Protein AF-0000000085128115 (afdb_homodimer)

Secondary structure (DSSP, 8-state):
-------------------SSPEEEEE---HHHHHHHHHHHHHTT-EEEEE-SHHHHHHHHHHS--SEEEE-SEETTEETHHHHHHHHSPPPTT--TTPSS-TT--EEEEES---HHHHHHHHHHT-SEEEESS--HHHHHHHHHHHHHHHTT---SSEEETTEEEETTTTEEEETTEE----HHHHHHHHHHHHTTTSPBPHHHHHHHHGGGSS---TTHHHHHHHHHHHHH-GGGSEEETTTEEEPPP---/-------------------SSPEEEEE---HHHHHHHHHHHHHTT-EEEEE-SHHHHHHHHHHS--SEEEE-SEETTEETHHHHHHHHSPPPTT--TTPSS-TT--EEEEES---HHHHHHHHHHT-SEEEESS--HHHHHHHHHHHHHHHTT---SSEEETTEEEETTTTEEEETTEE----HHHHHHHHHHHHTTTSPBPHHHHHHHHGGGSS---TTHHHHHHHHHHHHH-TTSSEEETTTEEE------

Solvent-accessible surface area (backbone atoms only — not comparable to full-atom values): 28026 Å² total; per-residue (Å²): 131,84,81,76,78,73,74,77,75,71,80,68,78,66,64,72,68,66,55,46,20,56,27,35,38,37,35,42,56,53,63,69,60,40,50,51,51,45,54,56,43,40,72,72,56,32,37,70,48,80,26,46,34,55,67,55,40,50,52,48,34,52,74,44,88,52,56,29,35,44,34,26,40,80,30,88,80,44,58,31,60,55,57,49,46,60,43,38,40,89,68,71,87,84,61,54,98,69,45,64,50,58,43,62,48,44,30,34,38,43,28,68,71,70,51,64,71,54,50,31,50,44,29,61,52,34,27,67,43,78,46,43,52,85,71,56,68,67,46,53,50,32,51,49,51,32,49,48,37,33,75,72,72,39,41,38,52,54,46,71,57,83,58,33,39,34,28,68,88,77,67,44,40,24,47,78,84,36,79,50,91,67,52,72,63,44,48,49,55,51,48,42,36,57,76,36,51,66,40,76,39,32,64,64,33,50,42,49,18,51,49,77,63,74,53,85,67,57,96,55,48,65,59,52,40,50,51,52,46,24,71,74,70,34,67,80,51,53,41,76,41,86,96,53,28,37,25,23,73,61,70,80,121,132,83,82,75,78,75,75,79,77,72,82,67,82,68,58,78,67,39,63,46,22,57,28,33,38,35,35,41,56,52,64,69,60,39,50,51,51,45,54,54,44,40,72,72,55,32,35,71,48,80,24,47,35,57,67,54,42,50,52,48,34,50,74,43,87,52,56,29,33,42,35,27,40,79,33,87,80,46,56,31,60,56,58,47,48,59,42,39,39,89,70,71,84,84,61,56,98,66,44,64,51,57,45,62,49,46,30,33,40,42,28,69,71,69,51,65,70,54,49,31,49,45,28,62,52,33,25,67,44,76,46,46,53,85,71,56,69,67,44,52,49,32,52,49,52,32,50,49,37,32,74,71,72,38,43,38,51,55,45,73,56,84,57,32,40,34,29,68,87,77,69,44,40,24,47,78,86,35,80,51,92,67,52,73,64,45,46,49,55,51,50,44,35,57,75,36,51,65,42,77,38,30,64,63,24,50,42,42,14,54,48,75,63,73,52,84,70,58,97,55,48,66,59,53,39,49,51,52,47,23,72,74,69,34,68,80,52,53,42,76,40,87,97,53,27,37,26,23,74,62,70,80,122

Organism: Delftia acidovorans (strain DSM 14801 / SPH-1) (NCBI:txid398578)

Sequence (506 aa):
MPRRAAIVWRRSRQRSLHNARMRILVVEDNAGIAAGLQANLEQRRYAVDVCTTVAEAWHALEMERFDAVLLDLGLPDGDGSEILRRLRGPRRPGGDSQALPDPNTPVLILTARDQVRERIAGLDLGADDYLVKPFDIDELEARLRAMLRRAGGQAAPVIRHGELEVDPAARTVRRDGKLVEMSPREFSVLWVLLQARGRVLSRQQIEEHLYSWGTAVESNAVEVHIHHLRKKLGNASIVTMRGVGYFLPVENTMPRRAAIVWRRSRQRSLHNARMRILVVEDNAGIAAGLQANLEQRRYAVDVCTTVAEAWHALEMERFDAVLLDLGLPDGDGSEILRRLRGPRRPGGDSQALPDPNTPVLILTARDQVRERIAGLDLGADDYLVKPFDIDELEARLRAMLRRAGGQAAPVIRHGELEVDPAARTVRRDGKLVEMSPREFSVLWVLLQARGRVLSRQQIEEHLYSWGTAVESNAVEVHIHHLRKKLGNASIVTMRGVGYFLPVENT

Radius of gyration: 24.36 Å; Cα contacts (8 Å, |Δi|>4): 879; chains: 2; bounding box: 76×65×57 Å

Structure (mmCIF, N/CA/C/O backbone):
data_AF-0000000085128115-model_v1
#
loop_
_entity.id
_entity.type
_entity.pdbx_description
1 polymer 'Two component transcriptional regulator, winged helix family'
#
loop_
_atom_site.group_PDB
_atom_site.id
_atom_site.type_symbol
_atom_site.label_atom_id
_atom_site.label_alt_id
_atom_site.label_comp_id
_atom_site.label_asym_id
_atom_site.label_entity_id
_atom_site.label_seq_id
_atom_site.pdbx_PDB_ins_code
_atom_site.Cartn_x
_atom_site.Cartn_y
_atom_site.Cartn_z
_atom_site.occupancy
_atom_site.B_iso_or_equiv
_atom_site.auth_seq_id
_atom_site.auth_comp_id
_atom_site.auth_asym_id
_atom_site.auth_atom_id
_atom_site.pdbx_PDB_model_num
ATOM 1 N N . MET A 1 1 ? 51.719 10.906 31.172 1 25.89 1 MET A N 1
ATOM 2 C CA . MET A 1 1 ? 50.75 11.852 30.625 1 25.89 1 MET A CA 1
ATOM 3 C C . MET A 1 1 ? 49.531 11.125 30.078 1 25.89 1 MET A C 1
ATOM 5 O O . MET A 1 1 ? 49.656 10.18 29.297 1 25.89 1 MET A O 1
ATOM 9 N N . PRO A 1 2 ? 48.344 11.156 30.719 1 26.3 2 PRO A N 1
ATOM 10 C CA . PRO A 1 2 ? 47.281 10.164 30.609 1 26.3 2 PRO A CA 1
ATOM 11 C C . PRO A 1 2 ? 46.562 10.242 29.281 1 26.3 2 PRO A C 1
ATOM 13 O O . PRO A 1 2 ? 46.438 11.32 28.688 1 26.3 2 PRO A O 1
ATOM 16 N N . ARG A 1 3 ? 46.781 9.273 28.422 1 28.34 3 ARG A N 1
ATOM 17 C CA . ARG A 1 3 ? 46.312 9.164 27.047 1 28.34 3 ARG A CA 1
ATOM 18 C C . ARG A 1 3 ? 44.812 9.367 26.969 1 28.34 3 ARG A C 1
ATOM 20 O O . ARG A 1 3 ? 44.031 8.617 27.594 1 28.34 3 ARG A O 1
ATOM 27 N N . ARG A 1 4 ? 44.375 10.633 26.781 1 26.25 4 ARG A N 1
ATOM 28 C CA . ARG A 1 4 ? 43 11.141 26.719 1 26.25 4 ARG A CA 1
ATOM 29 C C . ARG A 1 4 ? 42.188 10.406 25.656 1 26.25 4 ARG A C 1
ATOM 31 O O . ARG A 1 4 ? 42.562 10.367 24.484 1 26.25 4 ARG A O 1
ATOM 38 N N . ALA A 1 5 ? 41.531 9.344 26.062 1 25.78 5 ALA A N 1
ATOM 39 C CA . ALA A 1 5 ? 40.688 8.492 25.219 1 25.78 5 ALA A CA 1
ATOM 40 C C . ALA A 1 5 ? 39.688 9.336 24.406 1 25.78 5 ALA A C 1
ATOM 42 O O . ALA A 1 5 ? 38.844 10.031 24.984 1 25.78 5 ALA A O 1
ATOM 43 N N . ALA A 1 6 ? 40.156 9.883 23.297 1 26.3 6 ALA A N 1
ATOM 44 C CA . ALA A 1 6 ? 39.312 10.711 22.422 1 26.3 6 ALA A CA 1
ATOM 45 C C . ALA A 1 6 ? 38.031 9.992 22.016 1 26.3 6 ALA A C 1
ATOM 47 O O . ALA A 1 6 ? 38.094 8.898 21.453 1 26.3 6 ALA A O 1
ATOM 48 N N . ILE A 1 7 ? 37.062 10.109 22.828 1 22.31 7 ILE A N 1
ATOM 49 C CA . ILE A 1 7 ? 35.75 9.516 22.562 1 22.31 7 ILE A CA 1
ATOM 50 C C . ILE A 1 7 ? 35.25 9.984 21.203 1 22.31 7 ILE A C 1
ATOM 52 O O . ILE A 1 7 ? 35.062 11.188 20.984 1 22.31 7 ILE A O 1
ATOM 56 N N . VAL A 1 8 ? 35.719 9.43 20.156 1 23.75 8 VAL A N 1
ATOM 57 C CA . VAL A 1 8 ? 35.312 9.781 18.797 1 23.75 8 VAL A CA 1
ATOM 58 C C . VAL A 1 8 ? 33.812 9.789 18.672 1 23.75 8 VAL A C 1
ATOM 60 O O . VAL A 1 8 ? 33.156 8.781 18.922 1 23.75 8 VAL A O 1
ATOM 63 N N . TRP A 1 9 ? 33.125 10.906 19 1 20.16 9 TRP A N 1
ATOM 64 C CA . TRP A 1 9 ? 31.703 11.227 18.875 1 20.16 9 TRP A CA 1
ATOM 65 C C . TRP A 1 9 ? 31.219 11 17.453 1 20.16 9 TRP A C 1
ATOM 67 O O . TRP A 1 9 ? 31.703 11.633 16.516 1 20.16 9 TRP A O 1
ATOM 77 N N . ARG A 1 10 ? 31.312 9.859 16.922 1 24.39 10 ARG A N 1
ATOM 78 C CA . ARG A 1 10 ? 30.859 9.672 15.547 1 24.39 10 ARG A CA 1
ATOM 79 C C . ARG A 1 10 ? 29.453 10.258 15.359 1 24.39 10 ARG A C 1
ATOM 81 O O . ARG A 1 10 ? 28.547 9.984 16.156 1 24.39 10 ARG A O 1
ATOM 88 N N . ARG A 1 11 ? 29.344 11.461 14.812 1 25.97 11 ARG A N 1
ATOM 89 C CA . ARG A 1 11 ? 28.203 12.258 14.367 1 25.97 11 ARG A CA 1
ATOM 90 C C . ARG A 1 11 ? 27.156 11.375 13.703 1 25.97 11 ARG A C 1
ATOM 92 O O . ARG A 1 11 ? 27.359 10.867 12.602 1 25.97 11 ARG A O 1
ATOM 99 N N . SER A 1 12 ? 26.656 10.375 14.312 1 27.11 12 SER A N 1
ATOM 100 C CA . SER A 1 12 ? 25.562 9.516 13.883 1 27.11 12 SER A CA 1
ATOM 101 C C . SER A 1 12 ? 24.438 10.328 13.227 1 27.11 12 SER A C 1
ATOM 103 O O . SER A 1 12 ? 23.969 11.312 13.797 1 27.11 12 SER A O 1
ATOM 105 N N . ARG A 1 13 ? 24.531 10.703 11.984 1 30.33 13 ARG A N 1
ATOM 106 C CA . ARG A 1 13 ? 23.594 11.445 11.141 1 30.33 13 ARG A CA 1
ATOM 107 C C . ARG A 1 13 ? 22.156 11.203 11.578 1 30.33 13 ARG A C 1
ATOM 109 O O . ARG A 1 13 ? 21.672 10.07 11.547 1 30.33 13 ARG A O 1
ATOM 116 N N . GLN A 1 14 ? 21.812 11.906 12.648 1 26.52 14 GLN A N 1
ATOM 117 C CA . GLN A 1 14 ? 20.484 12.164 13.195 1 26.52 14 GLN A CA 1
ATOM 118 C C . GLN A 1 14 ? 19.438 12.258 12.086 1 26.52 14 GLN A C 1
ATOM 120 O O . GLN A 1 14 ? 19.484 13.172 11.266 1 26.52 14 GLN A O 1
ATOM 125 N N . ARG A 1 15 ? 19.234 11.266 11.25 1 32.38 15 ARG A N 1
ATOM 126 C CA . ARG A 1 15 ? 18.016 11.289 10.445 1 32.38 15 ARG A CA 1
ATOM 127 C C . ARG A 1 15 ? 17 12.273 11.016 1 32.38 15 ARG A C 1
ATOM 129 O O . ARG A 1 15 ? 16.547 12.109 12.156 1 32.38 15 ARG A O 1
ATOM 136 N N . SER A 1 16 ? 17.281 13.594 10.836 1 29.09 16 SER A N 1
ATOM 137 C CA . SER A 1 16 ? 16.344 14.641 11.234 1 29.09 16 SER A CA 1
ATOM 138 C C . SER A 1 16 ? 14.922 14.094 11.359 1 29.09 16 SER A C 1
ATOM 140 O O . SER A 1 16 ? 14.406 13.477 10.422 1 29.09 16 SER A O 1
ATOM 142 N N . LEU A 1 17 ? 14.633 13.531 12.383 1 32.84 17 LEU A N 1
ATOM 143 C CA . LEU A 1 17 ? 13.312 13.18 12.898 1 32.84 17 LEU A CA 1
ATOM 144 C C . LEU A 1 17 ? 12.242 14.102 12.32 1 32.84 17 LEU A C 1
ATOM 146 O O . LEU A 1 17 ? 12.023 15.203 12.836 1 32.84 17 LEU A O 1
ATOM 150 N N . HIS A 1 18 ? 12.227 14.656 11.102 1 32.84 18 HIS A N 1
ATOM 151 C CA . HIS A 1 18 ? 11.367 15.5 10.273 1 32.84 18 HIS A CA 1
ATOM 152 C C . HIS A 1 18 ? 9.938 15.523 10.805 1 32.84 18 HIS A C 1
ATOM 154 O O . HIS A 1 18 ? 9.555 14.656 11.594 1 32.84 18 HIS A O 1
ATOM 160 N N . ASN A 1 19 ? 8.82 16.547 10.328 1 35.62 19 ASN A N 1
ATOM 161 C CA . ASN A 1 19 ? 7.555 17.219 10.586 1 35.62 19 ASN A CA 1
ATOM 162 C C . ASN A 1 19 ? 6.43 16.219 10.859 1 35.62 19 ASN A C 1
ATOM 164 O O . ASN A 1 19 ? 6.289 15.234 10.141 1 35.62 19 ASN A O 1
ATOM 168 N N . ALA A 1 20 ? 5.855 16.062 12.281 1 47 20 ALA A N 1
ATOM 169 C CA . ALA A 1 20 ? 4.742 15.375 12.93 1 47 20 ALA A CA 1
ATOM 170 C C . ALA A 1 20 ? 3.553 15.25 11.984 1 47 20 ALA A C 1
ATOM 172 O O . ALA A 1 20 ? 2.732 14.336 12.125 1 47 20 ALA A O 1
ATOM 173 N N . ARG A 1 21 ? 3.213 16.266 11.312 1 60.03 21 ARG A N 1
ATOM 174 C CA . ARG A 1 21 ? 2.229 16.172 10.242 1 60.03 21 ARG A CA 1
ATOM 175 C C . ARG A 1 21 ? 2.809 15.438 9.039 1 60.03 21 ARG A C 1
ATOM 177 O O . ARG A 1 21 ? 3.938 15.711 8.625 1 60.03 21 ARG A O 1
ATOM 184 N N . MET A 1 22 ? 1.97 14.508 8.875 1 78.19 22 MET A N 1
ATOM 185 C CA . MET A 1 22 ? 2.359 13.922 7.59 1 78.19 22 MET A CA 1
ATOM 186 C C . MET A 1 22 ? 2.482 15 6.52 1 78.19 22 MET A C 1
ATOM 188 O O . MET A 1 22 ? 1.675 15.93 6.473 1 78.19 22 MET A O 1
ATOM 192 N N . ARG A 1 23 ? 3.521 15.133 5.934 1 88.75 23 ARG A N 1
ATOM 193 C CA . ARG A 1 23 ? 3.803 16.109 4.887 1 88.75 23 ARG A CA 1
ATOM 194 C C . ARG A 1 23 ? 3.49 15.539 3.508 1 88.75 23 ARG A C 1
ATOM 196 O O . ARG A 1 23 ? 4.004 14.484 3.137 1 88.75 23 ARG A O 1
ATOM 203 N N . ILE A 1 24 ? 2.586 16.281 2.848 1 96.19 24 ILE A N 1
ATOM 204 C CA . ILE A 1 24 ? 2.164 15.852 1.521 1 96.19 24 ILE A CA 1
ATOM 205 C C . ILE A 1 24 ? 2.691 16.828 0.466 1 96.19 24 ILE A C 1
ATOM 207 O O . ILE A 1 24 ? 2.547 18.047 0.608 1 96.19 24 ILE A O 1
ATOM 211 N N . LEU A 1 25 ? 3.43 16.359 -0.49 1 98.06 25 LEU A N 1
ATOM 212 C CA . LEU A 1 25 ? 3.803 17.172 -1.646 1 98.06 25 LEU A CA 1
ATOM 213 C C . LEU A 1 25 ? 2.748 17.062 -2.744 1 98.06 25 LEU A C 1
ATOM 215 O O . LEU A 1 25 ? 2.459 15.977 -3.232 1 98.06 25 LEU A O 1
ATOM 219 N N . VAL A 1 26 ? 2.162 18.156 -3.078 1 98.62 26 VAL A N 1
ATOM 220 C CA . VAL A 1 26 ? 1.208 18.234 -4.18 1 98.62 26 VAL A CA 1
ATOM 221 C C . VAL A 1 26 ? 1.896 18.812 -5.418 1 98.62 26 VAL A C 1
ATOM 223 O O . VAL A 1 26 ? 2.395 19.938 -5.398 1 98.62 26 VAL A O 1
ATOM 226 N N . VAL A 1 27 ? 1.963 18.047 -6.484 1 98.81 27 VAL A N 1
ATOM 227 C CA . VAL A 1 27 ? 2.521 18.484 -7.762 1 98.81 27 VAL A CA 1
ATOM 228 C C . VAL A 1 27 ? 1.398 18.688 -8.773 1 98.81 27 VAL A C 1
ATOM 230 O O . VAL A 1 27 ? 0.875 17.734 -9.344 1 98.81 27 VAL A O 1
ATOM 233 N N . GLU A 1 28 ? 1.031 19.875 -8.953 1 98.38 28 GLU A N 1
ATOM 234 C CA . GLU A 1 28 ? -0.158 20.281 -9.695 1 98.38 28 GLU A CA 1
ATOM 235 C C . GLU A 1 28 ? -0.014 21.703 -10.25 1 98.38 28 GLU A C 1
ATOM 237 O O . GLU A 1 28 ? 0.26 22.641 -9.5 1 98.38 28 GLU A O 1
ATOM 242 N N . ASP A 1 29 ? -0.206 21.828 -11.562 1 97.44 29 ASP A N 1
ATOM 243 C CA . ASP A 1 29 ? 0.018 23.156 -12.141 1 97.44 29 ASP A CA 1
ATOM 244 C C . ASP A 1 29 ? -1.283 23.953 -12.219 1 97.44 29 ASP A C 1
ATOM 246 O O . ASP A 1 29 ? -1.261 25.172 -12.367 1 97.44 29 ASP A O 1
ATOM 250 N N . ASN A 1 30 ? -2.438 23.234 -12.242 1 95.81 30 ASN A N 1
ATOM 251 C CA . ASN A 1 30 ? -3.705 23.953 -12.195 1 95.81 30 ASN A CA 1
ATOM 252 C C . ASN A 1 30 ? -3.938 24.594 -10.828 1 95.81 30 ASN A C 1
ATOM 254 O O . ASN A 1 30 ? -4.121 23.891 -9.828 1 95.81 30 ASN A O 1
ATOM 258 N N . ALA A 1 31 ? -3.977 25.875 -10.781 1 95.94 31 ALA A N 1
ATOM 259 C CA . ALA A 1 31 ? -4.023 26.625 -9.531 1 95.94 31 ALA A CA 1
ATOM 260 C C . ALA A 1 31 ? -5.277 26.281 -8.727 1 95.94 31 ALA A C 1
ATOM 262 O O . ALA A 1 31 ? -5.23 26.172 -7.5 1 95.94 31 ALA A O 1
ATOM 263 N N . GLY A 1 32 ? -6.414 26.172 -9.406 1 94.81 32 GLY A N 1
ATOM 264 C CA . GLY A 1 32 ? -7.66 25.828 -8.734 1 94.81 32 GLY A CA 1
ATOM 265 C C . GLY A 1 32 ? -7.637 24.469 -8.07 1 94.81 32 GLY A C 1
ATOM 266 O O . GLY A 1 32 ? -8.023 24.328 -6.91 1 94.81 32 GLY A O 1
ATOM 267 N N . ILE A 1 33 ? -7.133 23.484 -8.797 1 95.62 33 ILE A N 1
ATOM 268 C CA . ILE A 1 33 ? -7.051 22.125 -8.258 1 95.62 33 ILE A CA 1
ATOM 269 C C . ILE A 1 33 ? -6.055 22.094 -7.105 1 95.62 33 ILE A C 1
ATOM 271 O O . ILE A 1 33 ? -6.344 21.516 -6.047 1 95.62 33 ILE A O 1
ATOM 275 N N . ALA A 1 34 ? -4.898 22.734 -7.285 1 97.56 34 ALA A N 1
ATOM 276 C CA . ALA A 1 34 ? -3.865 22.766 -6.254 1 97.56 34 ALA A CA 1
ATOM 277 C C . ALA A 1 34 ? -4.395 23.406 -4.973 1 97.56 34 ALA A C 1
ATOM 279 O O . ALA A 1 34 ? -4.18 22.891 -3.879 1 97.56 34 ALA A O 1
ATOM 280 N N . ALA A 1 35 ? -5.078 24.5 -5.117 1 95.94 35 ALA A N 1
ATOM 281 C CA . ALA A 1 35 ? -5.625 25.203 -3.965 1 95.94 35 ALA A CA 1
ATOM 282 C C . ALA A 1 35 ? -6.66 24.359 -3.238 1 95.94 35 ALA A C 1
ATOM 284 O O . ALA A 1 35 ? -6.699 24.328 -2.006 1 95.94 35 ALA A O 1
ATOM 285 N N . GLY A 1 36 ? -7.535 23.719 -4.047 1 94.88 36 GLY A N 1
ATOM 286 C CA . GLY A 1 36 ? -8.523 22.812 -3.463 1 94.88 36 GLY A CA 1
ATOM 287 C C . GLY A 1 36 ? -7.898 21.672 -2.686 1 94.88 36 GLY A C 1
ATOM 288 O O . GLY A 1 36 ? -8.32 21.375 -1.567 1 94.88 36 GLY A O 1
ATOM 289 N N . LEU A 1 37 ? -6.883 21.047 -3.268 1 96.81 37 LEU A N 1
ATOM 290 C CA . LEU A 1 37 ? -6.172 19.969 -2.604 1 96.81 37 LEU A CA 1
ATOM 291 C C . LEU A 1 37 ? -5.512 20.453 -1.319 1 96.81 37 LEU A C 1
ATOM 293 O O . LEU A 1 37 ? -5.645 19.828 -0.269 1 96.81 37 LEU A O 1
ATOM 297 N N . GLN A 1 38 ? -4.797 21.562 -1.419 1 96.56 38 GLN A N 1
ATOM 298 C CA . GLN A 1 38 ? -4.098 22.125 -0.268 1 96.56 38 GLN A CA 1
ATOM 299 C C . GLN A 1 38 ? -5.07 22.438 0.868 1 96.56 38 GLN A C 1
ATOM 301 O O . GLN A 1 38 ? -4.848 22.031 2.01 1 96.56 38 GLN A O 1
ATOM 306 N N . ALA A 1 39 ? -6.172 23.125 0.562 1 94.31 39 ALA A N 1
ATOM 307 C CA . ALA A 1 39 ? -7.152 23.516 1.568 1 94.31 39 ALA A CA 1
ATOM 308 C C . ALA A 1 39 ? -7.746 22.297 2.268 1 94.31 39 ALA A C 1
ATOM 310 O O . ALA A 1 39 ? -7.816 22.25 3.498 1 94.31 39 ALA A O 1
ATOM 311 N N . ASN A 1 40 ? -8.148 21.328 1.479 1 92 40 ASN A N 1
ATOM 312 C CA . ASN A 1 40 ? -8.805 20.141 2.029 1 92 40 ASN A CA 1
ATOM 313 C C . ASN A 1 40 ? -7.84 19.312 2.867 1 92 40 ASN A C 1
ATOM 315 O O . ASN A 1 40 ? -8.188 18.875 3.965 1 92 40 ASN A O 1
ATOM 319 N N . LEU A 1 41 ? -6.629 19.078 2.4 1 93.75 41 LEU A N 1
ATOM 320 C CA . LEU A 1 41 ? -5.645 18.266 3.111 1 93.75 41 LEU A CA 1
ATOM 321 C C . LEU A 1 41 ? -5.188 18.953 4.391 1 93.75 41 LEU A C 1
ATOM 323 O O . LEU A 1 41 ? -4.992 18.312 5.418 1 93.75 41 LEU A O 1
ATOM 327 N N . GLU A 1 42 ? -5.008 20.266 4.312 1 89.75 42 GLU A N 1
ATOM 328 C CA . GLU A 1 42 ? -4.621 21 5.504 1 89.75 42 GLU A CA 1
ATOM 329 C C . GLU A 1 42 ? -5.727 20.984 6.555 1 89.75 42 GLU A C 1
ATOM 331 O O . GLU A 1 42 ? -5.449 20.953 7.758 1 89.75 42 GLU A O 1
ATOM 336 N N . GLN A 1 43 ? -6.965 21 6.062 1 83.62 43 GLN A N 1
ATOM 337 C CA . GLN A 1 43 ? -8.094 20.859 6.98 1 83.62 43 GLN A CA 1
ATOM 338 C C . GLN A 1 43 ? -8.031 19.531 7.734 1 83.62 43 GLN A C 1
ATOM 340 O O . GLN A 1 43 ? -8.5 19.438 8.867 1 83.62 43 GLN A O 1
ATOM 345 N N . ARG A 1 44 ? -7.457 18.578 7.047 1 78.88 44 ARG A N 1
ATOM 346 C CA . ARG A 1 44 ? -7.316 17.25 7.66 1 78.88 44 ARG A CA 1
ATOM 347 C C . ARG A 1 44 ? -5.977 17.125 8.375 1 78.88 44 ARG A C 1
ATOM 349 O O . ARG A 1 44 ? -5.531 16.016 8.664 1 78.88 44 ARG A O 1
ATOM 356 N N . ARG A 1 45 ? -5.27 18.25 8.5 1 75.88 45 ARG A N 1
ATOM 357 C CA . ARG A 1 45 ? -4.105 18.438 9.367 1 75.88 45 ARG A CA 1
ATOM 358 C C . ARG A 1 45 ? -2.846 17.875 8.711 1 75.88 45 ARG A C 1
ATOM 360 O O . ARG A 1 45 ? -1.916 17.453 9.398 1 75.88 45 ARG A O 1
ATOM 367 N N . TYR A 1 46 ? -2.834 17.766 7.473 1 85.19 46 TYR A N 1
ATOM 368 C CA . TYR A 1 46 ? -1.596 17.516 6.742 1 85.19 46 TYR A CA 1
ATOM 369 C C . TYR A 1 46 ? -0.849 18.828 6.488 1 85.19 46 TYR A C 1
ATOM 371 O O . TYR A 1 46 ? -1.466 19.875 6.344 1 85.19 46 TYR A O 1
ATOM 379 N N . ALA A 1 47 ? 0.454 18.75 6.598 1 87.19 47 ALA A N 1
ATOM 380 C CA . ALA A 1 47 ? 1.254 19.812 5.98 1 87.19 47 ALA A CA 1
ATOM 381 C C . ALA A 1 47 ? 1.372 19.594 4.473 1 87.19 47 ALA A C 1
ATOM 383 O O . ALA A 1 47 ? 1.563 18.469 4.012 1 87.19 47 ALA A O 1
ATOM 384 N N . VAL A 1 48 ? 1.152 20.719 3.754 1 95.12 48 VAL A N 1
ATOM 385 C CA . VAL A 1 48 ? 1.092 20.547 2.307 1 95.12 48 VAL A CA 1
ATOM 386 C C . VAL A 1 48 ? 2.045 21.516 1.624 1 95.12 48 VAL A C 1
ATOM 388 O O . VAL A 1 48 ? 2.043 22.719 1.93 1 95.12 48 VAL A O 1
ATOM 391 N N . ASP A 1 49 ? 2.922 21.109 0.837 1 96.44 49 ASP A N 1
ATOM 392 C CA . ASP A 1 49 ? 3.689 21.906 -0.109 1 96.44 49 ASP A CA 1
ATOM 393 C C . ASP A 1 49 ? 3.195 21.703 -1.538 1 96.44 49 ASP A C 1
ATOM 395 O O . ASP A 1 49 ? 2.883 20.578 -1.931 1 96.44 49 ASP A O 1
ATOM 399 N N . VAL A 1 50 ? 3.156 22.781 -2.268 1 98 50 VAL A N 1
ATOM 400 C CA . VAL A 1 50 ? 2.656 22.719 -3.637 1 98 50 VAL A CA 1
ATOM 401 C C . VAL A 1 50 ? 3.773 23.078 -4.613 1 98 50 VAL A C 1
ATOM 403 O O . VAL A 1 50 ? 4.496 24.047 -4.406 1 98 50 VAL A O 1
ATOM 406 N N . CYS A 1 51 ? 3.955 22.266 -5.59 1 98.19 51 CYS A N 1
ATOM 407 C CA . CYS A 1 51 ? 4.824 22.516 -6.734 1 98.19 51 CYS A CA 1
ATOM 408 C C . CYS A 1 51 ? 4.031 22.469 -8.039 1 98.19 51 CYS A C 1
ATOM 410 O O . CYS A 1 51 ? 3.023 21.766 -8.133 1 98.19 51 CYS A O 1
ATOM 412 N N . THR A 1 52 ? 4.559 23.172 -9.031 1 98.19 52 THR A N 1
ATOM 413 C CA . THR A 1 52 ? 3.77 23.281 -10.258 1 98.19 52 THR A CA 1
ATOM 414 C C . THR A 1 52 ? 4.527 22.688 -11.445 1 98.19 52 THR A C 1
ATOM 416 O O . THR A 1 52 ? 3.998 22.625 -12.555 1 98.19 52 THR A O 1
ATOM 419 N N . THR A 1 53 ? 5.824 22.297 -11.172 1 98.25 53 THR A N 1
ATOM 420 C CA . THR A 1 53 ? 6.645 21.781 -12.258 1 98.25 53 THR A CA 1
ATOM 421 C C . THR A 1 53 ? 7.402 20.531 -11.805 1 98.25 53 THR A C 1
ATOM 423 O O . THR A 1 53 ? 7.516 20.266 -10.602 1 98.25 53 THR A O 1
ATOM 426 N N . VAL A 1 54 ? 7.875 19.766 -12.805 1 98.44 54 VAL A N 1
ATOM 427 C CA . VAL A 1 54 ? 8.719 18.609 -12.531 1 98.44 54 VAL A CA 1
ATOM 428 C C . VAL A 1 54 ? 9.977 19.047 -11.789 1 98.44 54 VAL A C 1
ATOM 430 O O . VAL A 1 54 ? 10.352 18.438 -10.781 1 98.44 54 VAL A O 1
ATOM 433 N N . ALA A 1 55 ? 10.594 20.094 -12.234 1 98.06 55 ALA A N 1
ATOM 434 C CA . ALA A 1 55 ? 11.844 20.594 -11.664 1 98.06 55 ALA A CA 1
ATOM 435 C C . ALA A 1 55 ? 11.656 21 -10.203 1 98.06 55 ALA A C 1
ATOM 437 O O . ALA A 1 55 ? 12.461 20.625 -9.344 1 98.06 55 ALA A O 1
ATOM 438 N N . GLU A 1 56 ? 10.617 21.766 -9.922 1 97.88 56 GLU A N 1
ATOM 439 C CA . GLU A 1 56 ? 10.328 22.203 -8.562 1 97.88 56 GLU A CA 1
ATOM 440 C C . GLU A 1 56 ? 10.094 21.016 -7.641 1 97.88 56 GLU A C 1
ATOM 442 O O . GLU A 1 56 ? 10.594 20.984 -6.516 1 97.88 56 GLU A O 1
ATOM 447 N N . ALA A 1 57 ? 9.328 20.094 -8.133 1 98.5 57 ALA A N 1
ATOM 448 C CA . ALA A 1 57 ? 8.977 18.922 -7.336 1 98.5 57 ALA A CA 1
ATOM 449 C C . ALA A 1 57 ? 10.219 18.094 -7 1 98.5 57 ALA A C 1
ATOM 451 O O . ALA A 1 57 ? 10.391 17.656 -5.859 1 98.5 57 ALA A O 1
ATOM 452 N N . TRP A 1 58 ? 11.047 17.875 -8.008 1 97.31 58 TRP A N 1
ATOM 453 C CA . TRP A 1 58 ? 12.258 17.094 -7.777 1 97.31 58 TRP A CA 1
ATOM 454 C C . TRP A 1 58 ? 13.172 17.781 -6.77 1 97.31 58 TRP A C 1
ATOM 456 O O . TRP A 1 58 ? 13.719 17.141 -5.875 1 97.31 58 TRP A O 1
ATOM 466 N N . HIS A 1 59 ? 13.312 19.062 -6.953 1 96.94 59 HIS A N 1
ATOM 467 C CA . HIS A 1 59 ? 14.125 19.828 -6.02 1 96.94 59 HIS A CA 1
ATOM 468 C C . HIS A 1 59 ? 13.594 19.703 -4.598 1 96.94 59 HIS A C 1
ATOM 470 O O . HIS A 1 59 ? 14.359 19.5 -3.656 1 96.94 59 HIS A O 1
ATOM 476 N N . ALA A 1 60 ? 12.297 19.797 -4.434 1 96.25 60 ALA A N 1
ATOM 477 C CA . ALA A 1 60 ? 11.688 19.656 -3.117 1 96.25 60 ALA A CA 1
ATOM 478 C C . ALA A 1 60 ? 11.984 18.281 -2.518 1 96.25 60 ALA A C 1
ATOM 480 O O . ALA A 1 60 ? 12.344 18.188 -1.34 1 96.25 60 ALA A O 1
ATOM 481 N N . LEU A 1 61 ? 11.914 17.234 -3.299 1 95.38 61 LEU A N 1
ATOM 482 C CA . LEU A 1 61 ? 12.133 15.859 -2.85 1 95.38 61 LEU A CA 1
ATOM 483 C C . LEU A 1 61 ? 13.594 15.648 -2.447 1 95.38 61 LEU A C 1
ATOM 485 O O . LEU A 1 61 ? 13.883 14.844 -1.562 1 95.38 61 LEU A O 1
ATOM 489 N N . GLU A 1 62 ? 14.445 16.359 -3.102 1 92.25 62 GLU A N 1
ATOM 490 C CA . GLU A 1 62 ? 15.867 16.266 -2.787 1 92.25 62 GLU A CA 1
ATOM 491 C C . GLU A 1 62 ? 16.188 16.969 -1.475 1 92.25 62 GLU A C 1
ATOM 493 O O . GLU A 1 62 ? 17.203 16.688 -0.838 1 92.25 62 GLU A O 1
ATOM 498 N N . MET A 1 63 ? 15.359 17.875 -1.088 1 91.31 63 MET A N 1
ATOM 499 C CA . MET A 1 63 ? 15.695 18.75 0.033 1 91.31 63 MET A CA 1
ATOM 500 C C . MET A 1 63 ? 14.977 18.312 1.302 1 91.31 63 MET A C 1
ATOM 502 O O . MET A 1 63 ? 15.453 18.547 2.41 1 91.31 63 MET A O 1
ATOM 506 N N . GLU A 1 64 ? 13.812 17.75 1.055 1 86.94 64 GLU A N 1
ATOM 507 C CA . GLU A 1 64 ? 12.992 17.422 2.223 1 86.94 64 GLU A CA 1
ATOM 508 C C . GLU A 1 64 ? 12.328 16.062 2.068 1 86.94 64 GLU A C 1
ATOM 510 O O . GLU A 1 64 ? 12.141 15.578 0.949 1 86.94 64 GLU A O 1
ATOM 515 N N . ARG A 1 65 ? 12.008 15.539 3.258 1 85.81 65 ARG A N 1
ATOM 516 C CA . ARG A 1 65 ? 11.258 14.289 3.268 1 85.81 65 ARG A CA 1
ATOM 517 C C . ARG A 1 65 ? 9.758 14.547 3.234 1 85.81 65 ARG A C 1
ATOM 519 O O . ARG A 1 65 ? 9.258 15.43 3.934 1 85.81 65 ARG A O 1
ATOM 526 N N . PHE A 1 66 ? 9.086 13.844 2.432 1 92.38 66 PHE A N 1
ATOM 527 C CA . PHE A 1 66 ? 7.625 13.883 2.377 1 92.38 66 PHE A CA 1
ATOM 528 C C . PHE A 1 66 ? 7.039 12.516 2.719 1 92.38 66 PHE A C 1
ATOM 530 O O . PHE A 1 66 ? 7.672 11.484 2.479 1 92.38 66 PHE A O 1
ATOM 537 N N . ASP A 1 67 ? 5.844 12.516 3.248 1 89.69 67 ASP A N 1
ATOM 538 C CA . ASP A 1 67 ? 5.168 11.266 3.584 1 89.69 67 ASP A CA 1
ATOM 539 C C . ASP A 1 67 ? 4.414 10.711 2.379 1 89.69 67 ASP A C 1
ATOM 541 O O . ASP A 1 67 ? 4.168 9.508 2.297 1 89.69 67 ASP A O 1
ATOM 545 N N . ALA A 1 68 ? 4.012 11.57 1.521 1 96.56 68 ALA A N 1
ATOM 546 C CA . ALA A 1 68 ? 3.357 11.156 0.282 1 96.56 68 ALA A CA 1
ATOM 547 C C . ALA A 1 68 ? 3.441 12.258 -0.775 1 96.56 68 ALA A C 1
ATOM 549 O O . ALA A 1 68 ? 3.658 13.422 -0.45 1 96.56 68 ALA A O 1
ATOM 550 N N . VAL A 1 69 ? 3.268 11.867 -2.01 1 98.31 69 VAL A N 1
ATOM 551 C CA . VAL A 1 69 ? 3.229 12.773 -3.152 1 98.31 69 VAL A CA 1
ATOM 552 C C . VAL A 1 69 ? 1.931 12.578 -3.93 1 98.31 69 VAL A C 1
ATOM 554 O O . VAL A 1 69 ? 1.56 11.445 -4.246 1 98.31 69 VAL A O 1
ATOM 557 N N . LEU A 1 70 ? 1.147 13.578 -4.121 1 98.69 70 LEU A N 1
ATOM 558 C CA . LEU A 1 70 ? 0.087 13.625 -5.121 1 98.69 70 LEU A CA 1
ATOM 559 C C . LEU A 1 70 ? 0.605 14.195 -6.438 1 98.69 70 LEU A C 1
ATOM 561 O O . LEU A 1 70 ? 0.988 15.367 -6.504 1 98.69 70 LEU A O 1
ATOM 565 N N . LEU A 1 71 ? 0.586 13.406 -7.473 1 98.81 71 LEU A N 1
ATOM 566 C CA . LEU A 1 71 ? 1.389 13.703 -8.656 1 98.81 71 LEU A CA 1
ATOM 567 C C . LEU A 1 71 ? 0.51 13.797 -9.898 1 98.81 71 LEU A C 1
ATOM 569 O O . LEU A 1 71 ? -0.056 12.797 -10.344 1 98.81 71 LEU A O 1
ATOM 573 N N . ASP A 1 72 ? 0.368 14.961 -10.461 1 98.25 72 ASP A N 1
ATOM 574 C CA . ASP A 1 72 ? -0.183 15.109 -11.805 1 98.25 72 ASP A CA 1
ATOM 575 C C . ASP A 1 72 ? 0.843 14.719 -12.867 1 98.25 72 ASP A C 1
ATOM 577 O O . ASP A 1 72 ? 2.02 15.07 -12.758 1 98.25 72 ASP A O 1
ATOM 581 N N . LEU A 1 73 ? 0.434 14.047 -13.875 1 98.12 73 LEU A N 1
ATOM 582 C CA . LEU A 1 73 ? 1.322 13.648 -14.961 1 98.12 73 LEU A CA 1
ATOM 583 C C . LEU A 1 73 ? 1.462 14.773 -15.984 1 98.12 73 LEU A C 1
ATOM 585 O O . LEU A 1 73 ? 2.463 14.844 -16.703 1 98.12 73 LEU A O 1
ATOM 589 N N . GLY A 1 74 ? 0.404 15.492 -16.125 1 97.44 74 GLY A N 1
ATOM 590 C CA . GLY A 1 74 ? 0.431 16.609 -17.062 1 97.44 74 GLY A CA 1
ATOM 591 C C . GLY A 1 74 ? 0.991 17.875 -16.453 1 97.44 74 GLY A C 1
ATOM 592 O O . GLY A 1 74 ? 0.27 18.625 -15.781 1 97.44 74 GLY A O 1
ATOM 593 N N . LEU A 1 75 ? 2.252 18.188 -16.641 1 98.25 75 LEU A N 1
ATOM 594 C CA . LEU A 1 75 ? 2.906 19.375 -16.109 1 98.25 75 LEU A CA 1
ATOM 595 C C . LEU A 1 75 ? 3.502 20.219 -17.234 1 98.25 75 LEU A C 1
ATOM 597 O O . LEU A 1 75 ? 3.791 19.703 -18.312 1 98.25 75 LEU A O 1
ATOM 601 N N . PRO A 1 76 ? 3.615 21.484 -16.984 1 97.94 76 PRO A N 1
ATOM 602 C CA . PRO A 1 76 ? 4 22.391 -18.078 1 97.94 76 PRO A CA 1
ATOM 603 C C . PRO A 1 76 ? 5.426 22.141 -18.562 1 97.94 76 PRO A C 1
ATOM 605 O O . PRO A 1 76 ? 5.75 22.469 -19.703 1 97.94 76 PRO A O 1
ATOM 608 N N . ASP A 1 77 ? 6.355 21.641 -17.719 1 98 77 ASP A N 1
ATOM 609 C CA . ASP A 1 77 ? 7.754 21.516 -18.109 1 98 77 ASP A CA 1
ATOM 610 C C . ASP A 1 77 ? 8.102 20.062 -18.438 1 98 77 ASP A C 1
ATOM 612 O O . ASP A 1 77 ? 9.273 19.719 -18.625 1 98 77 ASP A O 1
ATOM 616 N N . GLY A 1 78 ? 7.105 19.125 -18.453 1 97 78 GLY A N 1
ATOM 617 C CA . GLY A 1 78 ? 7.367 17.734 -18.781 1 97 78 GLY A CA 1
ATOM 618 C C . GLY A 1 78 ? 6.316 16.781 -18.25 1 97 78 GLY A C 1
ATOM 619 O O . GLY A 1 78 ? 5.277 17.203 -17.734 1 97 78 GLY A O 1
ATOM 620 N N . ASP A 1 79 ? 6.578 15.508 -18.375 1 97.81 79 ASP A N 1
ATOM 621 C CA . ASP A 1 79 ? 5.691 14.461 -17.891 1 97.81 79 ASP A CA 1
ATOM 622 C C . ASP A 1 79 ? 5.977 14.133 -16.422 1 97.81 79 ASP A C 1
ATOM 624 O O . ASP A 1 79 ? 7.109 13.812 -16.062 1 97.81 79 ASP A O 1
ATOM 628 N N . GLY A 1 80 ? 4.957 14.227 -15.633 1 97.62 80 GLY A N 1
ATOM 629 C CA . GLY A 1 80 ? 5.121 13.961 -14.211 1 97.62 80 GLY A CA 1
ATOM 630 C C . GLY A 1 80 ? 5.688 12.586 -13.922 1 97.62 80 GLY A C 1
ATOM 631 O O . GLY A 1 80 ? 6.27 12.359 -12.859 1 97.62 80 GLY A O 1
ATOM 632 N N . SER A 1 81 ? 5.555 11.625 -14.859 1 97.38 81 SER A N 1
ATOM 633 C CA . SER A 1 81 ? 6.066 10.273 -14.664 1 97.38 81 SER A CA 1
ATOM 634 C C . SER A 1 81 ? 7.582 10.273 -14.508 1 97.38 81 SER A C 1
ATOM 636 O O . SER A 1 81 ? 8.156 9.328 -13.961 1 97.38 81 SER A O 1
ATOM 638 N N . GLU A 1 82 ? 8.273 11.281 -14.938 1 96.81 82 GLU A N 1
ATOM 639 C CA . GLU A 1 82 ? 9.711 11.414 -14.781 1 96.81 82 GLU A CA 1
ATOM 640 C C . GLU A 1 82 ? 10.102 11.461 -13.305 1 96.81 82 GLU A C 1
ATOM 642 O O . GLU A 1 82 ? 11.125 10.883 -12.906 1 96.81 82 GLU A O 1
ATOM 647 N N . ILE A 1 83 ? 9.281 12.133 -12.508 1 97.31 83 ILE A N 1
ATOM 648 C CA . ILE A 1 83 ? 9.531 12.219 -11.078 1 97.31 83 ILE A CA 1
ATOM 649 C C . ILE A 1 83 ? 9.492 10.82 -10.461 1 97.31 83 ILE A C 1
ATOM 651 O O . ILE A 1 83 ? 10.391 10.453 -9.695 1 97.31 83 ILE A O 1
ATOM 655 N N . LEU A 1 84 ? 8.461 10.094 -10.828 1 97.25 84 LEU A N 1
ATOM 656 C CA . LEU A 1 84 ? 8.273 8.742 -10.297 1 97.25 84 LEU A CA 1
ATOM 657 C C . LEU A 1 84 ? 9.406 7.824 -10.742 1 97.25 84 LEU A C 1
ATOM 659 O O . LEU A 1 84 ? 9.93 7.047 -9.945 1 97.25 84 LEU A O 1
ATOM 663 N N . ARG A 1 85 ? 9.781 7.918 -11.977 1 94.69 85 ARG A N 1
ATOM 664 C CA . ARG A 1 85 ? 10.867 7.113 -12.523 1 94.69 85 ARG A CA 1
ATOM 665 C C . ARG A 1 85 ? 12.164 7.363 -11.766 1 94.69 85 ARG A C 1
ATOM 667 O O . ARG A 1 85 ? 12.867 6.422 -11.391 1 94.69 85 ARG A O 1
ATOM 674 N N . ARG A 1 86 ? 12.516 8.57 -11.523 1 94.12 86 ARG A N 1
ATOM 675 C CA . ARG A 1 86 ? 13.727 8.945 -10.805 1 94.12 86 ARG A CA 1
ATOM 676 C C . ARG A 1 86 ? 13.664 8.492 -9.352 1 94.12 86 ARG A C 1
ATOM 678 O O . ARG A 1 86 ? 14.641 7.98 -8.812 1 94.12 86 ARG A O 1
ATOM 685 N N . LEU A 1 87 ? 12.523 8.664 -8.734 1 94.19 87 LEU A N 1
ATOM 686 C CA . LEU A 1 87 ? 12.336 8.32 -7.328 1 94.19 87 LEU A CA 1
ATOM 687 C C . LEU A 1 87 ? 12.539 6.828 -7.098 1 94.19 87 LEU A C 1
ATOM 689 O O . LEU A 1 87 ? 13.094 6.426 -6.07 1 94.19 87 LEU A O 1
ATOM 693 N N . ARG A 1 88 ? 12.047 6.031 -8.102 1 93.12 88 ARG A N 1
ATOM 694 C CA . ARG A 1 88 ? 12.078 4.578 -7.961 1 93.12 88 ARG A CA 1
ATOM 695 C C . ARG A 1 88 ? 13.344 3.994 -8.57 1 93.12 88 ARG A C 1
ATOM 697 O O . ARG A 1 88 ? 13.562 2.781 -8.523 1 93.12 88 ARG A O 1
ATOM 704 N N . GLY A 1 89 ? 14.117 4.805 -9.164 1 84.75 89 GLY A N 1
ATOM 705 C CA . GLY A 1 89 ? 15.32 4.352 -9.852 1 84.75 89 GLY A CA 1
ATOM 706 C C . GLY A 1 89 ? 16.453 3.994 -8.906 1 84.75 89 GLY A C 1
ATOM 707 O O . GLY A 1 89 ? 16.312 4.133 -7.688 1 84.75 89 GLY A O 1
ATOM 708 N N . PRO A 1 90 ? 17.453 3.443 -9.555 1 72.31 90 PRO A N 1
ATOM 709 C CA . PRO A 1 90 ? 18.609 3.008 -8.766 1 72.31 90 PRO A CA 1
ATOM 710 C C . PRO A 1 90 ? 19.297 4.164 -8.039 1 72.31 90 PRO A C 1
ATOM 712 O O . PRO A 1 90 ? 19.344 5.281 -8.555 1 72.31 90 PRO A O 1
ATOM 715 N N . ARG A 1 91 ? 19.516 3.842 -6.781 1 66.62 91 ARG A N 1
ATOM 716 C CA . ARG A 1 91 ? 20.281 4.824 -6.035 1 66.62 91 ARG A CA 1
ATOM 717 C C . ARG A 1 91 ? 21.766 4.438 -5.984 1 66.62 91 ARG A C 1
ATOM 719 O O . ARG A 1 91 ? 22.109 3.271 -6.188 1 66.62 91 ARG A O 1
ATOM 726 N N . ARG A 1 92 ? 22.562 5.5 -5.875 1 55.12 92 ARG A N 1
ATOM 727 C CA . ARG A 1 92 ? 23.984 5.258 -5.695 1 55.12 92 ARG A CA 1
ATOM 728 C C . ARG A 1 92 ? 24.25 4.363 -4.488 1 55.12 92 ARG A C 1
ATOM 730 O O . ARG A 1 92 ? 23.594 4.5 -3.455 1 55.12 92 ARG A O 1
ATOM 737 N N . PRO A 1 93 ? 24.984 3.271 -4.73 1 51.47 93 PRO A N 1
ATOM 738 C CA . PRO A 1 93 ? 25.422 2.424 -3.617 1 51.47 93 PRO A CA 1
ATOM 739 C C . PRO A 1 93 ? 26.016 3.225 -2.461 1 51.47 93 PRO A C 1
ATOM 741 O O . PRO A 1 93 ? 26.688 4.234 -2.686 1 51.47 93 PRO A O 1
ATOM 744 N N . GLY A 1 94 ? 25.609 2.967 -1.235 1 49.41 94 GLY A N 1
ATOM 745 C CA . GLY A 1 94 ? 26.203 3.564 -0.05 1 49.41 94 GLY A CA 1
ATOM 746 C C . GLY A 1 94 ? 25.344 4.652 0.562 1 49.41 94 GLY A C 1
ATOM 747 O O . GLY A 1 94 ? 25.781 5.371 1.463 1 49.41 94 GLY A O 1
ATOM 748 N N . GLY A 1 95 ? 24.312 4.941 -0.141 1 49.91 95 GLY A N 1
ATOM 749 C CA . GLY A 1 95 ? 23.562 6.027 0.478 1 49.91 95 GLY A CA 1
ATOM 750 C C . GLY A 1 95 ? 22.844 5.602 1.742 1 49.91 95 GLY A C 1
ATOM 751 O O . GLY A 1 95 ? 22.594 4.414 1.954 1 49.91 95 GLY A O 1
ATOM 752 N N . ASP A 1 96 ? 22.969 6.316 2.791 1 51.03 96 ASP A N 1
ATOM 753 C CA . ASP A 1 96 ? 22.328 6.141 4.086 1 51.03 96 ASP A CA 1
ATOM 754 C C . ASP A 1 96 ? 20.812 6.035 3.922 1 51.03 96 ASP A C 1
ATOM 756 O O . ASP A 1 96 ? 20.234 6.617 2.998 1 51.03 96 ASP A O 1
ATOM 760 N N . SER A 1 97 ? 20.203 5.008 4.449 1 56.78 97 SER A N 1
ATOM 761 C CA . SER A 1 97 ? 18.75 4.848 4.5 1 56.78 97 SER A CA 1
ATOM 762 C C . SER A 1 97 ? 18.062 6.184 4.727 1 56.78 97 SER A C 1
ATOM 764 O O . SER A 1 97 ? 16.859 6.309 4.496 1 56.78 97 SER A O 1
ATOM 766 N N . GLN A 1 98 ? 18.938 7.199 4.988 1 61.69 98 GLN A N 1
ATOM 767 C CA . GLN A 1 98 ? 18.375 8.516 5.293 1 61.69 98 GLN A CA 1
ATOM 768 C C . GLN A 1 98 ? 18.594 9.484 4.133 1 61.69 98 GLN A C 1
ATOM 770 O O . GLN A 1 98 ? 18.188 10.641 4.203 1 61.69 98 GLN A O 1
ATOM 775 N N . ALA A 1 99 ? 19.094 8.961 3.121 1 75.94 99 ALA A N 1
ATOM 776 C CA . ALA A 1 99 ? 19.406 9.836 1.99 1 75.94 99 ALA A CA 1
ATOM 777 C C . ALA A 1 99 ? 18.125 10.273 1.271 1 75.94 99 ALA A C 1
ATOM 779 O O . ALA A 1 99 ? 17.141 9.547 1.254 1 75.94 99 ALA A O 1
ATOM 780 N N . LEU A 1 100 ? 18.141 11.516 0.852 1 85.19 100 LEU A N 1
ATOM 781 C CA . LEU A 1 100 ? 17.047 12.086 0.069 1 85.19 100 LEU A CA 1
ATOM 782 C C . LEU A 1 100 ? 17.406 12.141 -1.411 1 85.19 100 LEU A C 1
ATOM 784 O O . LEU A 1 100 ? 18.578 12.297 -1.763 1 85.19 100 LEU A O 1
ATOM 788 N N . PRO A 1 101 ? 16.453 12.031 -2.377 1 90.69 101 PRO A N 1
ATOM 789 C CA . PRO A 1 101 ? 15.039 11.773 -2.068 1 90.69 101 PRO A CA 1
ATOM 790 C C . PRO A 1 101 ? 14.797 10.352 -1.559 1 90.69 101 PRO A C 1
ATOM 792 O O . PRO A 1 101 ? 15.508 9.422 -1.955 1 90.69 101 PRO A O 1
ATOM 795 N N . ASP A 1 102 ? 13.797 10.172 -0.693 1 88 102 ASP A N 1
ATOM 796 C CA . ASP A 1 102 ? 13.414 8.852 -0.196 1 88 102 ASP A CA 1
ATOM 797 C C . ASP A 1 102 ? 12.711 8.039 -1.28 1 88 102 ASP A C 1
ATOM 799 O O . ASP A 1 102 ? 11.578 8.352 -1.661 1 88 102 ASP A O 1
ATOM 803 N N . PRO A 1 103 ? 13.297 7.004 -1.677 1 88.12 103 PRO A N 1
ATOM 804 C CA . PRO A 1 103 ? 12.703 6.227 -2.768 1 88.12 103 PRO A CA 1
ATOM 805 C C . PRO A 1 103 ? 11.422 5.512 -2.35 1 88.12 103 PRO A C 1
ATOM 807 O O . PRO A 1 103 ? 10.664 5.039 -3.203 1 88.12 103 PRO A O 1
ATOM 810 N N . ASN A 1 104 ? 11.188 5.438 -1.119 1 88 104 ASN A N 1
ATOM 811 C CA . ASN A 1 104 ? 10.047 4.676 -0.625 1 88 104 ASN A CA 1
ATOM 812 C C . ASN A 1 104 ? 8.82 5.57 -0.423 1 88 104 ASN A C 1
ATOM 814 O O . ASN A 1 104 ? 7.75 5.09 -0.06 1 88 104 ASN A O 1
ATOM 818 N N . THR A 1 105 ? 8.992 6.859 -0.728 1 93.38 105 THR A N 1
ATOM 819 C CA . THR A 1 105 ? 7.879 7.781 -0.531 1 93.38 105 THR A CA 1
ATOM 820 C C . THR A 1 105 ? 6.656 7.336 -1.326 1 93.38 105 THR A C 1
ATOM 822 O O . THR A 1 105 ? 6.742 7.121 -2.537 1 93.38 105 THR A O 1
ATOM 825 N N . PRO A 1 106 ? 5.438 7.152 -0.662 1 96.38 106 PRO A N 1
ATOM 826 C CA . PRO A 1 106 ? 4.215 6.805 -1.385 1 96.38 106 PRO A CA 1
ATOM 827 C C . PRO A 1 106 ? 3.82 7.855 -2.42 1 96.38 106 PRO A C 1
ATOM 829 O O . PRO A 1 106 ? 3.947 9.055 -2.166 1 96.38 106 PRO A O 1
ATOM 832 N N . VAL A 1 107 ? 3.398 7.426 -3.611 1 98.25 107 VAL A N 1
ATOM 833 C CA . VAL A 1 107 ? 3.008 8.336 -4.68 1 98.25 107 VAL A CA 1
ATOM 834 C C . VAL A 1 107 ? 1.629 7.949 -5.211 1 98.25 107 VAL A C 1
ATOM 836 O O . VAL A 1 107 ? 1.4 6.797 -5.578 1 98.25 107 VAL A O 1
ATOM 839 N N . LEU A 1 108 ? 0.72 8.836 -5.16 1 98.5 108 LEU A N 1
ATOM 840 C CA . LEU A 1 108 ? -0.577 8.734 -5.82 1 98.5 108 LEU A CA 1
ATOM 841 C C . LEU A 1 108 ? -0.616 9.586 -7.082 1 98.5 108 LEU A C 1
ATOM 843 O O . LEU A 1 108 ? -0.511 10.812 -7.004 1 98.5 108 LEU A O 1
ATOM 847 N N . ILE A 1 109 ? -0.733 8.961 -8.242 1 98.56 109 ILE A N 1
ATOM 848 C CA . ILE A 1 109 ? -0.897 9.703 -9.484 1 98.56 109 ILE A CA 1
ATOM 849 C C . ILE A 1 109 ? -2.32 10.25 -9.578 1 98.56 109 ILE A C 1
ATOM 851 O O . ILE A 1 109 ? -3.289 9.508 -9.383 1 98.56 109 ILE A O 1
ATOM 855 N N . LEU A 1 110 ? -2.453 11.484 -9.719 1 97.69 110 LEU A N 1
ATOM 856 C CA . LEU A 1 110 ? -3.709 12.203 -9.883 1 97.69 110 LEU A CA 1
ATOM 857 C C . LEU A 1 110 ? -3.727 12.969 -11.203 1 97.69 110 LEU A C 1
ATOM 859 O O . LEU A 1 110 ? -3.082 14.016 -11.328 1 97.69 110 LEU A O 1
ATOM 863 N N . THR A 1 111 ? -4.484 12.5 -12.203 1 96.56 111 THR A N 1
ATOM 864 C CA . THR A 1 111 ? -4.328 13.039 -13.547 1 96.56 111 THR A CA 1
ATOM 865 C C . THR A 1 111 ? -5.613 12.859 -14.352 1 96.56 111 THR A C 1
ATOM 867 O O . THR A 1 111 ? -6.523 12.141 -13.93 1 96.56 111 THR A O 1
ATOM 870 N N . ALA A 1 112 ? -5.691 13.539 -15.484 1 94.69 112 ALA A N 1
ATOM 871 C CA . ALA A 1 112 ? -6.836 13.422 -16.391 1 94.69 112 ALA A CA 1
ATOM 872 C C . ALA A 1 112 ? -6.691 12.211 -17.297 1 94.69 112 ALA A C 1
ATOM 874 O O . ALA A 1 112 ? -7.648 11.812 -17.969 1 94.69 112 ALA A O 1
ATOM 875 N N . ARG A 1 113 ? -5.57 11.664 -17.359 1 96.12 113 ARG A N 1
ATOM 876 C CA . ARG A 1 113 ? -5.352 10.484 -18.188 1 96.12 113 ARG A CA 1
ATOM 877 C C . ARG A 1 113 ? -6.117 9.281 -17.656 1 96.12 113 ARG A C 1
ATOM 879 O O . ARG A 1 113 ? -5.699 8.656 -16.688 1 96.12 113 ARG A O 1
ATOM 886 N N . ASP A 1 114 ? -7.059 8.914 -18.359 1 92.62 114 ASP A N 1
ATOM 887 C CA . ASP A 1 114 ? -8.008 7.973 -17.781 1 92.62 114 ASP A CA 1
ATOM 888 C C . ASP A 1 114 ? -7.977 6.637 -18.516 1 92.62 114 ASP A C 1
ATOM 890 O O . ASP A 1 114 ? -8.758 5.73 -18.203 1 92.62 114 ASP A O 1
ATOM 894 N N . GLN A 1 115 ? -7.102 6.488 -19.469 1 94.75 115 GLN A N 1
ATOM 895 C CA . GLN A 1 115 ? -7.043 5.223 -20.203 1 94.75 115 GLN A CA 1
ATOM 896 C C . GLN A 1 115 ? -6.449 4.117 -19.328 1 94.75 115 GLN A C 1
ATOM 898 O O . GLN A 1 115 ? -5.523 4.363 -18.547 1 94.75 115 GLN A O 1
ATOM 903 N N . VAL A 1 116 ? -6.902 2.92 -19.516 1 93.94 116 VAL A N 1
ATOM 904 C CA . VAL A 1 116 ? -6.473 1.754 -18.75 1 93.94 116 VAL A CA 1
ATOM 905 C C . VAL A 1 116 ? -4.961 1.569 -18.906 1 93.94 116 VAL A C 1
ATOM 907 O O . VAL A 1 116 ? -4.262 1.316 -17.922 1 93.94 116 VAL A O 1
ATOM 910 N N . ARG A 1 117 ? -4.461 1.691 -20.125 1 94.69 117 ARG A N 1
ATOM 911 C CA . ARG A 1 117 ? -3.039 1.501 -20.375 1 94.69 117 ARG A CA 1
ATOM 912 C C . ARG A 1 117 ? -2.197 2.486 -19.578 1 94.69 117 ARG A C 1
ATOM 914 O O . ARG A 1 117 ? -1.088 2.158 -19.156 1 94.69 117 ARG A O 1
ATOM 921 N N . GLU A 1 118 ? -2.691 3.678 -19.375 1 95.25 118 GLU A N 1
ATOM 922 C CA . GLU A 1 118 ? -1.981 4.695 -18.609 1 95.25 118 GLU A CA 1
ATOM 923 C C . GLU A 1 118 ? -1.984 4.359 -17.109 1 95.25 118 GLU A C 1
ATOM 925 O O . GLU A 1 118 ? -0.969 4.527 -16.438 1 95.25 118 GLU A O 1
ATOM 930 N N . ARG A 1 119 ? -3.123 3.898 -16.641 1 96.25 119 ARG A N 1
ATOM 931 C CA . ARG A 1 119 ? -3.211 3.48 -15.242 1 96.25 119 ARG A CA 1
ATOM 932 C C . ARG A 1 119 ? -2.238 2.342 -14.945 1 96.25 119 ARG A C 1
ATOM 934 O O . ARG A 1 119 ? -1.506 2.385 -13.953 1 96.25 119 ARG A O 1
ATOM 941 N N . ILE A 1 120 ? -2.184 1.375 -15.812 1 94.88 120 ILE A N 1
ATOM 942 C CA . ILE A 1 120 ? -1.297 0.224 -15.68 1 94.88 120 ILE A CA 1
ATOM 943 C C . ILE A 1 120 ? 0.158 0.688 -15.688 1 94.88 120 ILE A C 1
ATOM 945 O O . ILE A 1 120 ? 0.949 0.297 -14.828 1 94.88 120 ILE A O 1
ATOM 949 N N . ALA A 1 121 ? 0.493 1.562 -16.641 1 95 121 ALA A N 1
ATOM 950 C CA . ALA A 1 121 ? 1.858 2.064 -16.766 1 95 121 ALA A CA 1
ATOM 951 C C . ALA A 1 121 ? 2.293 2.812 -15.508 1 95 121 ALA A C 1
ATOM 953 O O . ALA A 1 121 ? 3.424 2.654 -15.047 1 95 121 ALA A O 1
ATOM 954 N N . GLY A 1 122 ? 1.417 3.631 -14.961 1 96.44 122 GLY A N 1
ATOM 955 C CA . GLY A 1 122 ? 1.718 4.371 -13.742 1 96.44 122 GLY A CA 1
ATOM 956 C C . GLY A 1 122 ? 1.989 3.475 -12.555 1 96.44 122 GLY A C 1
ATOM 957 O O . GLY A 1 122 ? 2.955 3.688 -11.812 1 96.44 122 GLY A O 1
ATOM 958 N N . LEU A 1 123 ? 1.165 2.48 -12.367 1 95.94 123 LEU A N 1
ATOM 959 C CA . LEU A 1 123 ? 1.313 1.544 -11.266 1 95.94 123 LEU A CA 1
ATOM 960 C C . LEU A 1 123 ? 2.576 0.704 -11.422 1 95.94 123 LEU A C 1
ATOM 962 O O . LEU A 1 123 ? 3.324 0.507 -10.461 1 95.94 123 LEU A O 1
ATOM 966 N N . ASP A 1 124 ? 2.867 0.275 -12.625 1 91.88 124 ASP A N 1
ATOM 967 C CA . ASP A 1 124 ? 4.039 -0.548 -12.906 1 91.88 124 ASP A CA 1
ATOM 968 C C . ASP A 1 124 ? 5.324 0.263 -12.766 1 91.88 124 ASP A C 1
ATOM 970 O O . ASP A 1 124 ? 6.391 -0.294 -12.5 1 91.88 124 ASP A O 1
ATOM 974 N N . LEU A 1 125 ? 5.184 1.569 -12.977 1 93.31 125 LEU A N 1
ATOM 975 C CA . LEU A 1 125 ? 6.336 2.451 -12.82 1 93.31 125 LEU A CA 1
ATOM 976 C C . LEU A 1 125 ? 6.691 2.633 -11.352 1 93.31 125 LEU A C 1
ATOM 978 O O . LEU A 1 125 ? 7.805 3.055 -11.023 1 93.31 125 LEU A O 1
ATOM 982 N N . GLY A 1 126 ? 5.723 2.369 -10.531 1 95.19 126 GLY A N 1
ATOM 983 C CA . GLY A 1 126 ? 6.039 2.412 -9.117 1 95.19 126 GLY A CA 1
ATOM 984 C C . GLY A 1 126 ? 5.051 3.229 -8.305 1 95.19 126 GLY A C 1
ATOM 985 O O . GLY A 1 126 ? 5.246 3.445 -7.109 1 95.19 126 GLY A O 1
ATOM 986 N N . ALA A 1 127 ? 3.986 3.754 -8.922 1 97.75 127 ALA A N 1
ATOM 987 C CA . ALA A 1 127 ? 2.957 4.453 -8.156 1 97.75 127 ALA A CA 1
ATOM 988 C C . ALA A 1 127 ? 2.242 3.496 -7.207 1 97.75 127 ALA A C 1
ATOM 990 O O . ALA A 1 127 ? 2.084 2.311 -7.512 1 97.75 127 ALA A O 1
ATOM 991 N N . ASP A 1 128 ? 1.805 4.016 -6.09 1 96.81 128 ASP A N 1
ATOM 992 C CA . ASP A 1 128 ? 1.074 3.223 -5.105 1 96.81 128 ASP A CA 1
ATOM 993 C C . ASP A 1 128 ? -0.417 3.178 -5.434 1 96.81 128 ASP A C 1
ATOM 995 O O . ASP A 1 128 ? -1.116 2.242 -5.039 1 96.81 128 ASP A O 1
ATOM 999 N N . ASP A 1 129 ? -0.899 4.195 -6.043 1 97.56 129 ASP A N 1
ATOM 1000 C CA . ASP A 1 129 ? -2.295 4.312 -6.457 1 97.56 129 ASP A CA 1
ATOM 1001 C C . ASP A 1 129 ? -2.436 5.258 -7.648 1 97.56 129 ASP A C 1
ATOM 1003 O O . ASP A 1 129 ? -1.477 5.934 -8.031 1 97.56 129 ASP A O 1
ATOM 1007 N N . TYR A 1 130 ? -3.564 5.211 -8.289 1 98.19 130 TYR A N 1
ATOM 1008 C CA . TYR A 1 130 ? -3.904 5.984 -9.477 1 98.19 130 TYR A CA 1
ATOM 1009 C C . TYR A 1 130 ? -5.352 6.461 -9.43 1 98.19 130 TYR A C 1
ATOM 1011 O O . TYR A 1 130 ? -6.27 5.652 -9.273 1 98.19 130 TYR A O 1
ATOM 1019 N N . LEU A 1 131 ? -5.578 7.75 -9.5 1 97.5 131 LEU A N 1
ATOM 1020 C CA . LEU A 1 131 ? -6.91 8.344 -9.445 1 97.5 131 LEU A CA 1
ATOM 1021 C C . LEU A 1 131 ? -7.113 9.32 -10.602 1 97.5 131 LEU A C 1
ATOM 1023 O O . LEU A 1 131 ? -6.277 10.195 -10.828 1 97.5 131 LEU A O 1
ATOM 1027 N N . VAL A 1 132 ? -8.203 9.203 -11.281 1 95.06 132 VAL A N 1
ATOM 1028 C CA . VAL A 1 132 ? -8.469 9.977 -12.484 1 95.06 132 VAL A CA 1
ATOM 1029 C C . VAL A 1 132 ? -9.242 11.25 -12.117 1 95.06 132 VAL A C 1
ATOM 1031 O O . VAL A 1 132 ? -10.141 11.211 -11.273 1 95.06 132 VAL A O 1
ATOM 1034 N N . LYS A 1 133 ? -8.828 12.336 -12.711 1 94.19 133 LYS A N 1
ATOM 1035 C CA . LYS A 1 133 ? -9.609 13.57 -12.648 1 94.19 133 LYS A CA 1
ATOM 1036 C C . LYS A 1 133 ? -10.797 13.516 -13.602 1 94.19 133 LYS A C 1
ATOM 1038 O O . LYS A 1 133 ? -10.68 13.016 -14.727 1 94.19 133 LYS A O 1
ATOM 1043 N N . PRO A 1 134 ? -11.992 14.078 -13.234 1 95 134 PRO A N 1
ATOM 1044 C CA . PRO A 1 134 ? -12.297 14.641 -11.914 1 95 134 PRO A CA 1
ATOM 1045 C C . PRO A 1 134 ? -12.422 13.57 -10.836 1 95 134 PRO A C 1
ATOM 1047 O O . PRO A 1 134 ? -12.617 12.391 -11.148 1 95 134 PRO A O 1
ATOM 1050 N N . PHE A 1 135 ? -12.156 14.016 -9.672 1 92.88 135 PHE A N 1
ATOM 1051 C CA . PHE A 1 135 ? -12.164 13.055 -8.57 1 92.88 135 PHE A CA 1
ATOM 1052 C C . PHE A 1 135 ? -12.953 13.594 -7.387 1 92.88 135 PHE A C 1
ATOM 1054 O O . PHE A 1 135 ? -13.25 14.789 -7.324 1 92.88 135 PHE A O 1
ATOM 1061 N N . ASP A 1 136 ? -13.383 12.648 -6.543 1 93.62 136 ASP A N 1
ATOM 1062 C CA . ASP A 1 136 ? -13.992 12.992 -5.266 1 93.62 136 ASP A CA 1
ATOM 1063 C C . ASP A 1 136 ? -12.938 13.195 -4.184 1 93.62 136 ASP A C 1
ATOM 1065 O O . ASP A 1 136 ? -12.117 12.305 -3.934 1 93.62 136 ASP A O 1
ATOM 1069 N N . ILE A 1 137 ? -12.93 14.289 -3.541 1 93.94 137 ILE A N 1
ATOM 1070 C CA . ILE A 1 137 ? -11.891 14.672 -2.592 1 93.94 137 ILE A CA 1
ATOM 1071 C C . ILE A 1 137 ? -11.898 13.711 -1.402 1 93.94 137 ILE A C 1
ATOM 1073 O O . ILE A 1 137 ? -10.852 13.391 -0.842 1 93.94 137 ILE A O 1
ATOM 1077 N N . ASP A 1 138 ? -13.062 13.297 -1.013 1 92.31 138 ASP A N 1
ATOM 1078 C CA . ASP A 1 138 ? -13.156 12.352 0.098 1 92.31 138 ASP A CA 1
ATOM 1079 C C . ASP A 1 138 ? -12.562 11 -0.281 1 92.31 138 ASP A C 1
ATOM 1081 O O . ASP A 1 138 ? -11.945 10.328 0.551 1 92.31 138 ASP A O 1
ATOM 1085 N N . GLU A 1 139 ? -12.773 10.57 -1.491 1 94.38 139 GLU A N 1
ATOM 1086 C CA . GLU A 1 139 ? -12.148 9.336 -1.958 1 94.38 139 GLU A CA 1
ATOM 1087 C C . GLU A 1 139 ? -10.633 9.469 -2.018 1 94.38 139 GLU A C 1
ATOM 1089 O O . GLU A 1 139 ? -9.906 8.562 -1.62 1 94.38 139 GLU A O 1
ATOM 1094 N N . LEU A 1 140 ? -10.18 10.586 -2.576 1 96.62 140 LEU A N 1
ATOM 1095 C CA . LEU A 1 140 ? -8.742 10.836 -2.602 1 96.62 140 LEU A CA 1
ATOM 1096 C C . LEU A 1 140 ? -8.141 10.695 -1.208 1 96.62 140 LEU A C 1
ATOM 1098 O O . LEU A 1 140 ? -7.098 10.055 -1.038 1 96.62 140 LEU A O 1
ATOM 1102 N N . GLU A 1 141 ? -8.766 11.242 -0.244 1 94.06 141 GLU A N 1
ATOM 1103 C CA . GLU A 1 141 ? -8.266 11.195 1.128 1 94.06 141 GLU A CA 1
ATOM 1104 C C . GLU A 1 141 ? -8.25 9.766 1.664 1 94.06 141 GLU A C 1
ATOM 1106 O O . GLU A 1 141 ? -7.324 9.375 2.375 1 94.06 141 GLU A O 1
ATOM 1111 N N . ALA A 1 142 ? -9.32 9.062 1.394 1 94 142 ALA A N 1
ATOM 1112 C CA . ALA A 1 142 ? -9.375 7.668 1.818 1 94 142 ALA A CA 1
ATOM 1113 C C . ALA A 1 142 ? -8.227 6.859 1.217 1 94 142 ALA A C 1
ATOM 1115 O O . ALA A 1 142 ? -7.613 6.039 1.9 1 94 142 ALA A O 1
ATOM 1116 N N . ARG A 1 143 ? -7.957 7.078 -0.049 1 97.06 143 ARG A N 1
ATOM 1117 C CA . ARG A 1 143 ? -6.852 6.402 -0.722 1 97.06 143 ARG A CA 1
ATOM 1118 C C . ARG A 1 143 ? -5.512 6.82 -0.125 1 97.06 143 ARG A C 1
ATOM 1120 O O . ARG A 1 143 ? -4.617 5.988 0.045 1 97.06 143 ARG A O 1
ATOM 1127 N N . LEU A 1 144 ? -5.387 8.078 0.171 1 95.31 144 LEU A N 1
ATOM 1128 C CA . LEU A 1 144 ? -4.18 8.586 0.814 1 95.31 144 LEU A CA 1
ATOM 1129 C C . LEU A 1 144 ? -3.953 7.91 2.162 1 95.31 144 LEU A C 1
ATOM 1131 O O . LEU A 1 144 ? -2.842 7.473 2.465 1 95.31 144 LEU A O 1
ATOM 1135 N N . ARG A 1 145 ? -5.008 7.77 2.961 1 91.88 145 ARG A N 1
ATOM 1136 C CA . ARG A 1 145 ? -4.902 7.109 4.258 1 91.88 145 ARG A CA 1
ATOM 1137 C C . ARG A 1 145 ? -4.477 5.652 4.098 1 91.88 145 ARG A C 1
ATOM 1139 O O . ARG A 1 145 ? -3.621 5.168 4.84 1 91.88 145 ARG A O 1
ATOM 1146 N N . ALA A 1 146 ? -5.078 4.965 3.135 1 93.69 146 ALA A N 1
ATOM 1147 C CA . ALA A 1 146 ? -4.73 3.566 2.887 1 93.69 146 ALA A CA 1
ATOM 1148 C C . ALA A 1 146 ? -3.264 3.43 2.488 1 93.69 146 ALA A C 1
ATOM 1150 O O . ALA A 1 146 ? -2.555 2.555 2.992 1 93.69 146 ALA A O 1
ATOM 1151 N N . MET A 1 147 ? -2.85 4.312 1.61 1 93.75 147 MET A N 1
ATOM 1152 C CA . MET A 1 147 ? -1.476 4.312 1.116 1 93.75 147 MET A CA 1
ATOM 1153 C C . MET A 1 147 ? -0.489 4.559 2.254 1 93.75 147 MET A C 1
ATOM 1155 O O . MET A 1 147 ? 0.512 3.85 2.375 1 93.75 147 MET A O 1
ATOM 1159 N N . LEU A 1 148 ? -0.75 5.504 3.078 1 89.62 148 LEU A N 1
ATOM 1160 C CA . LEU A 1 148 ? 0.126 5.875 4.184 1 89.62 148 LEU A CA 1
ATOM 1161 C C . LEU A 1 148 ? 0.17 4.77 5.234 1 89.62 148 LEU A C 1
ATOM 1163 O O . LEU A 1 148 ? 1.226 4.496 5.812 1 89.62 148 LEU A O 1
ATOM 1167 N N . ARG A 1 149 ? -0.986 4.191 5.457 1 85.88 149 ARG A N 1
ATOM 1168 C CA . ARG A 1 149 ? -1.064 3.068 6.383 1 85.88 149 ARG A CA 1
ATOM 1169 C C . ARG A 1 149 ? -0.124 1.944 5.965 1 85.88 149 ARG A C 1
ATOM 1171 O O . ARG A 1 149 ? 0.672 1.46 6.77 1 85.88 149 ARG A O 1
ATOM 1178 N N . ARG A 1 150 ? -0.116 1.571 4.746 1 88.75 150 ARG A N 1
ATOM 1179 C CA . ARG A 1 150 ? 0.701 0.469 4.25 1 88.75 150 ARG A CA 1
ATOM 1180 C C . ARG A 1 150 ? 2.172 0.866 4.18 1 88.75 150 ARG A C 1
ATOM 1182 O O . ARG A 1 150 ? 3.055 0.051 4.457 1 88.75 150 ARG A O 1
ATOM 1189 N N . ALA A 1 151 ? 2.391 2.086 3.758 1 84.25 151 ALA A N 1
ATOM 1190 C CA . ALA A 1 151 ? 3.77 2.566 3.738 1 84.25 151 ALA A CA 1
ATOM 1191 C C . ALA A 1 151 ? 4.395 2.502 5.129 1 84.25 151 ALA A C 1
ATOM 1193 O O . ALA A 1 151 ? 5.605 2.307 5.266 1 84.25 151 ALA A O 1
ATOM 1194 N N . GLY A 1 152 ? 3.582 2.625 6.152 1 77.81 152 GLY A N 1
ATOM 1195 C CA . GLY A 1 152 ? 4.039 2.533 7.531 1 77.81 152 GLY A CA 1
ATOM 1196 C C . GLY A 1 152 ? 4.121 1.107 8.039 1 77.81 152 GLY A C 1
ATOM 1197 O O . GLY A 1 152 ? 4.41 0.878 9.219 1 77.81 152 GLY A O 1
ATOM 1198 N N . GLY A 1 153 ? 3.744 0.206 7.141 1 79.88 153 GLY A N 1
ATOM 1199 C CA . GLY A 1 153 ? 3.846 -1.2 7.5 1 79.88 153 GLY A CA 1
ATOM 1200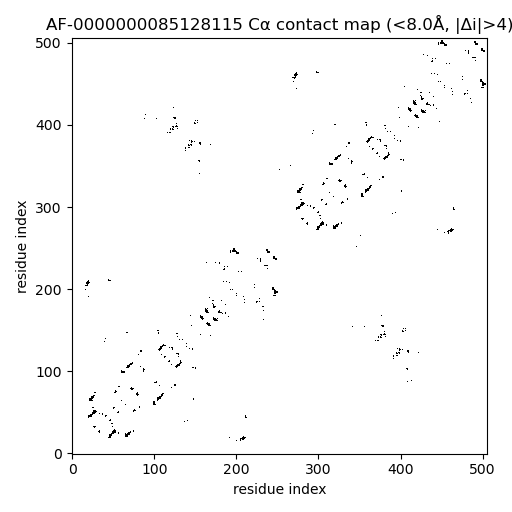 C C . GLY A 1 153 ? 2.607 -1.727 8.203 1 79.88 153 GLY A C 1
ATOM 1201 O O . GLY A 1 153 ? 2.641 -2.797 8.812 1 79.88 153 GLY A O 1
ATOM 1202 N N . GLN A 1 154 ? 1.564 -1.003 8.125 1 78.75 154 GLN A N 1
ATOM 1203 C CA . GLN A 1 154 ? 0.345 -1.384 8.828 1 78.75 154 GLN A CA 1
ATOM 1204 C C . GLN A 1 154 ? -0.759 -1.771 7.852 1 78.75 154 GLN A C 1
ATOM 1206 O O . GLN A 1 154 ? -0.861 -1.199 6.766 1 78.75 154 GLN A O 1
ATOM 1211 N N . ALA A 1 155 ? -1.585 -2.762 8.258 1 83.81 155 ALA A N 1
ATOM 1212 C CA . ALA A 1 155 ? -2.758 -3.146 7.48 1 83.81 155 ALA A CA 1
ATOM 1213 C C . ALA A 1 155 ? -4.043 -2.639 8.133 1 83.81 155 ALA A C 1
ATOM 1215 O O . ALA A 1 155 ? -4.949 -2.164 7.445 1 83.81 155 ALA A O 1
ATOM 1216 N N . ALA A 1 156 ? -4.078 -2.768 9.422 1 85.31 156 ALA A N 1
ATOM 1217 C CA . ALA A 1 156 ? -5.273 -2.379 10.164 1 85.31 156 ALA A CA 1
ATOM 1218 C C . ALA A 1 156 ? -5.375 -0.861 10.289 1 85.31 156 ALA A C 1
ATOM 1220 O O . ALA A 1 156 ? -4.375 -0.188 10.555 1 85.31 156 ALA A O 1
ATOM 1221 N N . PRO A 1 157 ? -6.574 -0.407 10.078 1 84.19 157 PRO A N 1
ATOM 1222 C CA . PRO A 1 157 ? -6.75 1.043 10.195 1 84.19 157 PRO A CA 1
ATOM 1223 C C . PRO A 1 157 ? -6.633 1.536 11.641 1 84.19 157 PRO A C 1
ATOM 1225 O O . PRO A 1 157 ? -6.246 2.684 11.875 1 84.19 157 PRO A O 1
ATOM 1228 N N . VAL A 1 158 ? -6.965 0.629 12.555 1 82.31 158 VAL A N 1
ATOM 1229 C CA . VAL A 1 158 ? -6.895 0.979 13.969 1 82.31 158 VAL A CA 1
ATOM 1230 C C . VAL A 1 158 ? -5.555 0.529 14.547 1 82.31 158 VAL A C 1
ATOM 1232 O O . VAL A 1 158 ? -5.137 -0.614 14.344 1 82.31 158 VAL A O 1
ATOM 1235 N N . ILE A 1 159 ? -4.895 1.424 15.133 1 77.25 159 ILE A N 1
ATOM 1236 C CA . ILE A 1 159 ? -3.619 1.119 15.766 1 77.25 159 ILE A CA 1
ATOM 1237 C C . ILE A 1 159 ? -3.842 0.776 17.234 1 77.25 159 ILE A C 1
ATOM 1239 O O . ILE A 1 159 ? -4.535 1.503 17.953 1 77.25 159 ILE A O 1
ATOM 1243 N N . ARG A 1 160 ? -3.293 -0.36 17.578 1 79.19 160 ARG A N 1
ATOM 1244 C CA . ARG A 1 160 ? -3.424 -0.785 18.969 1 79.19 160 ARG A CA 1
ATOM 1245 C C . ARG A 1 160 ? -2.08 -0.724 19.688 1 79.19 160 ARG A C 1
ATOM 1247 O O . ARG A 1 160 ? -1.045 -1.064 19.109 1 79.19 160 ARG A O 1
ATOM 1254 N N . HIS A 1 161 ? -2.039 -0.204 20.812 1 78.06 161 HIS A N 1
ATOM 1255 C CA . HIS A 1 161 ? -0.886 -0.109 21.703 1 78.06 161 HIS A CA 1
ATOM 1256 C C . HIS A 1 161 ? -1.3 -0.264 23.172 1 78.06 161 HIS A C 1
ATOM 1258 O O . HIS A 1 161 ? -1.836 0.67 23.766 1 78.06 161 HIS A O 1
ATOM 1264 N N . GLY A 1 162 ? -0.968 -1.477 23.625 1 77.56 162 GLY A N 1
ATOM 1265 C CA . GLY A 1 162 ? -1.489 -1.745 24.953 1 77.56 162 GLY A CA 1
ATOM 1266 C C . GLY A 1 162 ? -3.004 -1.738 25.016 1 77.56 162 GLY A C 1
ATOM 1267 O O . GLY A 1 162 ? -3.664 -2.459 24.266 1 77.56 162 GLY A O 1
ATOM 1268 N N . GLU A 1 163 ? -3.459 -0.87 25.906 1 81.94 163 GLU A N 1
ATOM 1269 C CA . GLU A 1 163 ? -4.902 -0.778 26.109 1 81.94 163 GLU A CA 1
ATOM 1270 C C . GLU A 1 163 ? -5.52 0.253 25.156 1 81.94 163 GLU A C 1
ATOM 1272 O O . GLU A 1 163 ? -6.73 0.473 25.188 1 81.94 163 GLU A O 1
ATOM 1277 N N . LEU A 1 164 ? -4.664 0.773 24.328 1 85.38 164 LEU A N 1
ATOM 1278 C CA . LEU A 1 164 ? -5.141 1.864 23.484 1 85.38 164 LEU A CA 1
ATOM 1279 C C . LEU A 1 164 ? -5.527 1.353 22.094 1 85.38 164 LEU A C 1
ATOM 1281 O O . LEU A 1 164 ? -4.852 0.484 21.547 1 85.38 164 LEU A O 1
ATOM 1285 N N . GLU A 1 165 ? -6.605 1.781 21.625 1 86.88 165 GLU A N 1
ATOM 1286 C CA . GLU A 1 165 ? -7.023 1.64 20.234 1 86.88 165 GLU A CA 1
ATOM 1287 C C . GLU A 1 165 ? -7.211 3.002 19.578 1 86.88 165 GLU A C 1
ATOM 1289 O O . GLU A 1 165 ? -8.047 3.797 20 1 86.88 165 GLU A O 1
ATOM 1294 N N . VAL A 1 166 ? -6.449 3.281 18.562 1 85.31 166 VAL A N 1
ATOM 1295 C CA . VAL A 1 166 ? -6.484 4.59 17.906 1 85.31 166 VAL A CA 1
ATOM 1296 C C . VAL A 1 166 ? -6.945 4.445 16.469 1 85.31 166 VAL A C 1
ATOM 1298 O O . VAL A 1 166 ? -6.363 3.68 15.695 1 85.31 166 VAL A O 1
ATOM 1301 N N . ASP A 1 167 ? -7.98 5.117 16.141 1 82.31 167 ASP A N 1
ATOM 1302 C CA . ASP A 1 167 ? -8.508 5.164 14.781 1 82.31 167 ASP A CA 1
ATOM 1303 C C . ASP A 1 167 ? -8.164 6.488 14.102 1 82.31 167 ASP A C 1
ATOM 1305 O O . ASP A 1 167 ? -8.812 7.504 14.352 1 82.31 167 ASP A O 1
ATOM 1309 N N . PRO A 1 168 ? -7.266 6.457 13.273 1 77 168 PRO A N 1
ATOM 1310 C CA . PRO A 1 168 ? -6.84 7.723 12.672 1 77 168 PRO A CA 1
ATOM 1311 C C . PRO A 1 168 ? -7.898 8.32 11.75 1 77 168 PRO A C 1
ATOM 1313 O O . PRO A 1 168 ? -7.992 9.547 11.617 1 77 168 PRO A O 1
ATOM 1316 N N . ALA A 1 169 ? -8.664 7.48 11.164 1 74.12 169 ALA A N 1
ATOM 1317 C CA . ALA A 1 169 ? -9.703 7.992 10.266 1 74.12 169 ALA A CA 1
ATOM 1318 C C . ALA A 1 169 ? -10.789 8.727 11.047 1 74.12 169 ALA A C 1
ATOM 1320 O O . ALA A 1 169 ? -11.203 9.82 10.664 1 74.12 169 ALA A O 1
ATOM 1321 N N . ALA A 1 170 ? -11.172 8.117 12.055 1 76.94 170 ALA A N 1
ATOM 1322 C CA . ALA A 1 170 ? -12.211 8.719 12.891 1 76.94 170 ALA A CA 1
ATOM 1323 C C . ALA A 1 170 ? -11.609 9.695 13.898 1 76.94 170 ALA A C 1
ATOM 1325 O O . ALA A 1 170 ? -12.328 10.461 14.539 1 76.94 170 ALA A O 1
ATOM 1326 N N . ARG A 1 171 ? -10.289 9.703 13.977 1 78.75 171 ARG A N 1
ATOM 1327 C CA . ARG A 1 171 ? -9.578 10.484 14.984 1 78.75 171 ARG A CA 1
ATOM 1328 C C . ARG A 1 171 ? -10.148 10.227 16.375 1 78.75 171 ARG A C 1
ATOM 1330 O O . ARG A 1 171 ? -10.453 11.164 17.109 1 78.75 171 ARG A O 1
ATOM 1337 N N . THR A 1 172 ? -10.297 8.938 16.688 1 85.62 172 THR A N 1
ATOM 1338 C CA . THR A 1 172 ? -10.812 8.531 17.984 1 85.62 172 THR A CA 1
ATOM 1339 C C . THR A 1 172 ? -9.812 7.621 18.703 1 85.62 172 THR A C 1
ATOM 1341 O O . THR A 1 172 ? -8.977 6.98 18.062 1 85.62 172 THR A O 1
ATOM 1344 N N . VAL A 1 173 ? -9.867 7.684 20.031 1 89.44 173 VAL A N 1
ATOM 1345 C CA . VAL A 1 173 ? -9.023 6.848 20.875 1 89.44 173 VAL A CA 1
ATOM 1346 C C . VAL A 1 173 ? -9.891 6.129 21.906 1 89.44 173 VAL A C 1
ATOM 1348 O O . VAL A 1 173 ? -10.789 6.73 22.5 1 89.44 173 VAL A O 1
ATOM 1351 N N . ARG A 1 174 ? -9.672 4.844 21.969 1 90.19 174 ARG A N 1
ATOM 1352 C CA . ARG A 1 174 ? -10.289 4.062 23.031 1 90.19 174 ARG A CA 1
ATOM 1353 C C . ARG A 1 174 ? -9.234 3.453 23.953 1 90.19 174 ARG A C 1
ATOM 1355 O O . ARG A 1 174 ? -8.148 3.082 23.5 1 90.19 174 ARG A O 1
ATOM 1362 N N . ARG A 1 175 ? -9.523 3.484 25.188 1 88.25 175 ARG A N 1
ATOM 1363 C CA . ARG A 1 175 ? -8.719 2.789 26.188 1 88.25 175 ARG A CA 1
ATOM 1364 C C . ARG A 1 175 ? -9.547 1.747 26.922 1 88.25 175 ARG A C 1
ATOM 1366 O O . ARG A 1 175 ? -10.562 2.078 27.547 1 88.25 175 ARG A O 1
ATOM 1373 N N . ASP A 1 176 ? -9.078 0.557 26.891 1 85 176 ASP A N 1
ATOM 1374 C CA . ASP A 1 176 ? -9.844 -0.535 27.484 1 85 176 ASP A CA 1
ATOM 1375 C C . ASP A 1 176 ? -11.289 -0.527 26.969 1 85 176 ASP A C 1
ATOM 1377 O O . ASP A 1 176 ? -12.227 -0.63 27.766 1 85 176 ASP A O 1
ATOM 1381 N N . GLY A 1 177 ? -11.422 -0.197 25.703 1 84.06 177 GLY A N 1
ATOM 1382 C CA . GLY A 1 177 ? -12.711 -0.257 25.016 1 84.06 177 GLY A CA 1
ATOM 1383 C C . GLY A 1 177 ? -13.555 0.986 25.234 1 84.06 177 GLY A C 1
ATOM 1384 O O . GLY A 1 177 ? -14.609 1.139 24.609 1 84.06 177 GLY A O 1
ATOM 1385 N N . LYS A 1 178 ? -13.039 1.896 26.078 1 90.69 178 LYS A N 1
ATOM 1386 C CA . LYS A 1 178 ? -13.797 3.105 26.391 1 90.69 178 LYS A CA 1
ATOM 1387 C C . LYS A 1 178 ? -13.242 4.309 25.641 1 90.69 178 LYS A C 1
ATOM 1389 O O . LYS A 1 178 ? -12.023 4.488 25.562 1 90.69 178 LYS A O 1
ATOM 1394 N N . LEU A 1 179 ? -14.203 5.051 25.141 1 91.94 179 LEU A N 1
ATOM 1395 C CA . LEU A 1 179 ? -13.812 6.242 24.391 1 91.94 179 LEU A CA 1
ATOM 1396 C C . LEU A 1 179 ? -13.109 7.246 25.297 1 91.94 179 LEU A C 1
ATOM 1398 O O . LEU A 1 179 ? -13.57 7.508 26.422 1 91.94 179 LEU A O 1
ATOM 1402 N N . VAL A 1 180 ? -11.992 7.77 24.844 1 92.38 180 VAL A N 1
ATOM 1403 C CA . VAL A 1 180 ? -11.25 8.805 25.562 1 92.38 180 VAL A CA 1
ATOM 1404 C C . VAL A 1 180 ? -11.445 10.148 24.875 1 92.38 180 VAL A C 1
ATOM 1406 O O . VAL A 1 180 ? -11.148 10.297 23.688 1 92.38 180 VAL A O 1
ATOM 1409 N N . GLU A 1 181 ? -12.023 11.062 25.516 1 90.25 181 GLU A N 1
ATOM 1410 C CA . GLU A 1 181 ? -12.195 12.406 24.953 1 90.25 181 GLU A CA 1
ATOM 1411 C C . GLU A 1 181 ? -10.859 13.109 24.797 1 90.25 181 GLU A C 1
ATOM 1413 O O . GLU A 1 181 ? -10.102 13.25 25.75 1 90.25 181 GLU A O 1
ATOM 1418 N N . MET A 1 182 ? -10.578 13.461 23.516 1 86.88 182 MET A N 1
ATOM 1419 C CA . MET A 1 182 ? -9.312 14.125 23.234 1 86.88 182 MET A CA 1
ATOM 1420 C C . MET A 1 182 ? -9.5 15.266 22.234 1 86.88 182 MET A C 1
ATOM 1422 O O . MET A 1 182 ? -10.344 15.172 21.344 1 86.88 182 MET A O 1
ATOM 1426 N N . SER A 1 183 ? -8.742 16.344 22.578 1 83 183 SER A N 1
ATOM 1427 C CA . SER A 1 183 ? -8.734 17.438 21.609 1 83 183 SER A CA 1
ATOM 1428 C C . SER A 1 183 ? -7.98 17.047 20.344 1 83 183 SER A C 1
ATOM 1430 O O . SER A 1 183 ? -7.188 16.094 20.344 1 83 183 SER A O 1
ATOM 1432 N N . PRO A 1 184 ? -8.25 17.75 19.344 1 78.31 184 PRO A N 1
ATOM 1433 C CA . PRO A 1 184 ? -7.52 17.469 18.109 1 78.31 184 PRO A CA 1
ATOM 1434 C C . PRO A 1 184 ? -6.004 17.531 18.297 1 78.31 184 PRO A C 1
ATOM 1436 O O . PRO A 1 184 ? -5.273 16.734 17.703 1 78.31 184 PRO A O 1
ATOM 1439 N N . ARG A 1 185 ? -5.602 18.391 19.141 1 79.38 185 ARG A N 1
ATOM 1440 C CA . ARG A 1 185 ? -4.168 18.547 19.359 1 79.38 185 ARG A CA 1
ATOM 1441 C C . ARG A 1 185 ? -3.609 17.375 20.156 1 79.38 185 ARG A C 1
ATOM 1443 O O . ARG A 1 185 ? -2.521 16.875 19.875 1 79.38 185 ARG A O 1
ATOM 1450 N N . GLU A 1 186 ? -4.324 17.031 21.141 1 84.5 186 GLU A N 1
ATOM 1451 C CA . GLU A 1 186 ? -3.926 15.867 21.906 1 84.5 186 GLU A CA 1
ATOM 1452 C C . GLU A 1 186 ? -3.824 14.625 21.031 1 84.5 186 GLU A C 1
ATOM 1454 O O . GLU A 1 186 ? -2.861 13.859 21.125 1 84.5 186 GLU A O 1
ATOM 1459 N N . PHE A 1 187 ? -4.801 14.43 20.203 1 86.06 187 PHE A N 1
ATOM 1460 C CA . PHE A 1 187 ? -4.785 13.289 19.281 1 86.06 187 PHE A CA 1
ATOM 1461 C C . PHE A 1 187 ? -3.561 13.336 18.391 1 86.06 187 PHE A C 1
ATOM 1463 O O . PHE A 1 187 ? -2.895 12.32 18.172 1 86.06 187 PHE A O 1
ATOM 1470 N N . SER A 1 188 ? -3.291 14.5 17.938 1 80.12 188 SER A N 1
ATOM 1471 C CA . SER A 1 188 ? -2.158 14.664 17.031 1 80.12 188 SER A CA 1
ATOM 1472 C C . SER A 1 188 ? -0.849 14.273 17.703 1 80.12 188 SER A C 1
ATOM 1474 O O . SER A 1 188 ? -0.009 13.594 17.109 1 80.12 188 SER A O 1
ATOM 1476 N N . VAL A 1 189 ? -0.657 14.734 18.922 1 82.62 189 VAL A N 1
ATOM 1477 C CA . VAL A 1 189 ? 0.551 14.406 19.672 1 82.62 189 VAL A CA 1
ATOM 1478 C C . VAL A 1 189 ? 0.632 12.898 19.891 1 82.62 189 VAL A C 1
ATOM 1480 O O . VAL A 1 189 ? 1.678 12.289 19.672 1 82.62 189 VAL A O 1
ATOM 1483 N N . LEU A 1 190 ? -0.441 12.297 20.281 1 86.31 190 LEU A N 1
ATOM 1484 C CA . LEU A 1 190 ? -0.481 10.859 20.5 1 86.31 190 LEU A CA 1
ATOM 1485 C C . LEU A 1 190 ? -0.158 10.102 19.219 1 86.31 190 LEU A C 1
ATOM 1487 O O . LEU A 1 190 ? 0.616 9.141 19.234 1 86.31 190 LEU A O 1
ATOM 1491 N N . TRP A 1 191 ? -0.771 10.57 18.172 1 79.69 191 TRP A N 1
ATOM 1492 C CA . TRP A 1 191 ? -0.623 9.906 16.891 1 79.69 191 TRP A CA 1
ATOM 1493 C C . TRP A 1 191 ? 0.834 9.906 16.438 1 79.69 191 TRP A C 1
ATOM 1495 O O . TRP A 1 191 ? 1.354 8.883 15.992 1 79.69 191 TRP A O 1
ATOM 1505 N N . VAL A 1 192 ? 1.449 11.031 16.609 1 76.62 192 VAL A N 1
ATOM 1506 C CA . VAL A 1 192 ? 2.846 11.141 16.203 1 76.62 192 VAL A CA 1
ATOM 1507 C C . VAL A 1 192 ? 3.709 10.211 17.047 1 76.62 192 VAL A C 1
ATOM 1509 O O . VAL A 1 192 ? 4.605 9.539 16.531 1 76.62 192 VAL A O 1
ATOM 1512 N N . LEU A 1 193 ? 3.459 10.094 18.281 1 80.69 193 LEU A N 1
ATOM 1513 C CA . LEU A 1 193 ? 4.219 9.227 19.172 1 80.69 193 LEU A CA 1
ATOM 1514 C C . LEU A 1 193 ? 3.977 7.758 18.828 1 80.69 193 LEU A C 1
ATOM 1516 O O . LEU A 1 193 ? 4.902 6.945 18.891 1 80.69 193 LEU A O 1
ATOM 1520 N N . LEU A 1 194 ? 2.76 7.465 18.438 1 77.94 194 LEU A N 1
ATOM 1521 C CA . LEU A 1 194 ? 2.395 6.094 18.109 1 77.94 194 LEU A CA 1
ATOM 1522 C C . LEU A 1 194 ? 3.068 5.648 16.812 1 77.94 194 LEU A C 1
ATOM 1524 O O . LEU A 1 194 ? 3.486 4.492 16.688 1 77.94 194 LEU A O 1
ATOM 1528 N N . GLN A 1 195 ? 3.115 6.531 15.93 1 71.31 195 GLN A N 1
ATOM 1529 C CA . GLN A 1 195 ? 3.756 6.234 14.648 1 71.31 195 GLN A CA 1
ATOM 1530 C C . GLN A 1 195 ? 5.25 5.988 14.828 1 71.31 195 GLN A C 1
ATOM 1532 O O . GLN A 1 195 ? 5.867 5.27 14.031 1 71.31 195 GLN A O 1
ATOM 1537 N N . ALA A 1 196 ? 5.777 6.578 15.844 1 68.44 196 ALA A N 1
ATOM 1538 C CA . ALA A 1 196 ? 7.207 6.457 16.125 1 68.44 196 ALA A CA 1
ATOM 1539 C C . ALA A 1 196 ? 7.457 5.488 17.281 1 68.44 196 ALA A C 1
ATOM 1541 O O . ALA A 1 196 ? 8.43 5.637 18.016 1 68.44 196 ALA A O 1
ATOM 1542 N N . ARG A 1 197 ? 6.52 4.613 17.422 1 66.25 197 ARG A N 1
ATOM 1543 C CA . ARG A 1 197 ? 6.621 3.715 18.578 1 66.25 197 ARG A CA 1
ATOM 1544 C C . ARG A 1 197 ? 8.016 3.098 18.672 1 66.25 197 ARG A C 1
ATOM 1546 O O . ARG A 1 197 ? 8.594 2.705 17.656 1 66.25 197 ARG A O 1
ATOM 1553 N N . GLY A 1 198 ? 8.508 3.08 19.891 1 61.97 198 GLY A N 1
ATOM 1554 C CA . GLY A 1 198 ? 9.82 2.512 20.156 1 61.97 198 GLY A CA 1
ATOM 1555 C C . GLY A 1 198 ? 10.953 3.49 19.906 1 61.97 198 GLY A C 1
ATOM 1556 O O . GLY A 1 198 ? 12.117 3.188 20.188 1 61.97 198 GLY A O 1
ATOM 1557 N N . ARG A 1 199 ? 10.641 4.66 19.422 1 66 199 ARG A N 1
ATOM 1558 C CA . ARG A 1 199 ? 11.648 5.699 19.203 1 66 199 ARG A CA 1
ATOM 1559 C C . ARG A 1 199 ? 11.328 6.953 20 1 66 199 ARG A C 1
ATOM 1561 O O . ARG A 1 199 ? 10.156 7.324 20.141 1 66 199 ARG A O 1
ATOM 1568 N N . VAL A 1 200 ? 12.359 7.586 20.5 1 75.19 200 VAL A N 1
ATOM 1569 C CA . VAL A 1 200 ? 12.195 8.828 21.25 1 75.19 200 VAL A CA 1
ATOM 1570 C C . VAL A 1 200 ? 12.078 10.008 20.281 1 75.19 200 VAL A C 1
ATOM 1572 O O . VAL A 1 200 ? 12.859 10.117 19.328 1 75.19 200 VAL A O 1
ATOM 1575 N N . LEU A 1 201 ? 10.992 10.797 20.484 1 79.88 201 LEU A N 1
ATOM 1576 C CA . LEU A 1 201 ? 10.852 12.047 19.75 1 79.88 201 LEU A CA 1
ATOM 1577 C C . LEU A 1 201 ? 11.18 13.242 20.641 1 79.88 201 LEU A C 1
ATOM 1579 O O . LEU A 1 201 ? 10.703 13.328 21.781 1 79.88 201 LEU A O 1
ATOM 1583 N N . SER A 1 202 ? 12.086 14.117 20.141 1 79.38 202 SER A N 1
ATOM 1584 C CA . SER A 1 202 ? 12.344 15.359 20.875 1 79.38 202 SER A CA 1
ATOM 1585 C C . SER A 1 202 ? 11.133 16.281 20.828 1 79.38 202 SER A C 1
ATOM 1587 O O . SER A 1 202 ? 10.227 16.094 20.016 1 79.38 202 SER A O 1
ATOM 1589 N N . ARG A 1 203 ? 11.203 17.297 21.766 1 80.19 203 ARG A N 1
ATOM 1590 C CA . ARG A 1 203 ? 10.148 18.312 21.781 1 80.19 203 ARG A CA 1
ATOM 1591 C C . ARG A 1 203 ? 10.047 19 20.422 1 80.19 203 ARG A C 1
ATOM 1593 O O . ARG A 1 203 ? 8.945 19.219 19.922 1 80.19 203 ARG A O 1
ATOM 1600 N N . GLN A 1 204 ? 11.148 19.234 19.938 1 74.75 204 GLN A N 1
ATOM 1601 C CA . GLN A 1 204 ? 11.188 19.922 18.656 1 74.75 204 GLN A CA 1
ATOM 1602 C C . GLN A 1 204 ? 10.594 19.078 17.531 1 74.75 204 GLN A C 1
ATOM 1604 O O . GLN A 1 204 ? 9.852 19.578 16.688 1 74.75 204 GLN A O 1
ATOM 1609 N N . GLN A 1 205 ? 10.859 17.828 17.578 1 71.06 205 GLN A N 1
ATOM 1610 C CA . GLN A 1 205 ? 10.328 16.891 16.578 1 71.06 205 GLN A CA 1
ATOM 1611 C C . GLN A 1 205 ? 8.805 16.812 16.672 1 71.06 205 GLN A C 1
ATOM 1613 O O . GLN A 1 205 ? 8.125 16.75 15.648 1 71.06 205 GLN A O 1
ATOM 1618 N N . ILE A 1 206 ? 8.297 16.859 17.859 1 79 206 ILE A N 1
ATOM 1619 C CA . ILE A 1 206 ? 6.855 16.781 18.078 1 79 206 ILE A CA 1
ATOM 1620 C C . ILE A 1 206 ? 6.195 18.094 17.625 1 79 206 ILE A C 1
ATOM 1622 O O . ILE A 1 206 ? 5.172 18.062 16.938 1 79 206 ILE A O 1
ATOM 1626 N N . GLU A 1 207 ? 6.867 19.219 18 1 74.44 207 GLU A N 1
ATOM 1627 C CA . GLU A 1 207 ? 6.34 20.531 17.625 1 74.44 207 GLU A CA 1
ATOM 1628 C C . GLU A 1 207 ? 6.293 20.688 16.109 1 74.44 207 GLU A C 1
ATOM 1630 O O . GLU A 1 207 ? 5.344 21.266 15.57 1 74.44 207 GLU A O 1
ATOM 1635 N N . GLU A 1 208 ? 7.309 20.266 15.562 1 67.69 208 GLU A N 1
ATOM 1636 C CA . GLU A 1 208 ? 7.379 20.375 14.109 1 67.69 208 GLU A CA 1
ATOM 1637 C C . GLU A 1 208 ? 6.219 19.641 13.445 1 67.69 208 GLU A C 1
ATOM 1639 O O . GLU A 1 208 ? 5.723 20.062 12.398 1 67.69 208 GLU A O 1
ATOM 1644 N N . HIS A 1 209 ? 5.863 18.609 14.156 1 63.16 209 HIS A N 1
ATOM 1645 C CA . HIS A 1 209 ? 4.738 17.828 13.641 1 63.16 209 HIS A CA 1
ATOM 1646 C C . HIS A 1 209 ? 3.414 18.547 13.922 1 63.16 209 HIS A C 1
ATOM 1648 O O . HIS A 1 209 ? 2.432 18.328 13.203 1 63.16 209 HIS A O 1
ATOM 1654 N N . LEU A 1 210 ? 3.48 19.375 14.992 1 62.78 210 LEU A N 1
ATOM 1655 C CA . LEU A 1 210 ? 2.266 20.062 15.43 1 62.78 210 LEU A CA 1
ATOM 1656 C C . LEU A 1 210 ? 2.117 21.406 14.727 1 62.78 210 LEU A C 1
ATOM 1658 O O . LEU A 1 210 ? 1.009 21.938 14.625 1 62.78 210 LEU A O 1
ATOM 1662 N N . TYR A 1 211 ? 3.229 22.297 14.516 1 53.97 211 TYR A N 1
ATOM 1663 C CA . TYR A 1 211 ? 3.252 23.656 14.008 1 53.97 211 TYR A CA 1
ATOM 1664 C C . TYR A 1 211 ? 2.312 23.828 12.82 1 53.97 211 TYR A C 1
ATOM 1666 O O . TYR A 1 211 ? 1.94 24.938 12.461 1 53.97 211 TYR A O 1
ATOM 1674 N N . SER A 1 212 ? 2.045 23.031 12.062 1 45.91 212 SER A N 1
ATOM 1675 C CA . SER A 1 212 ? 1.164 23.469 10.984 1 45.91 212 SER A CA 1
ATOM 1676 C C . SER A 1 212 ? -0.119 24.078 11.539 1 45.91 212 SER A C 1
ATOM 1678 O O . SER A 1 212 ? -1.009 24.453 10.773 1 45.91 212 SER A O 1
ATOM 1680 N N . TRP A 1 213 ? -0.316 24.141 12.75 1 43.28 213 TRP A N 1
ATOM 1681 C CA . TRP A 1 213 ? -1.562 24.672 13.281 1 43.28 213 TRP A CA 1
ATOM 1682 C C . TRP A 1 213 ? -1.548 26.203 13.266 1 43.28 213 TRP A C 1
ATOM 1684 O O . TRP A 1 213 ? -2.457 26.844 13.797 1 43.28 213 TRP A O 1
ATOM 1694 N N . GLY A 1 214 ? -0.852 26.625 12.43 1 44.22 214 GLY A N 1
ATOM 1695 C CA . GLY A 1 214 ? -0.84 28.062 12.195 1 44.22 214 GLY A CA 1
ATOM 1696 C C . GLY A 1 214 ? -0.452 28.859 13.43 1 44.22 214 GLY A C 1
ATOM 1697 O O . GLY A 1 214 ? -0.205 30.062 13.336 1 44.22 214 GLY A O 1
ATOM 1698 N N . THR A 1 215 ? -1.045 28.594 14.555 1 46.66 215 THR A N 1
ATOM 1699 C CA . THR A 1 215 ? -0.787 29.5 15.672 1 46.66 215 THR A CA 1
ATOM 1700 C C . THR A 1 215 ? 0.528 29.141 16.359 1 46.66 215 THR A C 1
ATOM 1702 O O . THR A 1 215 ? 0.929 27.984 16.391 1 46.66 215 THR A O 1
ATOM 1705 N N . ALA A 1 216 ? 1.358 30.172 16.578 1 48.75 216 ALA A N 1
ATOM 1706 C CA . ALA A 1 216 ? 2.576 30.141 17.391 1 48.75 216 ALA A CA 1
ATOM 1707 C C . ALA A 1 216 ? 2.424 29.172 18.562 1 48.75 216 ALA A C 1
ATOM 1709 O O . ALA A 1 216 ? 1.527 29.328 19.391 1 48.75 216 ALA A O 1
ATOM 1710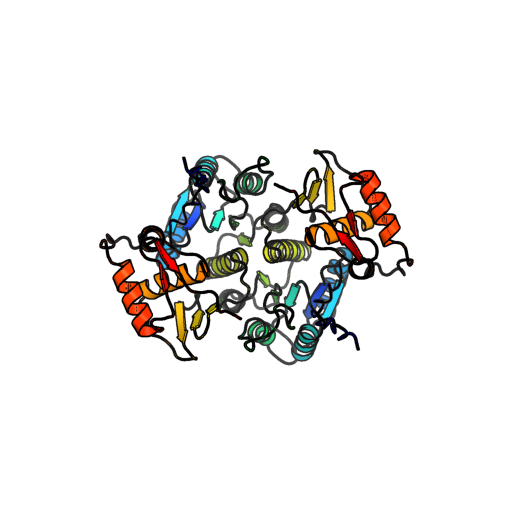 N N . VAL A 1 217 ? 2.703 27.875 18.406 1 52.72 217 VAL A N 1
ATOM 1711 C CA . VAL A 1 217 ? 2.727 27 19.562 1 52.72 217 VAL A CA 1
ATOM 1712 C C . VAL A 1 217 ? 3.611 27.609 20.656 1 52.72 217 VAL A C 1
ATOM 1714 O O . VAL A 1 217 ? 4.762 27.969 20.391 1 52.72 217 VAL A O 1
ATOM 1717 N N . GLU A 1 218 ? 3.014 28 21.641 1 58.47 218 GLU A N 1
ATOM 1718 C CA . GLU A 1 218 ? 3.795 28.438 22.781 1 58.47 218 GLU A CA 1
ATOM 1719 C C . GLU A 1 218 ? 4.84 27.391 23.172 1 58.47 218 GLU A C 1
ATOM 1721 O O . GLU A 1 218 ? 4.672 26.203 22.906 1 58.47 218 GLU A O 1
ATOM 1726 N N . SER A 1 219 ? 5.988 27.766 23.562 1 60.59 219 SER A N 1
ATOM 1727 C CA . SER A 1 219 ? 7.234 27.078 23.859 1 60.59 219 SER A CA 1
ATOM 1728 C C . SER A 1 219 ? 6.977 25.781 24.641 1 60.59 219 SER A C 1
ATOM 1730 O O . SER A 1 219 ? 7.656 24.781 24.422 1 60.59 219 SER A O 1
ATOM 1732 N N . ASN A 1 220 ? 5.777 25.688 25.391 1 73.75 220 ASN A N 1
ATOM 1733 C CA . ASN A 1 220 ? 5.598 24.516 26.234 1 73.75 220 ASN A CA 1
ATOM 1734 C C . ASN A 1 220 ? 4.34 23.734 25.859 1 73.75 220 ASN A C 1
ATOM 1736 O O . ASN A 1 220 ? 3.814 22.969 26.672 1 73.75 220 ASN A O 1
ATOM 1740 N N . ALA A 1 221 ? 3.848 23.984 24.719 1 80.88 221 ALA A N 1
ATOM 1741 C CA . ALA A 1 221 ? 2.574 23.391 24.328 1 80.88 221 ALA A CA 1
ATOM 1742 C C . ALA A 1 221 ? 2.674 21.859 24.297 1 80.88 221 ALA A C 1
ATOM 1744 O O . ALA A 1 221 ? 1.751 21.172 24.734 1 80.88 221 ALA A O 1
ATOM 1745 N N . VAL A 1 222 ? 3.705 21.328 23.875 1 86.31 222 VAL A N 1
ATOM 1746 C CA . VAL A 1 222 ? 3.877 19.875 23.781 1 86.31 222 VAL A CA 1
ATOM 1747 C C . VAL A 1 222 ? 3.812 19.266 25.188 1 86.31 222 VAL A C 1
ATOM 1749 O O . VAL A 1 222 ? 3.148 18.25 25.391 1 86.31 222 VAL A O 1
ATOM 1752 N N . GLU A 1 223 ? 4.477 19.969 26.094 1 87.25 223 GLU A N 1
ATOM 1753 C CA . GLU A 1 223 ? 4.496 19.484 27.469 1 87.25 223 GLU A CA 1
ATOM 1754 C C . GLU A 1 223 ? 3.086 19.438 28.062 1 87.25 223 GLU A C 1
ATOM 1756 O O . GLU A 1 223 ? 2.732 18.484 28.766 1 87.25 223 GLU A O 1
ATOM 1761 N N . VAL A 1 224 ? 2.391 20.438 27.812 1 88.5 224 VAL A N 1
ATOM 1762 C CA . VAL A 1 224 ? 1.025 20.531 28.328 1 88.5 224 VAL A CA 1
ATOM 1763 C C . VAL A 1 224 ? 0.189 19.391 27.75 1 88.5 224 VAL A C 1
ATOM 1765 O O . VAL A 1 224 ? -0.544 18.719 28.5 1 88.5 224 VAL A O 1
ATOM 1768 N N . HIS A 1 225 ? 0.295 19.141 26.469 1 89.62 225 HIS A N 1
ATOM 1769 C CA . HIS A 1 225 ? -0.485 18.078 25.828 1 89.62 225 HIS A CA 1
ATOM 1770 C C . HIS A 1 225 ? -0.052 16.703 26.328 1 89.62 225 HIS A C 1
ATOM 1772 O O . HIS A 1 225 ? -0.886 15.812 26.516 1 89.62 225 HIS A O 1
ATOM 1778 N N . ILE A 1 226 ? 1.188 16.547 26.5 1 90.5 226 ILE A N 1
ATOM 1779 C CA . ILE A 1 226 ? 1.687 15.289 27.047 1 90.5 226 ILE A CA 1
ATOM 1780 C C . ILE A 1 226 ? 1.1 15.055 28.438 1 90.5 226 ILE A C 1
ATOM 1782 O O . ILE A 1 226 ? 0.697 13.938 28.766 1 90.5 226 ILE A O 1
ATOM 1786 N N . HIS A 1 227 ? 1.163 16.109 29.188 1 91 227 HIS A N 1
ATOM 1787 C CA . HIS A 1 227 ? 0.585 16.031 30.531 1 91 227 HIS A CA 1
ATOM 1788 C C . HIS A 1 227 ? -0.881 15.617 30.469 1 91 227 HIS A C 1
ATOM 1790 O O . HIS A 1 227 ? -1.304 14.719 31.203 1 91 227 HIS A O 1
ATOM 1796 N N . HIS A 1 228 ? -1.599 16.219 29.609 1 91.81 228 HIS A N 1
ATOM 1797 C CA . HIS A 1 228 ? -3.012 15.891 29.453 1 91.81 228 HIS A CA 1
ATOM 1798 C C . HIS A 1 228 ? -3.197 14.453 28.984 1 91.81 228 HIS A C 1
ATOM 1800 O O . HIS A 1 228 ? -4.086 13.75 29.469 1 91.81 228 HIS A O 1
ATOM 1806 N N . LEU A 1 229 ? -2.414 14.062 28.047 1 92.25 229 LEU A N 1
ATOM 1807 C CA . LEU A 1 229 ? -2.486 12.703 27.516 1 92.25 229 LEU A CA 1
ATOM 1808 C C . LEU A 1 229 ? -2.232 11.688 28.625 1 92.25 229 LEU A C 1
ATOM 1810 O O . LEU A 1 229 ? -2.941 10.68 28.734 1 92.25 229 LEU A O 1
ATOM 1814 N N . ARG A 1 230 ? -1.236 11.961 29.469 1 90.12 230 ARG A N 1
ATOM 1815 C CA . ARG A 1 230 ? -0.928 11.055 30.562 1 90.12 230 ARG A CA 1
ATOM 1816 C C . ARG A 1 230 ? -2.09 10.977 31.547 1 90.12 230 ARG A C 1
ATOM 1818 O O . ARG A 1 230 ? -2.369 9.906 32.094 1 90.12 230 ARG A O 1
ATOM 1825 N N . LYS A 1 231 ? -2.629 12.062 31.766 1 91.31 231 LYS A N 1
ATOM 1826 C CA . LYS A 1 231 ? -3.787 12.086 32.656 1 91.31 231 LYS A CA 1
ATOM 1827 C C . LYS A 1 231 ? -4.914 11.211 32.125 1 91.31 231 LYS A C 1
ATOM 1829 O O . LYS A 1 231 ? -5.59 10.516 32.875 1 91.31 231 LYS A O 1
ATOM 1834 N N . LYS A 1 232 ? -5.086 11.211 30.859 1 91 232 LYS A N 1
ATOM 1835 C CA . LYS A 1 232 ? -6.199 10.516 30.219 1 91 232 LYS A CA 1
ATOM 1836 C C . LYS A 1 232 ? -5.855 9.055 29.953 1 91 232 LYS A C 1
ATOM 1838 O O . LYS A 1 232 ? -6.727 8.18 30.016 1 91 232 LYS A O 1
ATOM 1843 N N . LEU A 1 233 ? -4.613 8.781 29.609 1 89.19 233 LEU A N 1
ATOM 1844 C CA . LEU A 1 233 ? -4.227 7.457 29.125 1 89.19 233 LEU A CA 1
ATOM 1845 C C . LEU A 1 233 ? -3.422 6.707 30.188 1 89.19 233 LEU A C 1
ATOM 1847 O O . LEU A 1 233 ? -3.244 5.492 30.094 1 89.19 233 LEU A O 1
ATOM 1851 N N . GLY A 1 234 ? -2.953 7.32 31.156 1 83.5 234 GLY A N 1
ATOM 1852 C CA . GLY A 1 234 ? -2.088 6.762 32.188 1 83.5 234 GLY A CA 1
ATOM 1853 C C . GLY A 1 234 ? -0.663 7.277 32.125 1 83.5 234 GLY A C 1
ATOM 1854 O O . GLY A 1 234 ? -0.116 7.457 31.031 1 83.5 234 GLY A O 1
ATOM 1855 N N . ASN A 1 235 ? -0.08 7.445 33.219 1 78.88 235 ASN A N 1
ATOM 1856 C CA . ASN A 1 235 ? 1.229 8.078 33.344 1 78.88 235 ASN A CA 1
ATOM 1857 C C . ASN A 1 235 ? 2.305 7.281 32.625 1 78.88 235 ASN A C 1
ATOM 1859 O O . ASN A 1 235 ? 3.268 7.852 32.094 1 78.88 235 ASN A O 1
ATOM 1863 N N . ALA A 1 236 ? 2.051 6.02 32.562 1 72.75 236 ALA A N 1
ATOM 1864 C CA . ALA A 1 236 ? 3.082 5.164 31.984 1 72.75 236 ALA A CA 1
ATOM 1865 C C . ALA A 1 236 ? 2.918 5.055 30.469 1 72.75 236 ALA A C 1
ATOM 1867 O O . ALA A 1 236 ? 3.752 4.457 29.797 1 72.75 236 ALA A O 1
ATOM 1868 N N . SER A 1 237 ? 1.983 5.719 29.891 1 80.88 237 SER A N 1
ATOM 1869 C CA . SER A 1 237 ? 1.674 5.566 28.469 1 80.88 237 SER A CA 1
ATOM 1870 C C . SER A 1 237 ? 2.717 6.262 27.609 1 80.88 237 SER A C 1
ATOM 1872 O O . SER A 1 237 ? 3.062 5.766 26.531 1 80.88 237 SER A O 1
ATOM 1874 N N . ILE A 1 238 ? 3.156 7.367 28.125 1 85.19 238 ILE A N 1
ATOM 1875 C CA . ILE A 1 238 ? 4.172 8.141 27.422 1 85.19 238 ILE A CA 1
ATOM 1876 C C . ILE A 1 238 ? 5.367 8.383 28.328 1 85.19 238 ILE A C 1
ATOM 1878 O O . ILE A 1 238 ? 5.219 8.938 29.422 1 85.19 238 ILE A O 1
ATOM 1882 N N . VAL A 1 239 ? 6.516 7.965 27.922 1 83.44 239 VAL A N 1
ATOM 1883 C CA . VAL A 1 239 ? 7.707 8.031 28.766 1 83.44 239 VAL A CA 1
ATOM 1884 C C . VAL A 1 239 ? 8.539 9.25 28.391 1 83.44 239 VAL A C 1
ATOM 1886 O O . VAL A 1 239 ? 8.727 9.547 27.203 1 83.44 239 VAL A O 1
ATOM 1889 N N . THR A 1 240 ? 8.977 9.891 29.406 1 85.88 240 THR A N 1
ATOM 1890 C CA . THR A 1 240 ? 9.883 11.016 29.234 1 85.88 240 THR A CA 1
ATOM 1891 C C . THR A 1 240 ? 11.336 10.562 29.312 1 85.88 240 THR A C 1
ATOM 1893 O O . THR A 1 240 ? 11.719 9.859 30.25 1 85.88 240 THR A O 1
ATOM 1896 N N . MET A 1 241 ? 12.023 10.812 28.234 1 78.81 241 MET A N 1
ATOM 1897 C CA . MET A 1 241 ? 13.484 10.719 28.312 1 78.81 241 MET A CA 1
ATOM 1898 C C . MET A 1 241 ? 14.109 12.078 28.578 1 78.81 241 MET A C 1
ATOM 1900 O O . MET A 1 241 ? 14.211 12.906 27.672 1 78.81 241 MET A O 1
ATOM 1904 N N . ARG A 1 242 ? 14.633 12.172 29.75 1 78.88 242 ARG A N 1
ATOM 1905 C CA . ARG A 1 242 ? 15.094 13.477 30.203 1 78.88 242 ARG A CA 1
ATOM 1906 C C . ARG A 1 242 ? 16.141 14.062 29.266 1 78.88 242 ARG A C 1
ATOM 1908 O O . ARG A 1 242 ? 17.109 13.391 28.922 1 78.88 242 ARG A O 1
ATOM 1915 N N . GLY A 1 243 ? 15.82 15.258 28.859 1 77.06 243 GLY A N 1
ATOM 1916 C CA . GLY A 1 243 ? 16.719 16 28 1 77.06 243 GLY A CA 1
ATOM 1917 C C . GLY A 1 243 ? 16.641 15.578 26.547 1 77.06 243 GLY A C 1
ATOM 1918 O O . GLY A 1 243 ? 17.328 16.156 25.688 1 77.06 243 GLY A O 1
ATOM 1919 N N . VAL A 1 244 ? 15.859 14.586 26.375 1 76.94 244 VAL A N 1
ATOM 1920 C CA . VAL A 1 244 ? 15.836 14.078 25.016 1 76.94 244 VAL A CA 1
ATOM 1921 C C . VAL A 1 244 ? 14.438 14.25 24.422 1 76.94 244 VAL A C 1
ATOM 1923 O O . VAL A 1 244 ? 14.266 14.914 23.406 1 76.94 244 VAL A O 1
ATOM 1926 N N . GLY A 1 245 ? 13.414 13.688 25.047 1 88.19 245 GLY A N 1
ATOM 1927 C CA . GLY A 1 245 ? 12.07 13.797 24.5 1 88.19 245 GLY A CA 1
ATOM 1928 C C . GLY A 1 245 ? 11.117 12.758 25.047 1 88.19 245 GLY A C 1
ATOM 1929 O O . GLY A 1 245 ? 11.133 12.461 26.234 1 88.19 245 GLY A O 1
ATOM 1930 N N . TYR A 1 246 ? 10.188 12.383 24.234 1 87.31 246 TYR A N 1
ATOM 1931 C CA . TYR A 1 246 ? 9.102 11.508 24.656 1 87.31 246 TYR A CA 1
ATOM 1932 C C . TYR A 1 246 ? 8.992 10.297 23.75 1 87.31 246 TYR A C 1
ATOM 1934 O O . TYR A 1 246 ? 9.352 10.359 22.578 1 87.31 246 TYR A O 1
ATOM 1942 N N . PHE A 1 247 ? 8.594 9.164 24.219 1 82 247 PHE A N 1
ATOM 1943 C CA . PHE A 1 247 ? 8.312 8.008 23.375 1 82 247 PHE A CA 1
ATOM 1944 C C . PHE A 1 247 ? 7.25 7.121 24 1 82 247 PHE A C 1
ATOM 1946 O O . PHE A 1 247 ? 6.957 7.246 25.188 1 82 247 PHE A O 1
ATOM 1953 N N . LEU A 1 248 ? 6.574 6.32 23.141 1 80 248 LEU A N 1
ATOM 1954 C CA . LEU A 1 248 ? 5.66 5.27 23.594 1 80 248 LEU A CA 1
ATOM 1955 C C . LEU A 1 248 ? 6.367 3.922 23.656 1 80 248 LEU A C 1
ATOM 1957 O O . LEU A 1 248 ? 6.887 3.445 22.641 1 80 248 LEU A O 1
ATOM 1961 N N . PRO A 1 249 ? 6.449 3.432 24.828 1 72.88 249 PRO A N 1
ATOM 1962 C CA . PRO A 1 249 ? 7.145 2.146 24.938 1 72.88 249 PRO A CA 1
ATOM 1963 C C . PRO A 1 249 ? 6.504 1.053 24.078 1 72.88 249 PRO A C 1
ATOM 1965 O O . PRO A 1 249 ? 5.281 1.042 23.906 1 72.88 249 P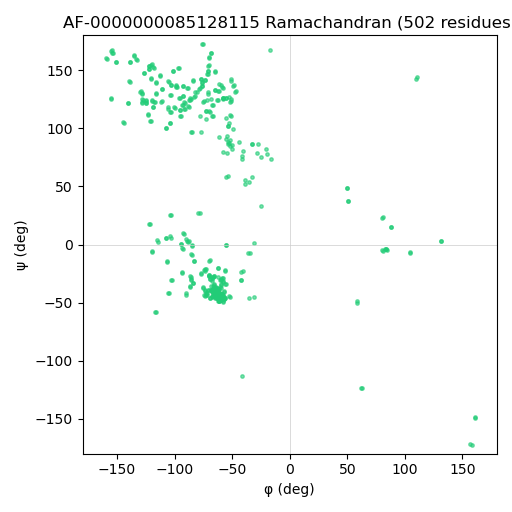RO A O 1
ATOM 1968 N N . VAL A 1 250 ? 7.375 0.247 23.312 1 63.66 250 VAL A N 1
ATOM 1969 C CA . VAL A 1 250 ? 6.875 -0.914 22.594 1 63.66 250 VAL A CA 1
ATOM 1970 C C . VAL A 1 250 ? 6.312 -1.938 23.578 1 63.66 250 VAL A C 1
ATOM 1972 O O . VAL A 1 250 ? 6.816 -2.076 24.688 1 63.66 250 VAL A O 1
ATOM 1975 N N . GLU A 1 251 ? 5.074 -2.322 23.391 1 56.28 251 GLU A N 1
ATOM 1976 C CA . GLU A 1 251 ? 4.516 -3.316 24.297 1 56.28 251 GLU A CA 1
ATOM 1977 C C . GLU A 1 251 ? 5.398 -4.559 24.375 1 56.28 251 GLU A C 1
ATOM 1979 O O . GLU A 1 251 ? 5.934 -5.004 23.344 1 56.28 251 GLU A O 1
ATOM 1984 N N . ASN A 1 252 ? 6.18 -4.707 25.438 1 44.12 252 ASN A N 1
ATOM 1985 C CA . ASN A 1 252 ? 6.812 -5.992 25.719 1 44.12 252 ASN A CA 1
ATOM 1986 C C . ASN A 1 252 ? 5.855 -7.152 25.484 1 44.12 252 ASN A C 1
ATOM 1988 O O . ASN A 1 252 ? 4.762 -7.191 26.047 1 44.12 252 ASN A O 1
ATOM 1992 N N . THR A 1 253 ? 5.578 -7.477 24.109 1 35.66 253 THR A N 1
ATOM 1993 C CA . THR A 1 253 ? 4.977 -8.805 24.188 1 35.66 253 THR A CA 1
ATOM 1994 C C . THR A 1 253 ? 5.812 -9.719 25.078 1 35.66 253 THR A C 1
ATOM 1996 O O . THR A 1 253 ? 7.043 -9.703 25.016 1 35.66 253 THR A O 1
ATOM 1999 N N . MET B 1 1 ? 31.078 -34.312 38 1 26.02 1 MET B N 1
ATOM 2000 C CA . MET B 1 1 ? 30.109 -34.719 37 1 26.02 1 MET B CA 1
ATOM 2001 C C . MET B 1 1 ? 29.578 -33.531 36.219 1 26.02 1 MET B C 1
ATOM 2003 O O . MET B 1 1 ? 29.125 -32.531 36.812 1 26.02 1 MET B O 1
ATOM 2007 N N . PRO B 1 2 ? 29.938 -33.281 34.969 1 26.67 2 PRO B N 1
ATOM 2008 C CA . PRO B 1 2 ? 29.922 -31.984 34.312 1 26.67 2 PRO B CA 1
ATOM 2009 C C . PRO B 1 2 ? 28.531 -31.547 33.875 1 26.67 2 PRO B C 1
ATOM 2011 O O . PRO B 1 2 ? 27.672 -32.375 33.625 1 26.67 2 PRO B O 1
ATOM 2014 N N . ARG B 1 3 ? 27.969 -30.531 34.5 1 29.53 3 ARG B N 1
ATOM 2015 C CA . ARG B 1 3 ? 26.594 -30.031 34.406 1 29.53 3 ARG B CA 1
ATOM 2016 C C . ARG B 1 3 ? 26.219 -29.734 32.969 1 29.53 3 ARG B C 1
ATOM 2018 O O . ARG B 1 3 ? 26.859 -28.891 32.312 1 29.53 3 ARG B O 1
ATOM 2025 N N . ARG B 1 4 ? 25.609 -30.688 32.25 1 26.12 4 ARG B N 1
ATOM 2026 C CA . ARG B 1 4 ? 25.219 -30.734 30.828 1 26.12 4 ARG B CA 1
ATOM 2027 C C . ARG B 1 4 ? 24.219 -29.641 30.5 1 26.12 4 ARG B C 1
ATOM 2029 O O . ARG B 1 4 ? 23.172 -29.516 31.141 1 26.12 4 ARG B O 1
ATOM 2036 N N . ALA B 1 5 ? 24.734 -28.516 30.062 1 26.58 5 ALA B N 1
ATOM 2037 C CA . ALA B 1 5 ? 23.969 -27.312 29.734 1 26.58 5 ALA B CA 1
ATOM 2038 C C . ALA B 1 5 ? 22.844 -27.625 28.766 1 26.58 5 ALA B C 1
ATOM 2040 O O . ALA B 1 5 ? 23.078 -28.156 27.672 1 26.58 5 ALA B O 1
ATOM 2041 N N . ALA B 1 6 ? 21.641 -28.031 29.219 1 26.11 6 ALA B N 1
ATOM 2042 C CA . ALA B 1 6 ? 20.422 -28.375 28.484 1 26.11 6 ALA B CA 1
ATOM 2043 C C . ALA B 1 6 ? 20.031 -27.266 27.516 1 26.11 6 ALA B C 1
ATOM 2045 O O . ALA B 1 6 ? 19.812 -26.125 27.938 1 26.11 6 ALA B O 1
ATOM 2046 N N . ILE B 1 7 ? 20.594 -27.281 26.391 1 22.3 7 ILE B N 1
ATOM 2047 C CA . ILE B 1 7 ? 20.312 -26.297 25.344 1 22.3 7 ILE B CA 1
ATOM 2048 C C . ILE B 1 7 ? 18.828 -26.328 25 1 22.3 7 ILE B C 1
ATOM 2050 O O . ILE B 1 7 ? 18.297 -27.344 24.578 1 22.3 7 ILE B O 1
ATOM 2054 N N . VAL B 1 8 ? 17.938 -25.734 25.75 1 24.91 8 VAL B N 1
ATOM 2055 C CA . VAL B 1 8 ? 16.5 -25.703 25.578 1 24.91 8 VAL B CA 1
ATOM 2056 C C . VAL B 1 8 ? 16.141 -25.203 24.172 1 24.91 8 VAL B C 1
ATOM 2058 O O . VAL B 1 8 ? 16.516 -24.094 23.812 1 24.91 8 VAL B O 1
ATOM 2061 N N . TRP B 1 9 ? 16.047 -26.062 23.156 1 20.92 9 TRP B N 1
ATOM 2062 C CA . TRP B 1 9 ? 15.633 -25.922 21.766 1 20.92 9 TRP B CA 1
ATOM 2063 C C . TRP B 1 9 ? 14.234 -25.312 21.656 1 20.92 9 TRP B C 1
ATOM 2065 O O . TRP B 1 9 ? 13.258 -25.906 22.141 1 20.92 9 TRP B O 1
ATOM 2075 N N . ARG B 1 10 ? 13.945 -24.203 22.125 1 25.48 10 ARG B N 1
ATOM 2076 C CA . ARG B 1 10 ? 12.578 -23.703 22.047 1 25.48 10 ARG B CA 1
ATOM 2077 C C . ARG B 1 10 ? 12.062 -23.75 20.625 1 25.48 10 ARG B C 1
ATOM 2079 O O . ARG B 1 10 ? 12.734 -23.297 19.688 1 25.48 10 ARG B O 1
ATOM 2086 N N . ARG B 1 11 ? 11.195 -24.703 20.266 1 26.59 11 ARG B N 1
ATOM 2087 C CA . ARG B 1 11 ? 10.383 -25 19.094 1 26.59 11 ARG B CA 1
ATOM 2088 C C . ARG B 1 11 ? 9.805 -23.719 18.5 1 26.59 11 ARG B C 1
ATOM 2090 O O . ARG B 1 11 ? 8.852 -23.156 19.031 1 26.59 11 ARG B O 1
ATOM 2097 N N . SER B 1 12 ? 10.531 -22.734 18.219 1 27.64 12 SER B N 1
ATOM 2098 C CA . SER B 1 12 ? 10.109 -21.5 17.578 1 27.64 12 SER B CA 1
ATOM 2099 C C . SER B 1 12 ? 9.188 -21.766 16.391 1 27.64 12 SER B C 1
ATOM 2101 O O . SER B 1 12 ? 9.484 -22.609 15.547 1 27.64 12 SER B O 1
ATOM 2103 N N . ARG B 1 13 ? 7.879 -21.875 16.531 1 31.05 13 ARG B N 1
ATOM 2104 C CA . ARG B 1 13 ? 6.801 -22.078 15.562 1 31.05 13 ARG B CA 1
ATOM 2105 C C . ARG B 1 13 ? 7.18 -21.516 14.195 1 31.05 13 ARG B C 1
ATOM 2107 O O . ARG B 1 13 ? 7.426 -20.312 14.055 1 31.05 13 ARG B O 1
ATOM 2114 N N . GLN B 1 14 ? 7.867 -22.359 13.406 1 27.38 14 GLN B N 1
ATOM 2115 C CA . GLN B 1 14 ? 8.219 -22.391 11.992 1 27.38 14 GLN B CA 1
ATOM 2116 C C . GLN B 1 14 ? 7.098 -21.812 11.133 1 27.38 14 GLN B C 1
ATOM 2118 O O . GLN B 1 14 ? 6.035 -22.438 11 1 27.38 14 GLN B O 1
ATOM 2123 N N . ARG B 1 15 ? 6.609 -20.656 11.344 1 32.56 15 ARG B N 1
ATOM 2124 C CA . ARG B 1 15 ? 5.805 -20.078 10.273 1 32.56 15 ARG B CA 1
ATOM 2125 C C . ARG B 1 15 ? 6.098 -20.75 8.938 1 32.56 15 ARG B C 1
ATOM 2127 O O . ARG B 1 15 ? 7.23 -20.719 8.453 1 32.56 15 ARG B O 1
ATOM 2134 N N . SER B 1 16 ? 5.504 -21.984 8.75 1 29.78 16 SER B N 1
ATOM 2135 C CA . SER B 1 16 ? 5.613 -22.688 7.473 1 29.78 16 SER B CA 1
ATOM 2136 C C . SER B 1 16 ? 5.852 -21.719 6.324 1 29.78 16 SER B C 1
ATOM 2138 O O . SER B 1 16 ? 5.035 -20.828 6.07 1 29.78 16 SER B O 1
ATOM 2140 N N . LEU B 1 17 ? 6.898 -21.25 6.199 1 33.41 17 LEU B N 1
ATOM 2141 C CA . LEU B 1 17 ? 7.562 -20.562 5.102 1 33.41 17 LEU B CA 1
ATOM 2142 C C . LEU B 1 17 ? 7.066 -21.078 3.752 1 33.41 17 LEU B C 1
ATOM 2144 O O . LEU B 1 17 ? 7.859 -21.547 2.934 1 33.41 17 LEU B O 1
ATOM 2148 N N . HIS B 1 18 ? 6.09 -22.062 3.547 1 31.84 18 HIS B N 1
ATOM 2149 C CA . HIS B 1 18 ? 5.637 -22.922 2.461 1 31.84 18 HIS B CA 1
ATOM 2150 C C . HIS B 1 18 ? 5.586 -22.172 1.139 1 31.84 18 HIS B C 1
ATOM 2152 O O . HIS B 1 18 ? 6.258 -22.547 0.176 1 31.84 18 HIS B O 1
ATOM 2158 N N . ASN B 1 19 ? 4.309 -21.828 0.332 1 36.06 19 ASN B N 1
ATOM 2159 C CA . ASN B 1 19 ? 3.951 -21.797 -1.081 1 36.06 19 ASN B CA 1
ATOM 2160 C C . ASN B 1 19 ? 4.516 -20.562 -1.775 1 36.06 19 ASN B C 1
ATOM 2162 O O . ASN B 1 19 ? 4.25 -19.438 -1.356 1 36.06 19 ASN B O 1
ATOM 2166 N N . ALA B 1 20 ? 5.84 -20.656 -2.557 1 46.94 20 ALA B N 1
ATOM 2167 C CA . ALA B 1 20 ? 6.656 -19.797 -3.414 1 46.94 20 ALA B CA 1
ATOM 2168 C C . ALA B 1 20 ? 5.785 -18.891 -4.277 1 46.94 20 ALA B C 1
ATOM 2170 O O . ALA B 1 20 ? 6.223 -17.828 -4.707 1 46.94 20 ALA B O 1
ATOM 2171 N N . ARG B 1 21 ? 4.766 -19.391 -4.898 1 60.47 21 ARG B N 1
ATOM 2172 C CA . ARG B 1 21 ? 3.783 -18.562 -5.586 1 60.47 21 ARG B CA 1
ATOM 2173 C C . ARG B 1 21 ? 2.961 -17.75 -4.586 1 60.47 21 ARG B C 1
ATOM 2175 O O . ARG B 1 21 ? 2.512 -18.281 -3.57 1 60.47 21 ARG B O 1
ATOM 2182 N N . MET B 1 22 ? 3.109 -16.562 -5 1 78.06 22 MET B N 1
ATOM 2183 C CA . MET B 1 22 ? 2.156 -15.781 -4.223 1 78.06 22 MET B CA 1
ATOM 2184 C C . MET B 1 22 ? 0.763 -16.406 -4.281 1 78.06 22 MET B C 1
ATOM 2186 O O . MET B 1 22 ? 0.341 -16.891 -5.332 1 78.06 22 MET B O 1
ATOM 2190 N N . ARG B 1 23 ? 0.205 -16.703 -3.256 1 88.75 23 ARG B N 1
ATOM 2191 C CA . ARG B 1 23 ? -1.119 -17.297 -3.141 1 88.75 23 ARG B CA 1
ATOM 2192 C C . ARG B 1 23 ? -2.197 -16.234 -2.998 1 88.75 23 ARG B C 1
ATOM 2194 O O . ARG B 1 23 ? -2.123 -15.383 -2.105 1 88.75 23 ARG B O 1
ATOM 2201 N N . ILE B 1 24 ? -3.127 -16.328 -3.959 1 96.12 24 ILE B N 1
ATOM 2202 C CA . ILE B 1 24 ? -4.211 -15.352 -3.973 1 96.12 24 ILE B CA 1
ATOM 2203 C C . ILE B 1 24 ? -5.531 -16.031 -3.629 1 96.12 24 ILE B C 1
ATOM 2205 O O . ILE B 1 24 ? -5.859 -17.078 -4.195 1 96.12 24 ILE B O 1
ATOM 2209 N N . LEU B 1 25 ? -6.207 -15.594 -2.621 1 98.06 25 LEU B N 1
ATOM 2210 C CA . LEU B 1 25 ? -7.566 -16.047 -2.344 1 98.06 25 LEU B CA 1
ATOM 2211 C C . LEU B 1 25 ? -8.586 -15.195 -3.096 1 98.06 25 LEU B C 1
ATOM 2213 O O . LEU B 1 25 ? -8.641 -13.977 -2.916 1 98.06 25 LEU B O 1
ATOM 2217 N N . VAL B 1 26 ? -9.328 -15.805 -3.951 1 98.62 26 VAL B N 1
ATOM 2218 C CA . VAL B 1 26 ? -10.414 -15.148 -4.672 1 98.62 26 VAL B CA 1
ATOM 2219 C C . VAL B 1 26 ? -11.75 -15.484 -4.008 1 98.62 26 VAL B C 1
ATOM 2221 O O . VAL B 1 26 ? -12.133 -16.656 -3.924 1 98.62 26 VAL B O 1
ATOM 2224 N N . VAL B 1 27 ? -12.453 -14.492 -3.502 1 98.81 27 VAL B N 1
ATOM 2225 C CA . VAL B 1 27 ? -13.781 -14.648 -2.906 1 98.81 27 VAL B CA 1
ATOM 2226 C C . VAL B 1 27 ? -14.836 -14.07 -3.844 1 98.81 27 VAL B C 1
ATOM 2228 O O . VAL B 1 27 ? -15.023 -12.852 -3.91 1 98.81 27 VAL B O 1
ATOM 2231 N N . GLU B 1 28 ? -15.461 -14.906 -4.543 1 98.38 28 GLU B N 1
ATOM 2232 C CA . GLU B 1 28 ? -16.344 -14.555 -5.645 1 98.38 28 GLU B CA 1
ATOM 2233 C C . GLU B 1 28 ? -17.391 -15.648 -5.891 1 98.38 28 GLU B C 1
ATOM 2235 O O . GLU B 1 28 ? -17.031 -16.812 -6.082 1 98.38 28 GLU B O 1
ATOM 2240 N N . ASP B 1 29 ? -18.656 -15.258 -5.887 1 97.5 29 ASP B N 1
ATOM 2241 C CA . ASP B 1 29 ? -19.688 -16.281 -6.023 1 97.5 29 ASP B CA 1
ATOM 2242 C C . ASP B 1 29 ? -20.094 -16.453 -7.48 1 97.5 29 ASP B C 1
ATOM 2244 O O . ASP B 1 29 ? -20.703 -17.469 -7.844 1 97.5 29 ASP B O 1
ATOM 2248 N N . ASN B 1 30 ? -19.906 -15.406 -8.305 1 96.12 30 ASN B N 1
ATOM 2249 C CA . ASN B 1 30 ? -20.172 -15.562 -9.727 1 96.12 30 ASN B CA 1
ATOM 2250 C C . ASN B 1 30 ? -19.156 -16.484 -10.398 1 96.12 30 ASN B C 1
ATOM 2252 O O . ASN B 1 30 ? -17.984 -16.125 -10.508 1 96.12 30 ASN B O 1
ATOM 2256 N N . ALA B 1 31 ? -19.609 -17.594 -10.859 1 96.12 31 ALA B N 1
ATOM 2257 C CA . ALA B 1 31 ? -18.719 -18.641 -11.367 1 96.12 31 ALA B CA 1
ATOM 2258 C C . ALA B 1 31 ? -17.906 -18.141 -12.555 1 96.12 31 ALA B C 1
ATOM 2260 O O . ALA B 1 31 ? -16.734 -18.484 -12.695 1 96.12 31 ALA B O 1
ATOM 2261 N N . GLY B 1 32 ? -18.531 -17.391 -13.453 1 95 32 GLY B N 1
ATOM 2262 C CA . GLY B 1 32 ? -17.844 -16.859 -14.617 1 95 32 GLY B CA 1
ATOM 2263 C C . GLY B 1 32 ? -16.719 -15.914 -14.25 1 95 32 GLY B C 1
ATOM 2264 O O . GLY B 1 32 ? -15.602 -16.031 -14.773 1 95 32 GLY B O 1
ATOM 2265 N N . ILE B 1 33 ? -16.984 -15.008 -13.328 1 95.75 33 ILE B N 1
ATOM 2266 C CA . ILE B 1 33 ? -15.984 -14.047 -12.898 1 95.75 33 ILE B CA 1
ATOM 2267 C C . ILE B 1 33 ? -14.859 -14.773 -12.164 1 95.75 33 ILE B C 1
ATOM 2269 O O . ILE B 1 33 ? -13.68 -14.523 -12.422 1 95.75 33 ILE B O 1
ATOM 2273 N N . ALA B 1 34 ? -15.219 -15.695 -11.273 1 97.56 34 ALA B N 1
ATOM 2274 C CA . ALA B 1 34 ? -14.242 -16.469 -10.516 1 97.56 34 ALA B CA 1
ATOM 2275 C C . ALA B 1 34 ? -13.312 -17.25 -11.438 1 97.56 34 ALA B C 1
ATOM 2277 O O . ALA B 1 34 ? -12.094 -17.234 -11.258 1 97.56 34 ALA B O 1
ATOM 2278 N N . ALA B 1 35 ? -13.883 -17.875 -12.406 1 96.12 35 ALA B N 1
ATOM 2279 C CA . ALA B 1 35 ? -13.102 -18.672 -13.352 1 96.12 35 ALA B CA 1
ATOM 2280 C C . ALA B 1 35 ? -12.148 -17.797 -14.156 1 96.12 35 ALA B C 1
ATOM 2282 O O . ALA B 1 35 ? -11 -18.172 -14.398 1 96.12 35 ALA B O 1
ATOM 2283 N N . GLY B 1 36 ? -12.688 -16.641 -14.617 1 95 36 GLY B N 1
ATOM 2284 C CA . GLY B 1 36 ? -11.852 -15.68 -15.328 1 95 36 GLY B CA 1
ATOM 2285 C C . GLY B 1 36 ? -10.68 -15.188 -14.508 1 95 36 GLY B C 1
ATOM 2286 O O . GLY B 1 36 ? -9.547 -15.141 -14.992 1 95 36 GLY B O 1
ATOM 2287 N N . LEU B 1 37 ? -10.953 -14.844 -13.258 1 96.94 37 LEU B N 1
ATOM 2288 C CA . LEU B 1 37 ? -9.898 -14.398 -12.352 1 96.94 37 LEU B CA 1
ATOM 2289 C C . LEU B 1 37 ? -8.867 -15.5 -12.125 1 96.94 37 LEU B C 1
ATOM 2291 O O . LEU B 1 37 ? -7.66 -15.25 -12.227 1 96.94 37 LEU B O 1
ATOM 2295 N N . GLN B 1 38 ? -9.344 -16.688 -11.82 1 96.62 38 GLN B N 1
ATOM 2296 C CA . GLN B 1 38 ? -8.461 -17.828 -11.562 1 96.62 38 GLN B CA 1
ATOM 2297 C C . GLN B 1 38 ? -7.566 -18.109 -12.766 1 96.62 38 GLN B C 1
ATOM 2299 O O . GLN B 1 38 ? -6.348 -18.219 -12.625 1 96.62 38 GLN B O 1
ATOM 2304 N N . ALA B 1 39 ? -8.148 -18.188 -13.953 1 94.62 39 ALA B N 1
ATOM 2305 C CA . ALA B 1 39 ? -7.406 -18.5 -15.172 1 94.62 39 ALA B CA 1
ATOM 2306 C C . ALA B 1 39 ? -6.324 -17.469 -15.438 1 94.62 39 ALA B C 1
ATOM 2308 O O . ALA B 1 39 ? -5.172 -17.812 -15.703 1 94.62 39 ALA B O 1
ATOM 2309 N N . ASN B 1 40 ? -6.699 -16.203 -15.352 1 92.12 40 ASN B N 1
ATOM 2310 C CA . ASN B 1 40 ? -5.77 -15.117 -15.656 1 92.12 40 ASN B CA 1
ATOM 2311 C C . ASN B 1 40 ? -4.645 -15.039 -14.633 1 92.12 40 ASN B C 1
ATOM 2313 O O . ASN B 1 40 ? -3.475 -14.898 -15 1 92.12 40 ASN B O 1
ATOM 2317 N N . LEU B 1 41 ? -4.945 -15.141 -13.352 1 93.75 41 LEU B N 1
ATOM 2318 C CA . LEU B 1 41 ? -3.943 -15.047 -12.297 1 93.75 41 LEU B CA 1
ATOM 2319 C C . LEU B 1 41 ? -3.002 -16.25 -12.32 1 93.75 41 LEU B C 1
ATOM 2321 O O . LEU B 1 41 ? -1.798 -16.094 -12.102 1 93.75 41 LEU B O 1
ATOM 2325 N N . GLU B 1 42 ? -3.549 -17.406 -12.578 1 89.88 42 GLU B N 1
ATOM 2326 C CA . GLU B 1 42 ? -2.707 -18.594 -12.68 1 89.88 42 GLU B CA 1
ATOM 2327 C C . GLU B 1 42 ? -1.768 -18.516 -13.883 1 89.88 42 GLU B C 1
ATOM 2329 O O . GLU B 1 42 ? -0.634 -19 -13.82 1 89.88 42 GLU B O 1
ATOM 2334 N N . GLN B 1 43 ? -2.291 -17.906 -14.945 1 84.31 43 GLN B N 1
ATOM 2335 C CA . GLN B 1 43 ? -1.434 -17.672 -16.109 1 84.31 43 GLN B CA 1
ATOM 2336 C C . GLN B 1 43 ? -0.238 -16.797 -15.742 1 84.31 43 GLN B C 1
ATOM 2338 O O . GLN B 1 43 ? 0.833 -16.922 -16.344 1 84.31 43 GLN B O 1
ATOM 2343 N N . ARG B 1 44 ? -0.493 -15.961 -14.766 1 78.94 44 ARG B N 1
ATOM 2344 C CA . ARG B 1 44 ? 0.573 -15.07 -14.312 1 78.94 44 ARG B CA 1
ATOM 2345 C C . ARG B 1 44 ? 1.339 -15.695 -13.148 1 78.94 44 ARG B C 1
ATOM 2347 O O . ARG B 1 44 ? 2.041 -14.992 -12.414 1 78.94 44 ARG B O 1
ATOM 2354 N N . ARG B 1 45 ? 1.071 -16.984 -12.891 1 75.88 45 ARG B N 1
ATOM 2355 C CA . ARG B 1 45 ? 1.852 -17.859 -12.023 1 75.88 45 ARG B CA 1
ATOM 2356 C C . ARG B 1 45 ? 1.5 -17.625 -10.555 1 75.88 45 ARG B C 1
ATOM 2358 O O . ARG B 1 45 ? 2.336 -17.828 -9.672 1 75.88 45 ARG B O 1
ATOM 2365 N N . TYR B 1 46 ? 0.388 -17.125 -10.289 1 85.25 46 TYR B N 1
ATOM 2366 C CA . TYR B 1 46 ? -0.151 -17.141 -8.93 1 85.25 46 TYR B CA 1
ATOM 2367 C C . TYR B 1 46 ? -0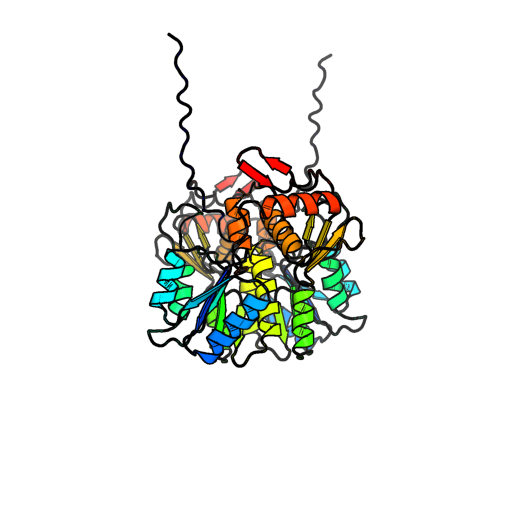.846 -18.453 -8.633 1 85.25 46 TYR B C 1
ATOM 2369 O O . TYR B 1 46 ? -1.404 -19.094 -9.531 1 85.25 46 TYR B O 1
ATOM 2377 N N . ALA B 1 47 ? -0.664 -18.922 -7.43 1 87.06 47 ALA B N 1
ATOM 2378 C CA . ALA B 1 47 ? -1.601 -19.938 -6.934 1 87.06 47 ALA B CA 1
ATOM 2379 C C . ALA B 1 47 ? -2.912 -19.281 -6.492 1 87.06 47 ALA B C 1
ATOM 2381 O O . ALA B 1 47 ? -2.908 -18.234 -5.859 1 87.06 47 ALA B O 1
ATOM 2382 N N . VAL B 1 48 ? -4.012 -19.938 -6.941 1 95.12 48 VAL B N 1
ATOM 2383 C CA . VAL B 1 48 ? -5.285 -19.266 -6.688 1 95.12 48 VAL B CA 1
ATOM 2384 C C . VAL B 1 48 ? -6.246 -20.25 -6.012 1 95.12 48 VAL B C 1
ATOM 2386 O O . VAL B 1 48 ? -6.41 -21.375 -6.465 1 95.12 48 VAL B O 1
ATOM 2389 N N . ASP B 1 49 ? -6.781 -19.938 -4.918 1 96.44 49 ASP B N 1
ATOM 2390 C CA . ASP B 1 49 ? -7.93 -20.609 -4.312 1 96.44 49 ASP B CA 1
ATOM 2391 C C . ASP B 1 49 ? -9.195 -19.75 -4.445 1 96.44 49 ASP B C 1
ATOM 2393 O O . ASP B 1 49 ? -9.141 -18.531 -4.289 1 96.44 49 ASP B O 1
ATOM 2397 N N . VAL B 1 50 ? -10.281 -20.438 -4.723 1 98 50 VAL B N 1
ATOM 2398 C CA . VAL B 1 50 ? -11.539 -19.734 -4.918 1 98 50 VAL B CA 1
ATOM 2399 C C . VAL B 1 50 ? -12.539 -20.141 -3.834 1 98 50 VAL B C 1
ATOM 2401 O O . VAL B 1 50 ? -12.688 -21.328 -3.531 1 98 50 VAL B O 1
ATOM 2404 N N . CYS B 1 51 ? -13.117 -19.172 -3.215 1 98.19 51 CYS B N 1
ATOM 2405 C CA . CYS B 1 51 ? -14.242 -19.344 -2.297 1 98.19 51 CYS B CA 1
ATOM 2406 C C . CYS B 1 51 ? -15.461 -18.578 -2.785 1 98.19 51 CYS B C 1
ATOM 2408 O O . CYS B 1 51 ? -15.328 -17.547 -3.465 1 98.19 51 CYS B O 1
ATOM 2410 N N . THR B 1 52 ? -16.641 -19.047 -2.359 1 98.19 52 THR B N 1
ATOM 2411 C CA . THR B 1 52 ? -17.844 -18.438 -2.914 1 98.19 52 THR B CA 1
ATOM 2412 C C . THR B 1 52 ? -18.688 -17.812 -1.808 1 98.19 52 THR B C 1
ATOM 2414 O O . THR B 1 52 ? -19.719 -17.188 -2.084 1 98.19 52 THR B O 1
ATOM 2417 N N . THR B 1 53 ? -18.234 -18.047 -0.52 1 98.25 53 THR B N 1
ATOM 2418 C CA . THR B 1 53 ? -19 -17.531 0.606 1 98.25 53 THR B CA 1
ATOM 2419 C C . THR B 1 53 ? -18.094 -16.891 1.646 1 98.25 53 THR B C 1
ATOM 2421 O O . THR B 1 53 ? -16.875 -17.109 1.628 1 98.25 53 THR B O 1
ATOM 2424 N N . VAL B 1 54 ? -18.703 -16.094 2.516 1 98.44 54 VAL B N 1
ATOM 2425 C CA . VAL B 1 54 ? -17.984 -15.492 3.637 1 98.44 54 VAL B CA 1
ATOM 2426 C C . VAL B 1 54 ? -17.406 -16.594 4.527 1 98.44 54 VAL B C 1
ATOM 2428 O O . VAL B 1 54 ? -16.234 -16.547 4.902 1 98.44 54 VAL B O 1
ATOM 2431 N N . ALA B 1 55 ? -18.203 -17.578 4.816 1 98.06 55 ALA B N 1
ATOM 2432 C CA . ALA B 1 55 ? -17.797 -18.672 5.711 1 98.06 55 ALA B CA 1
ATOM 2433 C C . ALA B 1 55 ? -16.609 -19.438 5.148 1 98.06 55 ALA B C 1
ATOM 2435 O O . ALA B 1 55 ? -15.648 -19.703 5.867 1 98.06 55 ALA B O 1
ATOM 2436 N N . GLU B 1 56 ? -16.688 -19.812 3.877 1 97.81 56 GLU B N 1
ATOM 2437 C CA . GLU B 1 56 ? -15.609 -20.531 3.225 1 97.81 56 GLU B CA 1
ATOM 2438 C C . GLU B 1 56 ? -14.312 -19.719 3.246 1 97.81 56 GLU B C 1
ATOM 2440 O O . GLU B 1 56 ? -13.242 -20.266 3.52 1 97.81 56 GLU B O 1
ATOM 2445 N N . ALA B 1 57 ? -14.445 -18.469 2.932 1 98.5 57 ALA B N 1
ATOM 2446 C CA . ALA B 1 57 ? -13.281 -17.594 2.861 1 98.5 57 ALA B CA 1
ATOM 2447 C C . ALA B 1 57 ? -12.617 -17.453 4.227 1 98.5 57 ALA B C 1
ATOM 2449 O O . ALA B 1 57 ? -11.391 -17.516 4.336 1 98.5 57 ALA B O 1
ATOM 2450 N N . TRP B 1 58 ? -13.43 -17.234 5.242 1 97.31 58 TRP B N 1
ATOM 2451 C CA . TRP B 1 58 ? -12.883 -17.094 6.586 1 97.31 58 TRP B CA 1
ATOM 2452 C C . TRP B 1 58 ? -12.172 -18.375 7.02 1 97.31 58 TRP B C 1
ATOM 2454 O O . TRP B 1 58 ? -11.086 -18.328 7.594 1 97.31 58 TRP B O 1
ATOM 2464 N N . HIS B 1 59 ? -12.82 -19.469 6.762 1 97 59 HIS B N 1
ATOM 2465 C CA . HIS B 1 59 ? -12.211 -20.75 7.09 1 97 59 HIS B CA 1
ATOM 2466 C C . HIS B 1 59 ? -10.867 -20.922 6.391 1 97 59 HIS B C 1
ATOM 2468 O O . HIS B 1 59 ? -9.891 -21.344 7.008 1 97 59 HIS B O 1
ATOM 2474 N N . ALA B 1 60 ? -10.797 -20.578 5.133 1 96.25 60 ALA B N 1
ATOM 2475 C CA . ALA B 1 60 ? -9.547 -20.656 4.383 1 96.25 60 ALA B CA 1
ATOM 2476 C C . ALA B 1 60 ? -8.469 -19.781 5.02 1 96.25 60 ALA B C 1
ATOM 2478 O O . ALA B 1 60 ? -7.324 -20.219 5.18 1 96.25 60 ALA B O 1
ATOM 2479 N N . LEU B 1 61 ? -8.805 -18.578 5.441 1 95.31 61 LEU B N 1
ATOM 2480 C CA . LEU B 1 61 ? -7.863 -17.625 6.023 1 95.31 61 LEU B CA 1
ATOM 2481 C C . LEU B 1 61 ? -7.355 -18.109 7.375 1 95.31 61 LEU B C 1
ATOM 2483 O O . LEU B 1 61 ? -6.223 -17.828 7.762 1 95.31 61 LEU B O 1
ATOM 2487 N N . GLU B 1 62 ? -8.203 -18.844 8.031 1 92.25 62 GLU B N 1
ATOM 2488 C CA . GLU B 1 62 ? -7.82 -19.406 9.328 1 92.25 62 GLU B CA 1
ATOM 2489 C C . GLU B 1 62 ? -6.855 -20.578 9.164 1 92.25 62 GLU B C 1
ATOM 2491 O O . GLU B 1 62 ? -6.113 -20.906 10.094 1 92.25 62 GLU B O 1
ATOM 2496 N N . MET B 1 63 ? -6.863 -21.156 8.023 1 91.31 63 MET B N 1
ATOM 2497 C CA . MET B 1 63 ? -6.141 -22.422 7.852 1 91.31 63 MET B CA 1
ATOM 2498 C C . MET B 1 63 ? -4.828 -22.188 7.105 1 91.31 63 MET B C 1
ATOM 2500 O O . MET B 1 63 ? -3.875 -22.953 7.273 1 91.31 63 MET B O 1
ATOM 2504 N N . GLU B 1 64 ? -4.898 -21.188 6.258 1 86.88 64 GLU B N 1
ATOM 2505 C CA . GLU B 1 64 ? -3.727 -21 5.406 1 86.88 64 GLU B CA 1
ATOM 2506 C C . GLU B 1 64 ? -3.385 -19.516 5.273 1 86.88 64 GLU B C 1
ATOM 2508 O O . GLU B 1 64 ? -4.25 -18.656 5.449 1 86.88 64 GLU B O 1
ATOM 2513 N N . ARG B 1 65 ? -2.1 -19.344 4.941 1 85.62 65 ARG B N 1
ATOM 2514 C CA . ARG B 1 65 ? -1.649 -17.984 4.668 1 85.62 65 ARG B CA 1
ATOM 2515 C C . ARG B 1 65 ? -1.832 -17.625 3.195 1 85.62 65 ARG B C 1
ATOM 2517 O O . ARG B 1 65 ? -1.533 -18.438 2.316 1 85.62 65 ARG B O 1
ATOM 2524 N N . PHE B 1 66 ? -2.326 -16.5 2.945 1 92.25 66 PHE B N 1
ATOM 2525 C CA . PHE B 1 66 ? -2.445 -15.969 1.594 1 92.25 66 PHE B CA 1
ATOM 2526 C C . PHE B 1 66 ? -1.639 -14.688 1.447 1 92.25 66 PHE B C 1
ATOM 2528 O O . PHE B 1 66 ? -1.442 -13.953 2.42 1 92.25 66 PHE B O 1
ATOM 2535 N N . ASP B 1 67 ? -1.206 -14.414 0.239 1 89.56 67 ASP B N 1
ATOM 2536 C CA . ASP B 1 67 ? -0.454 -13.195 -0.022 1 89.56 67 ASP B CA 1
ATOM 2537 C C . ASP B 1 67 ? -1.391 -12.023 -0.327 1 89.56 67 ASP B C 1
ATOM 2539 O O . ASP B 1 67 ? -1.024 -10.867 -0.142 1 89.56 67 ASP B O 1
ATOM 2543 N N . ALA B 1 68 ? -2.533 -12.336 -0.828 1 96.5 68 ALA B N 1
ATOM 2544 C CA . ALA B 1 68 ? -3.551 -11.32 -1.079 1 96.5 68 ALA B CA 1
ATOM 2545 C C . ALA B 1 68 ? -4.938 -11.945 -1.184 1 96.5 68 ALA B C 1
ATOM 2547 O O . ALA B 1 68 ? -5.066 -13.148 -1.431 1 96.5 68 ALA B O 1
ATOM 2548 N N . VAL B 1 69 ? -5.938 -11.125 -1.003 1 98.31 69 VAL B N 1
ATOM 2549 C CA . VAL B 1 69 ? -7.336 -11.516 -1.144 1 98.31 69 VAL B CA 1
ATOM 2550 C C . VAL B 1 69 ? -8.031 -10.594 -2.141 1 98.31 69 VAL B C 1
ATOM 2552 O O . VAL B 1 69 ? -7.914 -9.367 -2.049 1 98.31 69 VAL B O 1
ATOM 2555 N N . LEU B 1 70 ? -8.633 -11.109 -3.172 1 98.69 70 LEU B N 1
ATOM 2556 C CA . LEU B 1 70 ? -9.617 -10.414 -3.994 1 98.69 70 LEU B CA 1
ATOM 2557 C C . LEU B 1 70 ? -11.023 -10.664 -3.477 1 98.69 70 LEU B C 1
ATOM 2559 O O . LEU B 1 70 ? -11.508 -11.797 -3.498 1 98.69 70 LEU B O 1
ATOM 2563 N N . LEU B 1 71 ? -11.68 -9.617 -3.053 1 98.81 71 LEU B N 1
ATOM 2564 C CA . LEU B 1 71 ? -12.859 -9.789 -2.203 1 98.81 71 LEU B CA 1
ATOM 2565 C C . LEU B 1 71 ? -14.078 -9.125 -2.832 1 98.81 71 LEU B C 1
ATOM 2567 O O . LEU B 1 71 ? -14.141 -7.898 -2.947 1 98.81 71 LEU B O 1
ATOM 2571 N N . ASP B 1 72 ? -15.039 -9.891 -3.252 1 98.25 72 ASP B N 1
ATOM 2572 C CA . ASP B 1 72 ? -16.359 -9.359 -3.576 1 98.25 72 ASP B CA 1
ATOM 2573 C C . ASP B 1 72 ? -17.156 -9.055 -2.309 1 98.25 72 ASP B C 1
ATOM 2575 O O . ASP B 1 72 ? -17.156 -9.844 -1.359 1 98.25 72 ASP B O 1
ATOM 2579 N N . LEU B 1 73 ? -17.859 -7.988 -2.277 1 98.12 73 LEU B N 1
ATOM 2580 C CA . LEU B 1 73 ? -18.688 -7.617 -1.132 1 98.12 73 LEU B CA 1
ATOM 2581 C C . LEU B 1 73 ? -20.047 -8.297 -1.202 1 98.12 73 LEU B C 1
ATOM 2583 O O . LEU B 1 73 ? -20.703 -8.492 -0.176 1 98.12 73 LEU B O 1
ATOM 2587 N N . GLY B 1 74 ? -20.469 -8.469 -2.402 1 97.44 74 GLY B N 1
ATOM 2588 C CA . GLY B 1 74 ? -21.766 -9.125 -2.59 1 97.44 74 GLY B CA 1
ATOM 2589 C C . GLY B 1 74 ? -21.656 -10.641 -2.604 1 97.44 74 GLY B C 1
ATOM 2590 O O . GLY B 1 74 ? -21.359 -11.242 -3.641 1 97.44 74 GLY B O 1
ATOM 2591 N N . LEU B 1 75 ? -21.906 -11.305 -1.495 1 98.25 75 LEU B N 1
ATOM 2592 C CA . LEU B 1 75 ? -21.828 -12.758 -1.381 1 98.25 75 LEU B CA 1
ATOM 2593 C C . LEU B 1 75 ? -23.156 -13.336 -0.914 1 98.25 75 LEU B C 1
ATOM 2595 O O . LEU B 1 75 ? -23.953 -12.633 -0.288 1 98.25 75 LEU B O 1
ATOM 2599 N N . PRO B 1 76 ? -23.406 -14.555 -1.261 1 97.94 76 PRO B N 1
ATOM 2600 C CA . PRO B 1 76 ? -24.734 -15.117 -1.017 1 97.94 76 PRO B CA 1
ATOM 2601 C C . PRO B 1 76 ? -25.047 -15.281 0.47 1 97.94 76 PRO B C 1
ATOM 2603 O O . PRO B 1 76 ? -26.219 -15.305 0.864 1 97.94 76 PRO B O 1
ATOM 2606 N N . ASP B 1 77 ? -24.016 -15.477 1.34 1 97.94 77 ASP B N 1
ATOM 2607 C CA . ASP B 1 77 ? -24.281 -15.766 2.748 1 97.94 77 ASP B CA 1
ATOM 2608 C C . ASP B 1 77 ? -24.016 -14.531 3.615 1 97.94 77 ASP B C 1
ATOM 2610 O O . ASP B 1 77 ? -24.016 -14.625 4.844 1 97.94 77 ASP B O 1
ATOM 2614 N N . GLY B 1 78 ? -23.734 -13.336 3.006 1 97 78 GLY B N 1
ATOM 2615 C CA . GLY B 1 78 ? -23.5 -12.125 3.773 1 97 78 GLY B CA 1
ATOM 2616 C C . GLY B 1 78 ? -22.688 -11.086 3.027 1 97 78 GLY B C 1
ATOM 2617 O O . GLY B 1 78 ? -22.438 -11.234 1.831 1 97 78 GLY B O 1
ATOM 2618 N N . ASP B 1 79 ? -22.312 -10.055 3.711 1 97.81 79 ASP B N 1
ATOM 2619 C CA . ASP B 1 79 ? -21.5 -8.977 3.156 1 97.81 79 ASP B CA 1
ATOM 2620 C C . ASP B 1 79 ? -20.016 -9.289 3.275 1 97.81 79 ASP B C 1
ATOM 2622 O O . ASP B 1 79 ? -19.516 -9.562 4.371 1 97.81 79 ASP B O 1
ATOM 2626 N N . GLY B 1 80 ? -19.359 -9.25 2.15 1 97.62 80 GLY B N 1
ATOM 2627 C CA . GLY B 1 80 ? -17.938 -9.555 2.143 1 97.62 80 GLY B CA 1
ATOM 2628 C C . GLY B 1 80 ? -17.141 -8.672 3.08 1 97.62 80 GLY B C 1
ATOM 2629 O O . GLY B 1 80 ? -16.047 -9.047 3.506 1 97.62 80 GLY B O 1
ATOM 2630 N N . SER B 1 81 ? -17.641 -7.484 3.443 1 97.38 81 SER B N 1
ATOM 2631 C CA . SER B 1 81 ? -16.938 -6.57 4.336 1 97.38 81 SER B CA 1
ATOM 2632 C C . SER B 1 81 ? -16.734 -7.191 5.711 1 97.38 81 SER B C 1
ATOM 2634 O O . SER B 1 81 ? -15.852 -6.77 6.465 1 97.38 81 SER B O 1
ATOM 2636 N N . GLU B 1 82 ? -17.484 -8.188 6.086 1 96.81 82 GLU B N 1
ATOM 2637 C CA . GLU B 1 82 ? -17.328 -8.898 7.352 1 96.81 82 GLU B CA 1
ATOM 2638 C C . GLU B 1 82 ? -15.969 -9.57 7.441 1 96.81 82 GLU B C 1
ATOM 2640 O O . GLU B 1 82 ? -15.352 -9.586 8.508 1 96.81 82 GLU B O 1
ATOM 2645 N N . ILE B 1 83 ? -15.523 -10.102 6.316 1 97.31 83 ILE B N 1
ATOM 2646 C CA . ILE B 1 83 ? -14.211 -10.75 6.266 1 97.31 83 ILE B CA 1
ATOM 2647 C C . ILE B 1 83 ? -13.125 -9.734 6.594 1 97.31 83 ILE B C 1
ATOM 2649 O O . ILE B 1 83 ? -12.242 -10.008 7.41 1 97.31 83 ILE B O 1
ATOM 2653 N N . LEU B 1 84 ? -13.234 -8.594 5.938 1 97.19 84 LEU B N 1
ATOM 2654 C CA . LEU B 1 84 ? -12.25 -7.531 6.125 1 97.19 84 LEU B CA 1
ATOM 2655 C C . LEU B 1 84 ? -12.281 -7.016 7.562 1 97.19 84 LEU B C 1
ATOM 2657 O O . LEU B 1 84 ? -11.227 -6.805 8.172 1 97.19 84 LEU B O 1
ATOM 2661 N N . ARG B 1 85 ? -13.438 -6.824 8.102 1 94.62 85 ARG B N 1
ATOM 2662 C CA . ARG B 1 85 ? -13.602 -6.355 9.469 1 94.62 85 ARG B CA 1
ATOM 2663 C C . ARG B 1 85 ? -12.938 -7.312 10.461 1 94.62 85 ARG B C 1
ATOM 2665 O O . ARG B 1 85 ? -12.211 -6.883 11.359 1 94.62 85 ARG B O 1
ATOM 2672 N N . ARG B 1 86 ? -13.148 -8.57 10.328 1 94.12 86 ARG B N 1
ATOM 2673 C CA . ARG B 1 86 ? -12.578 -9.586 11.195 1 94.12 86 ARG B CA 1
ATOM 2674 C C . ARG B 1 86 ? -11.062 -9.656 11.039 1 94.12 86 ARG B C 1
ATOM 2676 O O . ARG B 1 86 ? -10.336 -9.758 12.023 1 94.12 86 ARG B O 1
ATOM 2683 N N . LEU B 1 87 ? -10.609 -9.57 9.82 1 94.19 87 LEU B N 1
ATOM 2684 C CA . LEU B 1 87 ? -9.188 -9.68 9.508 1 94.19 87 LEU B CA 1
ATOM 2685 C C . LEU B 1 87 ? -8.406 -8.539 10.156 1 94.19 87 LEU B C 1
ATOM 2687 O O . LEU B 1 87 ? -7.277 -8.734 10.625 1 94.19 87 LEU B O 1
ATOM 2691 N N . ARG B 1 88 ? -9.055 -7.328 10.156 1 93.06 88 ARG B N 1
ATOM 2692 C CA . ARG B 1 88 ? -8.383 -6.129 10.641 1 93.06 88 ARG B CA 1
ATOM 2693 C C . ARG B 1 88 ? -8.68 -5.898 12.117 1 93.06 88 ARG B C 1
ATOM 2695 O O . ARG B 1 88 ? -8.172 -4.945 12.719 1 93.06 88 ARG B O 1
ATOM 2702 N N . GLY B 1 89 ? -9.484 -6.699 12.672 1 84.75 89 GLY B N 1
ATOM 2703 C CA . GLY B 1 89 ? -9.906 -6.531 14.055 1 84.75 89 GLY B CA 1
ATOM 2704 C C . GLY B 1 89 ? -8.852 -6.961 15.055 1 84.75 89 GLY B C 1
ATOM 2705 O O . GLY B 1 89 ? -7.777 -7.434 14.664 1 84.75 89 GLY B O 1
ATOM 2706 N N . PRO B 1 90 ? -9.219 -6.645 16.281 1 72.38 90 PRO B N 1
ATOM 2707 C CA . PRO B 1 90 ? -8.273 -6.965 17.344 1 72.38 90 PRO B CA 1
ATOM 2708 C C . PRO B 1 90 ? -8 -8.461 17.469 1 72.38 90 PRO B C 1
ATOM 2710 O O . PRO B 1 90 ? -8.898 -9.281 17.219 1 72.38 90 PRO B O 1
ATOM 2713 N N . ARG B 1 91 ? -6.695 -8.688 17.547 1 66.69 91 ARG B N 1
ATOM 2714 C CA . ARG B 1 91 ? -6.336 -10.078 17.812 1 66.69 91 ARG B CA 1
ATOM 2715 C C . ARG B 1 91 ? -6.09 -10.312 19.297 1 66.69 91 ARG B C 1
ATOM 2717 O O . ARG B 1 91 ? -5.832 -9.367 20.047 1 66.69 91 ARG B O 1
ATOM 2724 N N . ARG B 1 92 ? -6.348 -11.57 19.672 1 55.16 92 ARG B N 1
ATOM 2725 C CA . ARG B 1 92 ? -6.035 -11.961 21.031 1 55.16 92 ARG B CA 1
ATOM 2726 C C . ARG B 1 92 ? -4.57 -11.68 21.359 1 55.16 92 ARG B C 1
ATOM 2728 O O . ARG B 1 92 ? -3.689 -11.898 20.531 1 55.16 92 ARG B O 1
ATOM 2735 N N . PRO B 1 93 ? -4.367 -10.938 22.453 1 51.34 93 PRO B N 1
ATOM 2736 C CA . PRO B 1 93 ? -3.002 -10.742 22.953 1 51.34 93 PRO B CA 1
ATOM 2737 C C . PRO B 1 93 ? -2.207 -12.039 23.031 1 51.34 93 PRO B C 1
ATOM 2739 O O . PRO B 1 93 ? -2.77 -13.094 23.344 1 51.34 93 PRO B O 1
ATOM 2742 N N . GLY B 1 94 ? -0.989 -12.062 22.516 1 49.09 94 GLY B N 1
ATOM 2743 C CA . GLY B 1 94 ? -0.092 -13.195 22.656 1 49.09 94 GLY B CA 1
ATOM 2744 C C . GLY B 1 94 ? 0.03 -14.023 21.391 1 49.09 94 GLY B C 1
ATOM 2745 O O . GLY B 1 94 ? 0.618 -15.102 21.406 1 49.09 94 GLY B O 1
ATOM 2746 N N . GLY B 1 95 ? -0.79 -13.656 20.469 1 49.72 95 GLY B N 1
ATOM 2747 C CA . GLY B 1 95 ? -0.656 -14.516 19.312 1 49.72 95 GLY B CA 1
ATOM 2748 C C . GLY B 1 95 ? 0.639 -14.297 18.547 1 49.72 95 GLY B C 1
ATOM 2749 O O . GLY B 1 95 ? 1.266 -13.242 18.672 1 49.72 95 GLY B O 1
ATOM 2750 N N . ASP B 1 96 ? 1.354 -15.32 18.266 1 50.88 96 ASP B N 1
ATOM 2751 C CA . ASP B 1 96 ? 2.592 -15.359 17.484 1 50.88 96 ASP B CA 1
ATOM 2752 C C . ASP B 1 96 ? 2.42 -14.641 16.141 1 50.88 96 ASP B C 1
ATOM 2754 O O . ASP B 1 96 ? 1.324 -14.625 15.578 1 50.88 96 ASP B O 1
ATOM 2758 N N . SER B 1 97 ? 3.25 -13.695 15.844 1 56.44 97 SER B N 1
ATOM 2759 C CA . SER B 1 97 ? 3.307 -13.031 14.547 1 56.44 97 SER B CA 1
ATOM 2760 C C . SER B 1 97 ? 2.992 -14.008 13.414 1 56.44 97 SER B C 1
ATOM 2762 O O . SER B 1 97 ? 2.646 -13.586 12.312 1 56.44 97 SER B O 1
ATOM 2764 N N . GLN B 1 98 ? 2.889 -15.312 13.844 1 61.53 98 GLN B N 1
ATOM 2765 C CA . GLN B 1 98 ? 2.66 -16.344 12.836 1 61.53 98 GLN B CA 1
ATOM 2766 C C . GLN B 1 98 ? 1.233 -16.875 12.914 1 61.53 98 GLN B C 1
ATOM 2768 O O . GLN B 1 98 ? 0.852 -17.75 12.133 1 61.53 98 GLN B O 1
ATOM 2773 N N . ALA B 1 99 ? 0.505 -16.266 13.734 1 75.81 99 ALA B N 1
ATOM 2774 C CA . ALA B 1 99 ? -0.855 -16.766 13.922 1 75.81 99 ALA B CA 1
ATOM 2775 C C . ALA B 1 99 ? -1.736 -16.422 12.727 1 75.81 99 ALA B C 1
ATOM 2777 O O . ALA B 1 99 ? -1.519 -15.414 12.055 1 75.81 99 ALA B O 1
ATOM 2778 N N . LEU B 1 100 ? -2.584 -17.375 12.398 1 85.31 100 LEU B N 1
ATOM 2779 C CA . LEU B 1 100 ? -3.562 -17.188 11.336 1 85.31 100 LEU B CA 1
ATOM 2780 C C . LEU B 1 100 ? -4.941 -16.875 11.906 1 85.31 100 LEU B C 1
ATOM 2782 O O . LEU B 1 100 ? -5.281 -17.344 13 1 85.31 100 LEU B O 1
ATOM 2786 N N . PRO B 1 101 ? -5.82 -16.094 11.219 1 90.62 101 PRO B N 1
ATOM 2787 C CA . PRO B 1 101 ? -5.492 -15.445 9.953 1 90.62 101 PRO B CA 1
ATOM 2788 C C . PRO B 1 101 ? -4.5 -14.297 10.109 1 90.62 101 PRO B C 1
ATOM 2790 O O . PRO B 1 101 ? -4.492 -13.625 11.148 1 90.62 101 PRO B O 1
ATOM 2793 N N . ASP B 1 102 ? -3.672 -14.047 9.094 1 87.88 102 ASP B N 1
ATOM 2794 C CA . ASP B 1 102 ? -2.732 -12.93 9.094 1 87.88 102 ASP B CA 1
ATOM 2795 C C . ASP B 1 102 ? -3.459 -11.602 8.906 1 87.88 102 ASP B C 1
ATOM 2797 O O . ASP B 1 102 ? -3.975 -11.32 7.82 1 87.88 102 ASP B O 1
ATOM 2801 N N . PRO B 1 103 ? -3.42 -10.797 9.867 1 88.19 103 PRO B N 1
ATOM 2802 C CA . PRO B 1 103 ? -4.16 -9.539 9.766 1 88.19 103 PRO B CA 1
ATOM 2803 C C . PRO B 1 103 ? -3.555 -8.578 8.75 1 88.19 103 PRO B C 1
ATOM 2805 O O . PRO B 1 103 ? -4.199 -7.602 8.352 1 88.19 103 PRO B O 1
ATOM 2808 N N . ASN B 1 104 ? -2.391 -8.844 8.336 1 88.12 104 ASN B N 1
ATOM 2809 C CA . ASN B 1 104 ? -1.694 -7.922 7.449 1 88.12 104 ASN B CA 1
ATOM 2810 C C . ASN B 1 104 ? -1.889 -8.305 5.984 1 88.12 104 ASN B C 1
ATOM 2812 O O . ASN B 1 104 ? -1.408 -7.605 5.086 1 88.12 104 ASN B O 1
ATOM 2816 N N . THR B 1 105 ? -2.646 -9.375 5.758 1 93.31 105 THR B N 1
ATOM 2817 C CA . THR B 1 105 ? -2.852 -9.82 4.387 1 93.31 105 THR B CA 1
ATOM 2818 C C . THR B 1 105 ? -3.469 -8.711 3.541 1 93.31 105 THR B C 1
ATOM 2820 O O . THR B 1 105 ? -4.508 -8.148 3.904 1 93.31 105 THR B O 1
ATOM 2823 N N . PRO B 1 106 ? -2.846 -8.328 2.359 1 96.38 106 PRO B N 1
ATOM 2824 C CA . PRO B 1 106 ? -3.43 -7.32 1.471 1 96.38 106 PRO B CA 1
ATOM 2825 C C . PRO B 1 106 ? -4.797 -7.73 0.932 1 96.38 106 PRO B C 1
ATOM 2827 O O . PRO B 1 106 ? -5.008 -8.898 0.602 1 96.38 106 PRO B O 1
ATOM 2830 N N . VAL B 1 107 ? -5.75 -6.801 0.89 1 98.31 107 VAL B N 1
ATOM 2831 C CA . VAL B 1 107 ? -7.102 -7.086 0.407 1 98.31 107 VAL B CA 1
ATOM 2832 C C . VAL B 1 107 ? -7.496 -6.055 -0.648 1 98.31 107 VAL B C 1
ATOM 2834 O O . VAL B 1 107 ? -7.406 -4.848 -0.411 1 98.31 107 VAL B O 1
ATOM 2837 N N . LEU B 1 108 ? -7.82 -6.5 -1.792 1 98.5 108 LEU B N 1
ATOM 2838 C CA . LEU B 1 108 ? -8.438 -5.699 -2.844 1 98.5 108 LEU B CA 1
ATOM 2839 C C . LEU B 1 108 ? -9.93 -6.008 -2.949 1 98.5 108 LEU B C 1
ATOM 2841 O O . LEU B 1 108 ? -10.312 -7.133 -3.281 1 98.5 108 LEU B O 1
ATOM 2845 N N . ILE B 1 109 ? -10.773 -5.039 -2.641 1 98.56 109 ILE B N 1
ATOM 2846 C CA . ILE B 1 109 ? -12.211 -5.199 -2.822 1 98.56 109 ILE B CA 1
ATOM 2847 C C . ILE B 1 109 ? -12.555 -5.105 -4.305 1 98.56 109 ILE B C 1
ATOM 2849 O O . ILE B 1 109 ? -12.133 -4.172 -4.992 1 98.56 109 ILE B O 1
ATOM 2853 N N . LEU B 1 110 ? -13.164 -6.074 -4.824 1 97.69 110 LEU B N 1
ATOM 2854 C CA . LEU B 1 110 ? -13.633 -6.168 -6.203 1 97.69 110 LEU B CA 1
ATOM 2855 C C . LEU B 1 110 ? -15.141 -6.383 -6.246 1 97.69 110 LEU B C 1
ATOM 2857 O O . LEU B 1 110 ? -15.625 -7.484 -5.984 1 97.69 110 LEU B O 1
ATOM 2861 N N . THR B 1 111 ? -15.922 -5.355 -6.609 1 96.62 111 THR B N 1
ATOM 2862 C CA . THR B 1 111 ? -17.359 -5.434 -6.414 1 96.62 111 THR B CA 1
ATOM 2863 C C . THR B 1 111 ? -18.094 -4.531 -7.406 1 96.62 111 THR B C 1
ATOM 2865 O O . THR B 1 111 ? -17.469 -3.707 -8.078 1 96.62 111 THR B O 1
ATOM 2868 N N . ALA B 1 112 ? -19.406 -4.711 -7.5 1 94.75 112 ALA B N 1
ATOM 2869 C CA . ALA B 1 112 ? -20.234 -3.875 -8.367 1 94.75 112 ALA B CA 1
ATOM 2870 C C . ALA B 1 112 ? -20.609 -2.576 -7.66 1 94.75 112 ALA B C 1
ATOM 2872 O O . ALA B 1 112 ? -21.125 -1.649 -8.297 1 94.75 112 ALA B O 1
ATOM 2873 N N . ARG B 1 113 ? -20.422 -2.506 -6.43 1 96.12 113 ARG B N 1
ATOM 2874 C CA . ARG B 1 113 ? -20.75 -1.296 -5.68 1 96.12 113 ARG B CA 1
ATOM 2875 C C . ARG B 1 113 ? -19.828 -0.144 -6.078 1 96.12 113 ARG B C 1
ATOM 2877 O O . ARG B 1 113 ? -18.672 -0.085 -5.645 1 96.12 113 ARG B O 1
ATOM 2884 N N . ASP B 1 114 ? -20.391 0.758 -6.711 1 92.69 114 ASP B N 1
ATOM 2885 C CA . ASP B 1 114 ? -19.531 1.734 -7.375 1 92.69 114 ASP B CA 1
ATOM 2886 C C . ASP B 1 114 ? -19.703 3.123 -6.766 1 92.69 114 ASP B C 1
ATOM 2888 O O . ASP B 1 114 ? -19.094 4.09 -7.227 1 92.69 114 ASP B O 1
ATOM 2892 N N . GLN B 1 115 ? -20.516 3.244 -5.746 1 94.81 115 GLN B N 1
ATOM 2893 C CA . GLN B 1 115 ? -20.719 4.555 -5.141 1 94.81 115 GLN B CA 1
ATOM 2894 C C . GLN B 1 115 ? -19.469 5.004 -4.371 1 94.81 115 GLN B C 1
ATOM 2896 O O . GLN B 1 115 ? -18.812 4.188 -3.736 1 94.81 115 GLN B O 1
ATOM 2901 N N . VAL B 1 116 ? -19.219 6.266 -4.367 1 93.88 116 VAL B N 1
ATOM 2902 C CA . VAL B 1 116 ? -18.047 6.859 -3.713 1 93.88 116 VAL B CA 1
ATOM 2903 C C . VAL B 1 116 ? -18.062 6.504 -2.229 1 93.88 116 VAL B C 1
ATOM 2905 O O . VAL B 1 116 ? -17.031 6.137 -1.665 1 93.88 116 VAL B O 1
ATOM 2908 N N . ARG B 1 117 ? -19.219 6.613 -1.595 1 94.62 117 ARG B N 1
ATOM 2909 C CA . ARG B 1 117 ? -19.328 6.336 -0.166 1 94.62 117 ARG B CA 1
ATOM 2910 C C . ARG B 1 117 ? -18.906 4.898 0.145 1 94.62 117 ARG B C 1
ATOM 2912 O O . ARG B 1 117 ? -18.344 4.625 1.205 1 94.62 117 ARG B O 1
ATOM 2919 N N . GLU B 1 118 ? -19.188 3.986 -0.746 1 95.31 118 GLU B N 1
ATOM 2920 C CA . GLU B 1 118 ? -18.828 2.584 -0.56 1 95.31 118 GLU B CA 1
ATOM 2921 C C . GLU B 1 118 ? -17.328 2.377 -0.71 1 95.31 118 GLU B C 1
ATOM 2923 O O . GLU B 1 118 ? -16.719 1.631 0.059 1 95.31 118 GLU B O 1
ATOM 2928 N N . ARG B 1 119 ? -16.766 3.039 -1.7 1 96.25 119 ARG B N 1
ATOM 2929 C CA . ARG B 1 119 ? -15.312 2.967 -1.886 1 96.25 119 ARG B CA 1
ATOM 2930 C C . ARG B 1 119 ? -14.578 3.488 -0.656 1 96.25 119 ARG B C 1
ATOM 2932 O O . ARG B 1 119 ? -13.641 2.85 -0.167 1 96.25 119 ARG B O 1
ATOM 2939 N N . ILE B 1 120 ? -15.016 4.602 -0.135 1 94.81 120 ILE B N 1
ATOM 2940 C CA . ILE B 1 120 ? -14.422 5.223 1.046 1 94.81 120 ILE B CA 1
ATOM 2941 C C . ILE B 1 120 ? -14.547 4.277 2.24 1 94.81 120 ILE B C 1
ATOM 2943 O O . ILE B 1 120 ? -13.57 4.035 2.955 1 94.81 120 ILE B O 1
ATOM 2947 N N . ALA B 1 121 ? -15.742 3.709 2.424 1 95.06 121 ALA B N 1
ATOM 2948 C CA . ALA B 1 121 ? -15.992 2.807 3.545 1 95.06 121 ALA B CA 1
ATOM 2949 C C . ALA B 1 121 ? -15.094 1.578 3.477 1 95.06 121 ALA B C 1
ATOM 2951 O O . ALA B 1 121 ? -14.562 1.134 4.496 1 95.06 121 ALA B O 1
ATOM 2952 N N . GLY B 1 122 ? -14.922 1.025 2.297 1 96.56 122 GLY B N 1
ATOM 2953 C CA . GLY B 1 122 ? -14.062 -0.134 2.115 1 96.56 122 GLY B CA 1
ATOM 2954 C C . GLY B 1 122 ? -12.609 0.139 2.461 1 96.56 122 GLY B C 1
ATOM 2955 O O . GLY B 1 122 ? -11.969 -0.655 3.154 1 96.56 122 GLY B O 1
ATOM 2956 N N . LEU B 1 123 ? -12.102 1.243 2.002 1 96.06 123 LEU B N 1
ATOM 2957 C CA . LEU B 1 123 ? -10.719 1.626 2.262 1 96.06 123 LEU B CA 1
ATOM 2958 C C . LEU B 1 123 ? -10.508 1.931 3.74 1 96.06 123 LEU B C 1
ATOM 2960 O O . LEU B 1 123 ? -9.516 1.496 4.332 1 96.06 123 LEU B O 1
ATOM 2964 N N . ASP B 1 124 ? -11.445 2.596 4.359 1 92 124 ASP B N 1
ATOM 2965 C CA . ASP B 1 124 ? -11.352 2.959 5.77 1 92 124 ASP B CA 1
ATOM 2966 C C . ASP B 1 124 ? -11.477 1.729 6.664 1 92 124 ASP B C 1
ATOM 2968 O O . ASP B 1 124 ? -10.984 1.724 7.793 1 92 124 ASP B O 1
ATOM 2972 N N . LEU B 1 125 ? -12.164 0.721 6.133 1 93.38 125 LEU B N 1
ATOM 2973 C CA . LEU B 1 125 ? -12.305 -0.525 6.879 1 93.38 125 LEU B CA 1
ATOM 2974 C C . LEU B 1 125 ? -11 -1.307 6.891 1 93.38 125 LEU B C 1
ATOM 2976 O O . LEU B 1 125 ? -10.812 -2.197 7.723 1 93.38 125 LEU B O 1
ATOM 2980 N N . GLY B 1 126 ? -10.172 -0.992 5.938 1 95.25 126 GLY B N 1
ATOM 2981 C CA . GLY B 1 126 ? -8.867 -1.624 5.973 1 95.25 126 GLY B CA 1
ATOM 2982 C C . GLY B 1 126 ? -8.461 -2.23 4.645 1 95.25 126 GLY B C 1
ATOM 2983 O O . GLY B 1 126 ? -7.426 -2.898 4.547 1 95.25 126 GLY B O 1
ATOM 2984 N N . ALA B 1 127 ? -9.281 -2.07 3.588 1 97.75 127 ALA B N 1
ATOM 2985 C CA . ALA B 1 127 ? -8.867 -2.543 2.268 1 97.75 127 ALA B CA 1
ATOM 2986 C C . ALA B 1 127 ? -7.656 -1.766 1.761 1 97.75 127 ALA B C 1
ATOM 2988 O O . ALA B 1 127 ? -7.5 -0.58 2.062 1 97.75 127 ALA B O 1
ATOM 2989 N N . ASP B 1 128 ? -6.832 -2.426 0.985 1 96.88 128 ASP B N 1
ATOM 2990 C CA . ASP B 1 128 ? -5.656 -1.792 0.402 1 96.88 128 ASP B CA 1
ATOM 2991 C C . ASP B 1 128 ? -6.004 -1.082 -0.904 1 96.88 128 ASP B C 1
ATOM 2993 O O . ASP B 1 128 ? -5.32 -0.138 -1.305 1 96.88 128 ASP B O 1
ATOM 2997 N N . ASP B 1 129 ? -6.965 -1.594 -1.593 1 97.5 129 ASP B N 1
ATOM 2998 C CA . ASP B 1 129 ? -7.445 -1.032 -2.852 1 97.5 129 ASP B CA 1
ATOM 2999 C C . ASP B 1 129 ? -8.906 -1.398 -3.092 1 97.5 129 ASP B C 1
ATOM 3001 O O . ASP B 1 129 ? -9.477 -2.213 -2.363 1 97.5 129 ASP B O 1
ATOM 3005 N N . TYR B 1 130 ? -9.531 -0.711 -4 1 98.19 130 TYR B N 1
ATOM 3006 C CA . TYR B 1 130 ? -10.93 -0.859 -4.367 1 98.19 130 TYR B CA 1
ATOM 3007 C C . TYR B 1 130 ? -11.117 -0.742 -5.875 1 98.19 130 TYR B C 1
ATOM 3009 O O . TYR B 1 130 ? -10.703 0.251 -6.484 1 98.19 130 TYR B O 1
ATOM 3017 N N . LEU B 1 131 ? -11.672 -1.749 -6.5 1 97.56 131 LEU B N 1
ATOM 3018 C CA . LEU B 1 131 ? -11.898 -1.776 -7.941 1 97.56 131 LEU B CA 1
ATOM 3019 C C . LEU B 1 131 ? -13.344 -2.162 -8.258 1 97.56 131 LEU B C 1
ATOM 3021 O O . LEU B 1 131 ? -13.852 -3.158 -7.738 1 97.56 131 LEU B O 1
ATOM 3025 N N . VAL B 1 132 ? -13.977 -1.428 -9.102 1 95.19 132 VAL B N 1
ATOM 3026 C CA . VAL B 1 132 ? -15.398 -1.594 -9.398 1 95.19 132 VAL B CA 1
ATOM 3027 C C . VAL B 1 132 ? -15.57 -2.52 -10.602 1 95.19 132 VAL B C 1
ATOM 3029 O O . VAL B 1 132 ? -14.812 -2.432 -11.57 1 95.19 132 VAL B O 1
ATOM 3032 N N . LYS B 1 133 ? -16.5 -3.414 -10.484 1 94.31 133 LYS B N 1
ATOM 3033 C CA . LYS B 1 133 ? -16.938 -4.207 -11.625 1 94.31 133 LYS B CA 1
ATOM 3034 C C . LYS B 1 133 ? -17.859 -3.393 -12.539 1 94.31 133 LYS B C 1
ATOM 3036 O O . LYS B 1 133 ? -18.688 -2.625 -12.062 1 94.31 133 LYS B O 1
ATOM 3041 N N . PRO B 1 134 ? -17.766 -3.57 -13.891 1 95.06 134 PRO B N 1
ATOM 3042 C CA . PRO B 1 134 ? -16.766 -4.379 -14.594 1 95.06 134 PRO B CA 1
ATOM 3043 C C . PRO B 1 134 ? -15.367 -3.77 -14.539 1 95.06 134 PRO B C 1
ATOM 3045 O O . PRO B 1 134 ? -15.219 -2.576 -14.258 1 95.06 134 PRO B O 1
ATOM 3048 N N . PHE B 1 135 ? -14.453 -4.629 -14.656 1 93.06 135 PHE B N 1
ATOM 3049 C CA . PHE B 1 135 ? -13.078 -4.168 -14.539 1 93.06 135 PHE B CA 1
ATOM 3050 C C . PHE B 1 135 ? -12.211 -4.734 -15.656 1 93.06 135 PHE B C 1
ATOM 3052 O O . PHE B 1 135 ? -12.617 -5.68 -16.344 1 93.06 135 PHE B O 1
ATOM 3059 N N . ASP B 1 136 ? -11.086 -4.047 -15.883 1 93.81 136 ASP B N 1
ATOM 3060 C CA . ASP B 1 136 ? -10.055 -4.543 -16.797 1 93.81 136 ASP B CA 1
ATOM 3061 C C . ASP B 1 136 ? -9.094 -5.48 -16.062 1 93.81 136 ASP B C 1
ATOM 3063 O O . ASP B 1 136 ? -8.492 -5.102 -15.055 1 93.81 136 ASP B O 1
ATOM 3067 N N . ILE B 1 137 ? -8.906 -6.645 -16.547 1 94.12 137 ILE B N 1
ATOM 3068 C CA . ILE B 1 137 ? -8.133 -7.68 -15.867 1 94.12 137 ILE B CA 1
ATOM 3069 C C . ILE B 1 137 ? -6.668 -7.246 -15.766 1 94.12 137 ILE B C 1
ATOM 3071 O O . ILE B 1 137 ? -5.992 -7.555 -14.781 1 94.12 137 ILE B O 1
ATOM 3075 N N . ASP B 1 138 ? -6.207 -6.582 -16.781 1 92.44 138 ASP B N 1
ATOM 3076 C CA . ASP B 1 138 ? -4.828 -6.102 -16.75 1 92.44 138 ASP B CA 1
ATOM 3077 C C . ASP B 1 138 ? -4.648 -5.027 -15.68 1 92.44 138 ASP B C 1
ATOM 3079 O O . ASP B 1 138 ? -3.604 -4.961 -15.023 1 92.44 138 ASP B O 1
ATOM 3083 N N . GLU B 1 139 ? -5.613 -4.164 -15.516 1 94.38 139 GLU B N 1
ATOM 3084 C CA . GLU B 1 139 ? -5.559 -3.176 -14.438 1 94.38 139 GLU B CA 1
ATOM 3085 C C . GLU B 1 139 ? -5.605 -3.842 -13.07 1 94.38 139 GLU B C 1
ATOM 3087 O O . GLU B 1 139 ? -4.871 -3.457 -12.156 1 94.38 139 GLU B O 1
ATOM 3092 N N . LEU B 1 140 ? -6.512 -4.793 -12.922 1 96.62 140 LEU B N 1
ATOM 3093 C CA . LEU B 1 140 ? -6.574 -5.539 -11.664 1 96.62 140 LEU B CA 1
ATOM 3094 C C . LEU B 1 140 ? -5.207 -6.109 -11.305 1 96.62 140 LEU B C 1
ATOM 3096 O O . LEU B 1 140 ? -4.766 -6.004 -10.156 1 96.62 140 LEU B O 1
ATOM 3100 N N . GLU B 1 141 ? -4.543 -6.668 -12.234 1 94 141 GLU B N 1
ATOM 3101 C CA . GLU B 1 141 ? -3.234 -7.273 -12 1 94 141 GLU B CA 1
ATOM 3102 C C . GLU B 1 141 ? -2.203 -6.219 -11.602 1 94 141 GLU B C 1
ATOM 3104 O O . GLU B 1 141 ? -1.359 -6.465 -10.734 1 94 141 GLU B O 1
ATOM 3109 N N . ALA B 1 142 ? -2.23 -5.121 -12.312 1 94.06 142 ALA B N 1
ATOM 3110 C CA . ALA B 1 142 ? -1.315 -4.031 -11.977 1 94.06 142 ALA B CA 1
ATOM 3111 C C . ALA B 1 142 ? -1.527 -3.564 -10.539 1 94.06 142 ALA B C 1
ATOM 3113 O O . ALA B 1 142 ? -0.562 -3.314 -9.812 1 94.06 142 ALA B O 1
ATOM 3114 N N . ARG B 1 143 ? -2.773 -3.439 -10.141 1 97.06 143 ARG B N 1
ATOM 3115 C CA . ARG B 1 143 ? -3.1 -3.045 -8.773 1 97.06 143 ARG B CA 1
ATOM 3116 C C . ARG B 1 143 ? -2.65 -4.105 -7.773 1 97.06 143 ARG B C 1
ATOM 3118 O O . ARG B 1 143 ? -2.146 -3.779 -6.695 1 97.06 143 ARG B O 1
ATOM 3125 N N . LEU B 1 144 ? -2.832 -5.344 -8.133 1 95.31 144 LEU B N 1
ATOM 3126 C CA . LEU B 1 144 ? -2.381 -6.449 -7.293 1 95.31 144 LEU B CA 1
ATOM 3127 C C . LEU B 1 144 ? -0.869 -6.398 -7.094 1 95.31 144 LEU B C 1
ATOM 3129 O O . LEU B 1 144 ? -0.382 -6.539 -5.969 1 95.31 144 LEU B O 1
ATOM 3133 N N . ARG B 1 145 ? -0.125 -6.148 -8.164 1 91.75 145 ARG B N 1
ATOM 3134 C CA . ARG B 1 145 ? 1.328 -6.055 -8.07 1 91.75 145 ARG B CA 1
ATOM 3135 C C . ARG B 1 145 ? 1.742 -4.902 -7.164 1 91.75 145 ARG B C 1
ATOM 3137 O O . ARG B 1 145 ? 2.645 -5.047 -6.336 1 91.75 145 ARG B O 1
ATOM 3144 N N . ALA B 1 146 ? 1.09 -3.756 -7.312 1 93.62 146 ALA B N 1
ATOM 3145 C CA . ALA B 1 146 ? 1.397 -2.598 -6.48 1 93.62 146 ALA B CA 1
ATOM 3146 C C . ALA B 1 146 ? 1.132 -2.895 -5.008 1 93.62 146 ALA B C 1
ATOM 3148 O O . ALA B 1 146 ? 1.952 -2.572 -4.145 1 93.62 146 ALA B O 1
ATOM 3149 N N . MET B 1 147 ? 0.01 -3.523 -4.773 1 93.69 147 MET B N 1
ATOM 3150 C CA . MET B 1 147 ? -0.396 -3.871 -3.416 1 93.69 147 MET B CA 1
ATOM 3151 C C . MET B 1 147 ? 0.601 -4.832 -2.779 1 93.69 147 MET B C 1
ATOM 3153 O O . MET B 1 147 ? 1.019 -4.637 -1.638 1 93.69 147 MET B O 1
ATOM 3157 N N . LEU B 1 148 ? 1.009 -5.824 -3.479 1 89.44 148 LEU B N 1
ATOM 3158 C CA . LEU B 1 148 ? 1.929 -6.84 -2.98 1 89.44 148 LEU B CA 1
ATOM 3159 C C . LEU B 1 148 ? 3.316 -6.254 -2.752 1 89.44 148 LEU B C 1
ATOM 3161 O O . LEU B 1 148 ? 3.994 -6.605 -1.785 1 89.44 148 LEU B O 1
ATOM 3165 N N . ARG B 1 149 ? 3.686 -5.395 -3.672 1 85.75 149 ARG B N 1
ATOM 3166 C CA . ARG B 1 149 ? 4.961 -4.703 -3.529 1 85.75 149 ARG B CA 1
ATOM 3167 C C . ARG B 1 149 ? 5.031 -3.945 -2.207 1 85.75 149 ARG B C 1
ATOM 3169 O O . ARG B 1 149 ? 5.988 -4.098 -1.446 1 85.75 149 ARG B O 1
ATOM 3176 N N . ARG B 1 150 ? 4.043 -3.221 -1.853 1 88.69 150 ARG B N 1
ATOM 3177 C CA . ARG B 1 150 ? 4.027 -2.412 -0.639 1 88.69 150 ARG B CA 1
ATOM 3178 C C . ARG B 1 150 ? 3.869 -3.287 0.601 1 88.69 150 ARG B C 1
ATOM 3180 O O . ARG B 1 150 ? 4.461 -3.008 1.645 1 88.69 150 ARG B O 1
ATOM 3187 N N . ALA B 1 151 ? 3.047 -4.273 0.457 1 84.25 151 ALA B N 1
ATOM 3188 C CA . ALA B 1 151 ? 2.902 -5.203 1.576 1 84.25 151 ALA B CA 1
ATOM 3189 C C . ALA B 1 151 ? 4.238 -5.844 1.934 1 84.25 151 ALA B C 1
ATOM 3191 O O . ALA B 1 151 ? 4.484 -6.176 3.096 1 84.25 151 ALA B O 1
ATOM 3192 N N . GLY B 1 152 ? 5.109 -5.98 0.965 1 77.56 152 GLY B N 1
ATOM 3193 C CA . GLY B 1 152 ? 6.438 -6.527 1.181 1 77.56 152 GLY B CA 1
ATOM 3194 C C . GLY B 1 152 ? 7.445 -5.492 1.643 1 77.56 152 GLY B C 1
ATOM 3195 O O . GLY B 1 152 ? 8.633 -5.789 1.775 1 77.56 152 GLY B O 1
ATOM 3196 N N . GLY B 1 153 ? 6.926 -4.281 1.747 1 79.81 153 GLY B N 1
ATOM 3197 C CA . GLY B 1 153 ? 7.785 -3.221 2.246 1 79.81 153 GLY B CA 1
ATOM 3198 C C . GLY B 1 153 ? 8.586 -2.533 1.155 1 79.81 153 GLY B C 1
ATOM 3199 O O . GLY B 1 153 ? 9.555 -1.822 1.438 1 79.81 153 GLY B O 1
ATOM 3200 N N . GLN B 1 154 ? 8.211 -2.732 -0.033 1 78.69 154 GLN B N 1
ATOM 3201 C CA . GLN B 1 154 ? 8.961 -2.182 -1.156 1 78.69 154 GLN B CA 1
ATOM 3202 C C . GLN B 1 154 ? 8.156 -1.107 -1.882 1 78.69 154 GLN B C 1
ATOM 3204 O O . GLN B 1 154 ? 6.926 -1.199 -1.977 1 78.69 154 GLN B O 1
ATOM 3209 N N . ALA B 1 155 ? 8.867 -0.085 -2.387 1 83.81 155 ALA B N 1
ATOM 3210 C CA . ALA B 1 155 ? 8.242 0.95 -3.209 1 83.81 155 ALA B CA 1
ATOM 3211 C C . ALA B 1 155 ? 8.609 0.774 -4.68 1 83.81 155 ALA B C 1
ATOM 3213 O O . ALA B 1 155 ? 7.758 0.936 -5.559 1 83.81 155 ALA B O 1
ATOM 3214 N N . ALA B 1 156 ? 9.852 0.47 -4.902 1 85.38 156 ALA B N 1
ATOM 3215 C CA . ALA B 1 156 ? 10.344 0.334 -6.27 1 85.38 156 ALA B CA 1
ATOM 3216 C C . ALA B 1 156 ? 9.891 -0.983 -6.891 1 85.38 156 ALA B C 1
ATOM 3218 O O . ALA B 1 156 ? 9.922 -2.029 -6.234 1 85.38 156 ALA B O 1
ATOM 3219 N N . PRO B 1 157 ? 9.477 -0.869 -8.109 1 84.19 157 PRO B N 1
ATOM 3220 C CA . PRO B 1 157 ? 9.039 -2.098 -8.781 1 84.19 157 PRO B CA 1
ATOM 3221 C C . PRO B 1 157 ? 10.195 -3.047 -9.086 1 84.19 157 PRO B C 1
ATOM 3223 O O . PRO B 1 157 ? 10 -4.262 -9.156 1 84.19 157 PRO B O 1
ATOM 3226 N N . VAL B 1 158 ? 11.375 -2.428 -9.242 1 82.12 158 VAL B N 1
ATOM 3227 C CA . VAL B 1 158 ? 12.562 -3.227 -9.539 1 82.12 158 VAL B CA 1
ATOM 3228 C C . VAL B 1 158 ? 13.312 -3.52 -8.242 1 82.12 158 VAL B C 1
ATOM 3230 O O . VAL B 1 158 ? 13.57 -2.611 -7.449 1 82.12 158 VAL B O 1
ATOM 3233 N N . ILE B 1 159 ? 13.555 -4.75 -8.016 1 77.25 159 ILE B N 1
ATOM 3234 C CA . ILE B 1 159 ? 14.305 -5.164 -6.836 1 77.25 159 ILE B CA 1
ATOM 3235 C C . ILE B 1 159 ? 15.789 -5.277 -7.18 1 77.25 159 ILE B C 1
ATOM 3237 O O . ILE B 1 159 ? 16.156 -5.898 -8.18 1 77.25 159 ILE B O 1
ATOM 3241 N N . ARG B 1 160 ? 16.531 -4.602 -6.359 1 79 160 ARG B N 1
ATOM 3242 C CA . ARG B 1 160 ? 17.969 -4.645 -6.578 1 79 160 ARG B CA 1
ATOM 3243 C C . ARG B 1 160 ? 18.672 -5.426 -5.473 1 79 160 ARG B C 1
ATOM 3245 O O . ARG B 1 160 ? 18.312 -5.316 -4.301 1 79 160 ARG B O 1
ATOM 3252 N N . HIS B 1 161 ? 19.547 -6.277 -5.801 1 77.94 161 HIS B N 1
ATOM 3253 C CA . HIS B 1 161 ? 20.375 -7.07 -4.91 1 77.94 161 HIS B CA 1
ATOM 3254 C C . HIS B 1 161 ? 21.766 -7.273 -5.496 1 77.94 161 HIS B C 1
ATOM 3256 O O . HIS B 1 161 ? 21.953 -8.086 -6.402 1 77.94 161 HIS B O 1
ATOM 3262 N N . GLY B 1 162 ? 22.672 -6.492 -4.863 1 77.62 162 GLY B N 1
ATOM 3263 C CA . GLY B 1 162 ? 23.984 -6.516 -5.488 1 77.62 162 GLY B CA 1
ATOM 3264 C C . GLY B 1 162 ? 23.969 -5.996 -6.914 1 77.62 162 GLY B C 1
ATOM 3265 O O . GLY B 1 162 ? 23.516 -4.879 -7.172 1 77.62 162 GLY B O 1
ATOM 3266 N N . GLU B 1 163 ? 24.453 -6.895 -7.758 1 81.88 163 GLU B N 1
ATOM 3267 C CA . GLU B 1 163 ? 24.531 -6.52 -9.164 1 81.88 163 GLU B CA 1
ATOM 3268 C C . GLU B 1 163 ? 23.25 -6.879 -9.906 1 81.88 163 GLU B C 1
ATOM 3270 O O . GLU B 1 163 ? 23.141 -6.633 -11.109 1 81.88 163 GLU B O 1
ATOM 3275 N N . LEU B 1 164 ? 22.312 -7.352 -9.133 1 85.38 164 LEU B N 1
ATOM 3276 C CA . LEU B 1 164 ? 21.109 -7.844 -9.781 1 85.38 164 LEU B CA 1
ATOM 3277 C C . LEU B 1 164 ? 20 -6.793 -9.742 1 85.38 164 LEU B C 1
ATOM 3279 O O . LEU B 1 164 ? 19.844 -6.09 -8.742 1 85.38 164 LEU B O 1
ATOM 3283 N N . GLU B 1 165 ? 19.359 -6.625 -10.812 1 86.88 165 GLU B N 1
ATOM 3284 C CA . GLU B 1 165 ? 18.109 -5.879 -10.922 1 86.88 165 GLU B CA 1
ATOM 3285 C C . GLU B 1 165 ? 16.984 -6.773 -11.422 1 86.88 165 GLU B C 1
ATOM 3287 O O . GLU B 1 165 ? 17.047 -7.309 -12.531 1 86.88 165 GLU B O 1
ATOM 3292 N N . VAL B 1 166 ? 15.969 -6.938 -10.633 1 85.31 166 VAL B N 1
ATOM 3293 C CA . VAL B 1 166 ? 14.883 -7.848 -10.977 1 85.31 166 VAL B CA 1
ATOM 3294 C C . VAL B 1 166 ? 13.578 -7.066 -11.117 1 85.31 166 VAL B C 1
ATOM 3296 O O . VAL B 1 166 ? 13.172 -6.352 -10.195 1 85.31 166 VAL B O 1
ATOM 3299 N N . ASP B 1 167 ? 12.984 -7.164 -12.242 1 82.19 167 ASP B N 1
ATOM 3300 C CA . ASP B 1 167 ? 11.688 -6.562 -12.516 1 82.19 167 ASP B CA 1
ATOM 3301 C C . ASP B 1 167 ? 10.578 -7.613 -12.508 1 82.19 167 ASP B C 1
ATOM 3303 O O . ASP B 1 167 ? 10.398 -8.344 -13.484 1 82.19 167 ASP B O 1
ATOM 3307 N N . PRO B 1 168 ? 9.859 -7.633 -11.523 1 76.81 168 PRO B N 1
ATOM 3308 C CA . PRO B 1 168 ? 8.844 -8.688 -11.43 1 76.81 168 PRO B CA 1
ATOM 3309 C C . PRO B 1 168 ? 7.723 -8.516 -12.453 1 76.81 168 PRO B C 1
ATOM 3311 O O . PRO B 1 168 ? 7.137 -9.5 -12.898 1 76.81 168 PRO B O 1
ATOM 3314 N N . ALA B 1 169 ? 7.473 -7.312 -12.797 1 73.56 169 ALA B N 1
ATOM 3315 C CA . ALA B 1 169 ? 6.41 -7.078 -13.773 1 73.56 169 ALA B CA 1
ATOM 3316 C C . ALA B 1 169 ? 6.816 -7.586 -15.156 1 73.56 169 ALA B C 1
ATOM 3318 O O . ALA B 1 169 ? 6.039 -8.266 -15.828 1 73.56 169 ALA B O 1
ATOM 3319 N N . ALA B 1 170 ? 7.957 -7.266 -15.484 1 76.62 170 ALA B N 1
ATOM 3320 C CA . ALA B 1 170 ? 8.461 -7.691 -16.781 1 76.62 170 ALA B CA 1
ATOM 3321 C C . ALA B 1 170 ? 9.055 -9.094 -16.703 1 76.62 170 ALA B C 1
ATOM 3323 O O . ALA B 1 170 ? 9.336 -9.711 -17.734 1 76.62 170 ALA B O 1
ATOM 3324 N N . ARG B 1 171 ? 9.18 -9.617 -15.492 1 78.56 171 ARG B N 1
ATOM 3325 C CA . ARG B 1 171 ? 9.852 -10.883 -15.25 1 78.56 171 ARG B CA 1
ATOM 3326 C C . ARG B 1 171 ? 11.219 -10.922 -15.938 1 78.56 171 ARG B C 1
ATOM 3328 O O . ARG B 1 171 ? 11.531 -11.875 -16.656 1 78.56 171 ARG B O 1
ATOM 3335 N N . THR B 1 172 ? 11.969 -9.852 -15.711 1 85.44 172 THR B N 1
ATOM 3336 C CA . THR B 1 172 ? 13.312 -9.75 -16.281 1 85.44 172 THR B CA 1
ATOM 3337 C C . THR B 1 172 ? 14.352 -9.562 -15.188 1 85.44 172 THR B C 1
ATOM 3339 O O . THR B 1 172 ? 14.031 -9.094 -14.094 1 85.44 172 THR B O 1
ATOM 3342 N N . VAL B 1 173 ? 15.539 -10.047 -15.477 1 89.38 173 VAL B N 1
ATOM 3343 C CA . VAL B 1 173 ? 16.672 -9.906 -14.562 1 89.38 173 VAL B CA 1
ATOM 3344 C C . VAL B 1 173 ? 17.875 -9.32 -15.312 1 89.38 173 VAL B C 1
ATOM 3346 O O . VAL B 1 173 ? 18.156 -9.719 -16.438 1 89.38 173 VAL B O 1
ATOM 3349 N N . ARG B 1 174 ? 18.406 -8.305 -14.711 1 90.19 174 ARG B N 1
ATOM 3350 C CA . ARG B 1 174 ? 19.672 -7.758 -15.219 1 90.19 174 ARG B CA 1
ATOM 3351 C C . ARG B 1 174 ? 20.781 -7.914 -14.195 1 90.19 174 ARG B C 1
ATOM 3353 O O . ARG B 1 174 ? 20.547 -7.824 -12.992 1 90.19 174 ARG B O 1
ATOM 3360 N N . ARG B 1 175 ? 21.906 -8.25 -14.68 1 88.25 175 ARG B N 1
ATOM 3361 C CA . ARG B 1 175 ? 23.125 -8.266 -13.875 1 88.25 175 ARG B CA 1
ATOM 3362 C C . ARG B 1 175 ? 24.172 -7.312 -14.445 1 88.25 175 ARG B C 1
ATOM 3364 O O . ARG B 1 175 ? 24.578 -7.441 -15.602 1 88.25 175 ARG B O 1
ATOM 3371 N N . ASP B 1 176 ? 24.594 -6.43 -13.625 1 84.69 176 ASP B N 1
ATOM 3372 C CA . ASP B 1 176 ? 25.516 -5.398 -14.094 1 84.69 176 ASP B CA 1
ATOM 3373 C C . ASP B 1 176 ? 24.984 -4.715 -15.352 1 84.69 176 ASP B C 1
ATOM 3375 O O . ASP B 1 176 ? 25.703 -4.551 -16.328 1 84.69 176 ASP B O 1
ATOM 3379 N N . GLY B 1 177 ? 23.672 -4.531 -15.367 1 84.12 177 GLY B N 1
ATOM 3380 C CA . GLY B 1 177 ? 23.016 -3.791 -16.422 1 84.12 177 GLY B CA 1
ATOM 3381 C C . GLY B 1 177 ? 22.703 -4.641 -17.656 1 84.12 177 GLY B C 1
ATOM 3382 O O . GLY B 1 177 ? 22.047 -4.184 -18.578 1 84.12 177 GLY B O 1
ATOM 3383 N N . LYS B 1 178 ? 23.172 -5.891 -17.609 1 90.69 178 LYS B N 1
ATOM 3384 C CA . LYS B 1 178 ? 22.984 -6.773 -18.75 1 90.69 178 LYS B CA 1
ATOM 3385 C C . LYS B 1 178 ? 21.859 -7.773 -18.484 1 90.69 178 LYS B C 1
ATOM 3387 O O . LYS B 1 178 ? 21.766 -8.344 -17.406 1 90.69 178 LYS B O 1
ATOM 3392 N N . LEU B 1 179 ? 21.078 -7.914 -19.547 1 91.94 179 LEU B N 1
ATOM 3393 C CA . LEU B 1 179 ? 19.953 -8.844 -19.438 1 91.94 179 LEU B CA 1
ATOM 3394 C C . LEU B 1 179 ? 20.453 -10.273 -19.25 1 91.94 179 LEU B C 1
ATOM 3396 O O . LEU B 1 179 ? 21.375 -10.711 -19.953 1 91.94 179 LEU B O 1
ATOM 3400 N N . VAL B 1 180 ? 19.891 -10.977 -18.297 1 92.31 180 VAL B N 1
ATOM 3401 C CA . VAL B 1 180 ? 20.203 -12.383 -18.062 1 92.31 180 VAL B CA 1
ATOM 3402 C C . VAL B 1 180 ? 19.047 -13.25 -18.562 1 92.31 180 VAL B C 1
ATOM 3404 O O . VAL B 1 180 ? 17.906 -13.086 -18.125 1 92.31 180 VAL B O 1
ATOM 3407 N N . GLU B 1 181 ? 19.281 -14.07 -19.484 1 89.94 181 GLU B N 1
ATOM 3408 C CA . GLU B 1 181 ? 18.266 -14.992 -19.984 1 89.94 181 GLU B CA 1
ATOM 3409 C C . GLU B 1 181 ? 17.906 -16.031 -18.922 1 89.94 181 GLU B C 1
ATOM 3411 O O . GLU B 1 181 ? 18.781 -16.75 -18.422 1 89.94 181 GLU B O 1
ATOM 3416 N N . MET B 1 182 ? 16.594 -16 -18.578 1 86.75 182 MET B N 1
ATOM 3417 C CA . MET B 1 182 ? 16.141 -16.953 -17.562 1 86.75 182 MET B CA 1
ATOM 3418 C C . MET B 1 182 ? 14.773 -17.531 -17.922 1 86.75 182 MET B C 1
ATOM 3420 O O . MET B 1 182 ? 13.945 -16.844 -18.516 1 86.75 182 MET B O 1
ATOM 3424 N N . SER B 1 183 ? 14.719 -18.859 -17.609 1 82.69 183 SER B N 1
ATOM 3425 C CA . SER B 1 183 ? 13.414 -19.484 -17.781 1 82.69 183 SER B CA 1
ATOM 3426 C C . SER B 1 183 ? 12.414 -18.984 -16.734 1 82.69 183 SER B C 1
ATOM 3428 O O . SER B 1 183 ? 12.812 -18.453 -15.703 1 82.69 183 SER B O 1
ATOM 3430 N N . PRO B 1 184 ? 11.219 -19.188 -17.047 1 78.06 184 PRO B N 1
ATOM 3431 C CA . PRO B 1 184 ? 10.203 -18.797 -16.062 1 78.06 184 PRO B CA 1
ATOM 3432 C C . PRO B 1 184 ? 10.414 -19.453 -14.703 1 78.06 184 PRO B C 1
ATOM 3434 O O . PRO B 1 184 ? 10.188 -18.828 -13.672 1 78.06 184 PRO B O 1
ATOM 3437 N N . ARG B 1 185 ? 10.891 -20.625 -14.734 1 79.12 185 ARG B N 1
ATOM 3438 C CA . ARG B 1 185 ? 11.094 -21.344 -13.477 1 79.12 185 ARG B CA 1
ATOM 3439 C C . ARG B 1 185 ? 12.297 -20.797 -12.727 1 79.12 185 ARG B C 1
ATOM 3441 O O . ARG B 1 185 ? 12.258 -20.656 -11.5 1 79.12 185 ARG B O 1
ATOM 3448 N N . GLU B 1 186 ? 13.297 -20.578 -13.445 1 84.44 186 GLU B N 1
ATOM 3449 C CA . GLU B 1 186 ? 14.469 -19.969 -12.836 1 84.44 186 GLU B CA 1
ATOM 3450 C C . GLU B 1 186 ? 14.117 -18.625 -12.195 1 84.44 186 GLU B C 1
ATOM 3452 O O . GLU B 1 186 ? 14.531 -18.344 -11.07 1 84.44 186 GLU B O 1
ATOM 3457 N N . PHE B 1 187 ? 13.375 -17.828 -12.922 1 85.81 187 PHE B N 1
ATOM 3458 C CA . PHE B 1 187 ? 12.953 -16.547 -12.391 1 85.81 187 PHE B CA 1
ATOM 3459 C C . PHE B 1 187 ? 12.148 -16.719 -11.102 1 85.81 187 PHE B C 1
ATOM 3461 O O . PHE B 1 187 ? 12.367 -16 -10.125 1 85.81 187 PHE B O 1
ATOM 3468 N N . SER B 1 188 ? 11.305 -17.656 -11.141 1 80.31 188 SER B N 1
ATOM 3469 C CA . SER B 1 188 ? 10.453 -17.891 -9.984 1 80.31 188 SER B CA 1
ATOM 3470 C C . SER B 1 188 ? 11.281 -18.25 -8.75 1 80.31 188 SER B C 1
ATOM 3472 O O . SER B 1 188 ? 11.016 -17.75 -7.652 1 80.31 188 SER B O 1
ATOM 3474 N N . VAL B 1 189 ? 12.25 -19.125 -8.922 1 82.56 189 VAL B N 1
ATOM 3475 C CA . VAL B 1 189 ? 13.117 -19.516 -7.816 1 82.56 189 VAL B CA 1
ATOM 3476 C C . VAL B 1 189 ? 13.891 -18.312 -7.301 1 82.56 189 VAL B C 1
ATOM 3478 O O . VAL B 1 189 ? 13.953 -18.078 -6.094 1 82.56 189 VAL B O 1
ATOM 3481 N N . LEU B 1 190 ? 14.438 -17.547 -8.188 1 86.25 190 LEU B N 1
ATOM 3482 C CA . LEU B 1 190 ? 15.18 -16.344 -7.805 1 86.25 190 LEU B CA 1
ATOM 3483 C C . LEU B 1 190 ? 14.289 -15.367 -7.043 1 86.25 190 LEU B C 1
ATOM 3485 O O . LEU B 1 190 ? 14.703 -14.812 -6.023 1 86.25 190 LEU B O 1
ATOM 3489 N N . TRP B 1 191 ? 13.117 -15.203 -7.586 1 79.69 191 TRP B N 1
ATOM 3490 C CA . TRP B 1 191 ? 12.172 -14.242 -7.02 1 79.69 191 TRP B CA 1
ATOM 3491 C C . TRP B 1 191 ? 11.812 -14.617 -5.586 1 79.69 191 TRP B C 1
ATOM 3493 O O . TRP B 1 191 ? 11.805 -13.758 -4.699 1 79.69 191 TRP B O 1
ATOM 3503 N N . VAL B 1 192 ? 11.578 -15.867 -5.383 1 76.75 192 VAL B N 1
ATOM 3504 C CA . VAL B 1 192 ? 11.211 -16.328 -4.047 1 76.75 192 VAL B CA 1
ATOM 3505 C C . VAL B 1 192 ? 12.383 -16.094 -3.086 1 76.75 192 VAL B C 1
ATOM 3507 O O . VAL B 1 192 ? 12.18 -15.664 -1.949 1 76.75 192 VAL B O 1
ATOM 3510 N N . LEU B 1 193 ? 13.555 -16.344 -3.5 1 80.5 193 LEU B N 1
ATOM 3511 C CA . LEU B 1 193 ? 14.734 -16.141 -2.664 1 80.5 193 LEU B CA 1
ATOM 3512 C C . LEU B 1 193 ? 14.961 -14.664 -2.369 1 80.5 193 LEU B C 1
ATOM 3514 O O . LEU B 1 193 ? 15.344 -14.305 -1.257 1 80.5 193 LEU B O 1
ATOM 3518 N N . LEU B 1 194 ? 14.648 -13.844 -3.348 1 77.81 194 LEU B N 1
ATOM 3519 C CA . LEU B 1 194 ? 14.844 -12.406 -3.197 1 77.81 194 LEU B CA 1
ATOM 3520 C C . LEU B 1 194 ? 13.836 -11.82 -2.209 1 77.81 194 LEU B C 1
ATOM 3522 O O . LEU B 1 194 ? 14.172 -10.922 -1.434 1 77.81 194 LEU B O 1
ATOM 3526 N N . GLN B 1 195 ? 12.695 -12.312 -2.295 1 71.38 195 GLN B N 1
ATOM 3527 C CA . GLN B 1 195 ? 11.641 -11.852 -1.389 1 71.38 195 GLN B CA 1
ATOM 3528 C C . GLN B 1 195 ? 11.961 -12.227 0.056 1 71.38 195 GLN B C 1
ATOM 3530 O O . GLN B 1 195 ? 11.523 -11.555 0.99 1 71.38 195 GLN B O 1
ATOM 3535 N N . ALA B 1 196 ? 12.703 -13.281 0.193 1 68.12 196 ALA B N 1
ATOM 3536 C CA . ALA B 1 196 ? 13.07 -13.773 1.518 1 68.12 196 ALA B CA 1
ATOM 3537 C C . ALA B 1 196 ? 14.508 -13.414 1.865 1 68.12 196 ALA B C 1
ATOM 3539 O O . ALA B 1 196 ? 15.18 -14.141 2.6 1 68.12 196 ALA B O 1
ATOM 3540 N N . ARG B 1 197 ? 14.938 -12.367 1.235 1 66 197 ARG B N 1
ATOM 3541 C CA . ARG B 1 197 ? 16.344 -12.008 1.422 1 66 197 ARG B CA 1
ATOM 3542 C C . ARG B 1 197 ? 16.703 -12.008 2.9 1 66 197 ARG B C 1
ATOM 3544 O O . ARG B 1 197 ? 15.938 -11.531 3.738 1 66 197 ARG B O 1
ATOM 3551 N N . GLY B 1 198 ? 17.891 -12.57 3.168 1 61.88 198 GLY B N 1
ATOM 3552 C CA . GLY B 1 198 ? 18.391 -12.625 4.531 1 61.88 198 GLY B CA 1
ATOM 3553 C C . GLY B 1 198 ? 17.828 -13.805 5.32 1 61.88 198 GLY B C 1
ATOM 3554 O O . GLY B 1 198 ? 18.266 -14.047 6.449 1 61.88 198 GLY B O 1
ATOM 3555 N N . ARG B 1 199 ? 16.938 -14.547 4.742 1 66 199 ARG B N 1
ATOM 3556 C CA . ARG B 1 199 ? 16.375 -15.734 5.387 1 66 199 ARG B CA 1
ATOM 3557 C C . ARG B 1 199 ? 16.641 -16.984 4.555 1 66 199 ARG B C 1
ATOM 3559 O O . ARG B 1 199 ? 16.594 -16.938 3.322 1 66 199 ARG B O 1
ATOM 3566 N N . VAL B 1 200 ? 16.906 -18.062 5.242 1 74.75 200 VAL B N 1
ATOM 3567 C CA . VAL B 1 200 ? 17.125 -19.328 4.57 1 74.75 200 VAL B CA 1
ATOM 3568 C C . VAL B 1 200 ? 15.781 -20 4.254 1 74.75 200 VAL B C 1
ATOM 3570 O O . VAL B 1 200 ? 14.898 -20.047 5.105 1 74.75 200 VAL B O 1
ATOM 3573 N N . LEU B 1 201 ? 15.633 -20.359 2.947 1 79.62 201 LEU B N 1
ATOM 3574 C CA . LEU B 1 201 ? 14.477 -21.156 2.547 1 79.62 201 LEU B CA 1
ATOM 3575 C C . LEU B 1 201 ? 14.867 -22.609 2.326 1 79.62 201 LEU B C 1
ATOM 3577 O O . LEU B 1 201 ? 15.867 -22.906 1.658 1 79.62 201 LEU B O 1
ATOM 3581 N N . SER B 1 202 ? 14.109 -23.516 2.977 1 79.12 202 SER B N 1
ATOM 3582 C CA . SER B 1 202 ? 14.328 -24.938 2.705 1 79.12 202 SER B CA 1
ATOM 3583 C C . SER B 1 202 ? 13.891 -25.297 1.288 1 79.12 202 SER B C 1
ATOM 3585 O O . SER B 1 202 ? 13.18 -24.531 0.635 1 79.12 202 SER B O 1
ATOM 3587 N N . ARG B 1 203 ? 14.391 -26.531 0.872 1 80.31 203 ARG B N 1
ATOM 3588 C CA . ARG B 1 203 ? 13.984 -27.031 -0.436 1 80.31 203 ARG B CA 1
ATOM 3589 C C . ARG B 1 203 ? 12.469 -27.141 -0.532 1 80.31 203 ARG B C 1
ATOM 3591 O O . ARG B 1 203 ? 11.875 -26.766 -1.541 1 80.31 203 ARG B O 1
ATOM 3598 N N . GLN B 1 204 ? 11.961 -27.562 0.507 1 74.88 204 GLN B N 1
ATOM 3599 C CA . GLN B 1 204 ? 10.516 -27.75 0.538 1 74.88 204 GLN B CA 1
ATOM 3600 C C . GLN B 1 204 ? 9.781 -26.422 0.441 1 74.88 204 GLN B C 1
ATOM 3602 O O . GLN B 1 204 ? 8.781 -26.312 -0.271 1 74.88 204 GLN B O 1
ATOM 3607 N N . GLN B 1 205 ? 10.297 -25.453 1.082 1 71.06 205 GLN B N 1
ATOM 3608 C CA . GLN B 1 205 ? 9.711 -24.109 1.047 1 71.06 205 GLN B CA 1
ATOM 3609 C C . GLN B 1 205 ? 9.766 -23.531 -0.361 1 71.06 205 GLN B C 1
ATOM 3611 O O . GLN B 1 205 ? 8.812 -22.891 -0.806 1 71.06 205 GLN B O 1
ATOM 3616 N N . ILE B 1 206 ? 10.828 -23.797 -1.057 1 78.88 206 ILE B N 1
ATOM 3617 C CA . ILE B 1 206 ? 11 -23.281 -2.412 1 78.88 206 ILE B CA 1
ATOM 3618 C C . ILE B 1 206 ? 10.062 -24.031 -3.365 1 78.88 206 ILE B C 1
ATOM 3620 O O . ILE B 1 206 ? 9.398 -23.406 -4.195 1 78.88 206 ILE B O 1
ATOM 3624 N N . GLU B 1 207 ? 10.016 -25.375 -3.168 1 74.44 207 GLU B N 1
ATOM 3625 C CA . GLU B 1 207 ? 9.164 -26.203 -4.012 1 74.44 207 GLU B CA 1
ATOM 3626 C C . GLU B 1 207 ? 7.691 -25.828 -3.854 1 74.44 207 GLU B C 1
ATOM 3628 O O . GLU B 1 207 ? 6.941 -25.812 -4.832 1 74.44 207 GLU B O 1
ATOM 3633 N N . GLU B 1 208 ? 7.383 -25.641 -2.684 1 67.88 2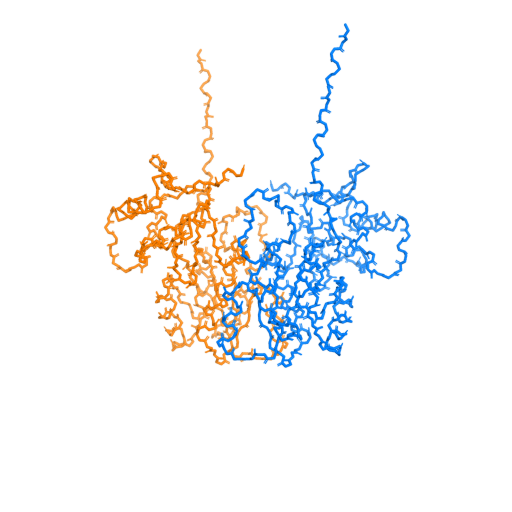08 GLU B N 1
ATOM 3634 C CA . GLU B 1 208 ? 6 -25.266 -2.404 1 67.88 208 GLU B CA 1
ATOM 3635 C C . GLU B 1 208 ? 5.617 -23.984 -3.139 1 67.88 208 GLU B C 1
ATOM 3637 O O . GLU B 1 208 ? 4.469 -23.812 -3.561 1 67.88 208 GLU B O 1
ATOM 3642 N N . HIS B 1 209 ? 6.645 -23.188 -3.266 1 63.22 209 HIS B N 1
ATOM 3643 C CA . HIS B 1 209 ? 6.414 -21.938 -3.984 1 63.22 209 HIS B CA 1
ATOM 3644 C C . HIS B 1 209 ? 6.355 -22.172 -5.488 1 63.22 209 HIS B C 1
ATOM 3646 O O . HIS B 1 209 ? 5.734 -21.406 -6.223 1 63.22 209 HIS B O 1
ATOM 3652 N N . LEU B 1 210 ? 7.039 -23.312 -5.875 1 62.69 210 LEU B N 1
ATOM 3653 C CA . LEU B 1 210 ? 7.141 -23.625 -7.297 1 62.69 210 LEU B CA 1
ATOM 3654 C C . LEU B 1 210 ? 5.98 -24.5 -7.75 1 62.69 210 LEU B C 1
ATOM 3656 O O . LEU B 1 210 ? 5.645 -24.531 -8.938 1 62.69 210 LEU B O 1
ATOM 3660 N N . TYR B 1 211 ? 5.512 -25.625 -6.977 1 53.94 211 TYR B N 1
ATOM 3661 C CA . TYR B 1 211 ? 4.535 -26.656 -7.305 1 53.94 211 TYR B CA 1
ATOM 3662 C C . TYR B 1 211 ? 3.318 -26.047 -8 1 53.94 211 TYR B C 1
ATOM 3664 O O . TYR B 1 211 ? 2.547 -26.766 -8.648 1 53.94 211 TYR B O 1
ATOM 3672 N N . SER B 1 212 ? 2.887 -25.016 -7.867 1 45.91 212 SER B N 1
ATOM 3673 C CA . SER B 1 212 ? 1.68 -24.75 -8.641 1 45.91 212 SER B CA 1
ATOM 3674 C C . SER B 1 212 ? 1.904 -25.016 -10.125 1 45.91 212 SER B C 1
ATOM 3676 O O . SER B 1 212 ? 1.015 -24.781 -10.945 1 45.91 212 SER B O 1
ATOM 3678 N N . TRP B 1 213 ? 3.014 -25.406 -10.539 1 43.03 213 TRP B N 1
ATOM 3679 C CA . TRP B 1 213 ? 3.254 -25.625 -11.961 1 43.03 213 TRP B CA 1
ATOM 3680 C C . TRP B 1 213 ? 2.658 -26.953 -12.422 1 43.03 213 TRP B C 1
ATOM 3682 O O . TRP B 1 213 ? 2.879 -27.375 -13.555 1 43.03 213 TRP B O 1
ATOM 3692 N N . GLY B 1 214 ? 1.75 -27.281 -11.773 1 44 214 GLY B N 1
ATOM 3693 C CA . GLY B 1 214 ? 0.995 -28.453 -12.18 1 44 214 GLY B CA 1
ATOM 3694 C C . GLY B 1 214 ? 1.847 -29.703 -12.273 1 44 214 GLY B C 1
ATOM 3695 O O . GLY B 1 214 ? 1.319 -30.812 -12.406 1 44 214 GLY B O 1
ATOM 3696 N N . THR B 1 215 ? 2.977 -29.641 -12.961 1 46.44 215 THR B N 1
ATOM 3697 C CA . THR B 1 215 ? 3.678 -30.891 -13.188 1 46.44 215 THR B CA 1
ATOM 3698 C C . THR B 1 215 ? 4.5 -31.281 -11.961 1 46.44 215 THR B C 1
ATOM 3700 O O . THR B 1 215 ? 4.984 -30.422 -11.227 1 46.44 215 THR B O 1
ATOM 3703 N N . ALA B 1 216 ? 4.352 -32.531 -11.539 1 48.56 216 ALA B N 1
ATOM 3704 C CA . ALA B 1 216 ? 5.16 -33.219 -10.523 1 48.56 216 ALA B CA 1
ATOM 3705 C C . ALA B 1 216 ? 6.605 -32.719 -10.555 1 48.56 216 ALA B C 1
ATOM 3707 O O . ALA B 1 216 ? 7.281 -32.844 -11.586 1 48.56 216 ALA B O 1
ATOM 3708 N N . VAL B 1 217 ? 6.973 -31.641 -9.867 1 52.5 217 VAL B N 1
ATOM 3709 C CA . VAL B 1 217 ? 8.383 -31.281 -9.766 1 52.5 217 VAL B CA 1
ATOM 3710 C C . VAL B 1 217 ? 9.188 -32.5 -9.297 1 52.5 217 VAL B C 1
ATOM 3712 O O . VAL B 1 217 ? 8.844 -33.125 -8.297 1 52.5 217 VAL B O 1
ATOM 3715 N N . GLU B 1 218 ? 9.945 -32.969 -10.141 1 57.97 218 GLU B N 1
ATOM 3716 C CA . GLU B 1 218 ? 10.875 -34 -9.727 1 57.97 218 GLU B CA 1
ATOM 3717 C C . GLU B 1 218 ? 11.664 -33.594 -8.492 1 57.97 218 GLU B C 1
ATOM 3719 O O . GLU B 1 218 ? 11.852 -32.406 -8.242 1 57.97 218 GLU B O 1
ATOM 3724 N N . SER B 1 219 ? 11.906 -34.438 -7.602 1 60.44 219 SER B N 1
ATOM 3725 C CA . SER B 1 219 ? 12.5 -34.375 -6.27 1 60.44 219 SER B CA 1
ATOM 3726 C C . SER B 1 219 ? 13.695 -33.438 -6.238 1 60.44 219 SER B C 1
ATOM 3728 O O . SER B 1 219 ? 13.906 -32.719 -5.25 1 60.44 219 SER B O 1
ATOM 3730 N N . ASN B 1 220 ? 14.391 -33.156 -7.473 1 73.19 220 ASN B N 1
ATOM 3731 C CA . ASN B 1 220 ? 15.602 -32.375 -7.414 1 73.19 220 ASN B CA 1
ATOM 3732 C C . ASN B 1 220 ? 15.5 -31.109 -8.281 1 73.19 220 ASN B C 1
ATOM 3734 O O . ASN B 1 220 ? 16.516 -30.531 -8.664 1 73.19 220 ASN B O 1
ATOM 3738 N N . ALA B 1 221 ? 14.328 -30.766 -8.609 1 80.62 221 ALA B N 1
ATOM 3739 C CA . ALA B 1 221 ? 14.148 -29.656 -9.547 1 80.62 221 ALA B CA 1
ATOM 3740 C C . ALA B 1 221 ? 14.703 -28.359 -8.969 1 80.62 221 ALA B C 1
ATOM 3742 O O . ALA B 1 221 ? 15.328 -27.578 -9.688 1 80.62 221 ALA B O 1
ATOM 3743 N N . VAL B 1 222 ? 14.531 -28.094 -7.773 1 86.31 222 VAL B N 1
ATOM 3744 C CA . VAL B 1 222 ? 15 -26.859 -7.141 1 86.31 222 VAL B CA 1
ATOM 3745 C C . VAL B 1 222 ? 16.516 -26.781 -7.242 1 86.31 222 VAL B C 1
ATOM 3747 O O . VAL B 1 222 ? 17.078 -25.734 -7.574 1 86.31 222 VAL B O 1
ATOM 3750 N N . GLU B 1 223 ? 17.156 -27.938 -7 1 87.19 223 GLU B N 1
ATOM 3751 C CA . GLU B 1 223 ? 18.609 -27.984 -7.059 1 87.19 223 GLU B CA 1
ATOM 3752 C C . GLU B 1 223 ? 19.109 -27.641 -8.453 1 87.19 223 GLU B C 1
ATOM 3754 O O . GLU B 1 223 ? 20.109 -26.938 -8.602 1 87.19 223 GLU B O 1
ATOM 3759 N N . VAL B 1 224 ? 18.484 -28.203 -9.375 1 88.38 224 VAL B N 1
ATOM 3760 C CA . VAL B 1 224 ? 18.859 -27.969 -10.766 1 88.38 224 VAL B CA 1
ATOM 3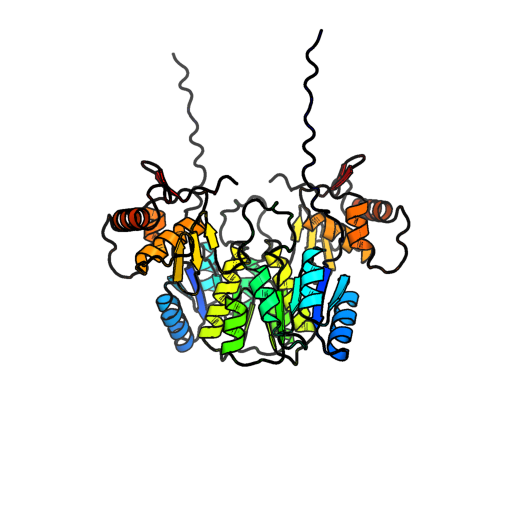761 C C . VAL B 1 224 ? 18.734 -26.469 -11.086 1 88.38 224 VAL B C 1
ATOM 3763 O O . VAL B 1 224 ? 19.641 -25.875 -11.688 1 88.38 224 VAL B O 1
ATOM 3766 N N . HIS B 1 225 ? 17.641 -25.859 -10.695 1 89.56 225 HIS B N 1
ATOM 3767 C CA . HIS B 1 225 ? 17.422 -24.453 -10.984 1 89.56 225 HIS B CA 1
ATOM 3768 C C . HIS B 1 225 ? 18.406 -23.578 -10.227 1 89.56 225 HIS B C 1
ATOM 3770 O O . HIS B 1 225 ? 18.875 -22.562 -10.758 1 89.56 225 HIS B O 1
ATOM 3776 N N . ILE B 1 226 ? 18.672 -23.922 -9.047 1 90.44 226 ILE B N 1
ATOM 3777 C CA . ILE B 1 226 ? 19.672 -23.188 -8.281 1 90.44 226 ILE B CA 1
ATOM 3778 C C . ILE B 1 226 ? 21.016 -23.25 -8.984 1 90.44 226 ILE B C 1
ATOM 3780 O O . ILE B 1 226 ? 21.734 -22.234 -9.07 1 90.44 226 ILE B O 1
ATOM 3784 N N . HIS B 1 227 ? 21.328 -24.438 -9.391 1 90.88 227 HIS B N 1
ATOM 3785 C CA . HIS B 1 227 ? 22.578 -24.625 -10.133 1 90.88 227 HIS B CA 1
ATOM 3786 C C . HIS B 1 227 ? 22.625 -23.719 -11.359 1 90.88 227 HIS B C 1
ATOM 3788 O O . HIS B 1 227 ? 23.625 -23.031 -11.594 1 90.88 227 HIS B O 1
ATOM 3794 N N . HIS B 1 228 ? 21.562 -23.688 -12.078 1 91.62 228 HIS B N 1
ATOM 3795 C CA . HIS B 1 228 ? 21.5 -22.844 -13.273 1 91.62 228 HIS B CA 1
ATOM 3796 C C . HIS B 1 228 ? 21.594 -21.375 -12.906 1 91.62 228 HIS B C 1
ATOM 3798 O O . HIS B 1 228 ? 22.266 -20.609 -13.594 1 91.62 228 HIS B O 1
ATOM 3804 N N . LEU B 1 229 ? 20.875 -20.984 -11.891 1 92.12 229 LEU B N 1
ATOM 3805 C CA . LEU B 1 229 ? 20.906 -19.594 -11.438 1 92.12 229 LEU B CA 1
ATOM 3806 C C . LEU B 1 229 ? 22.328 -19.172 -11.07 1 92.12 229 LEU B C 1
ATOM 3808 O O . LEU B 1 229 ? 22.766 -18.078 -11.43 1 92.12 229 LEU B O 1
ATOM 3812 N N . 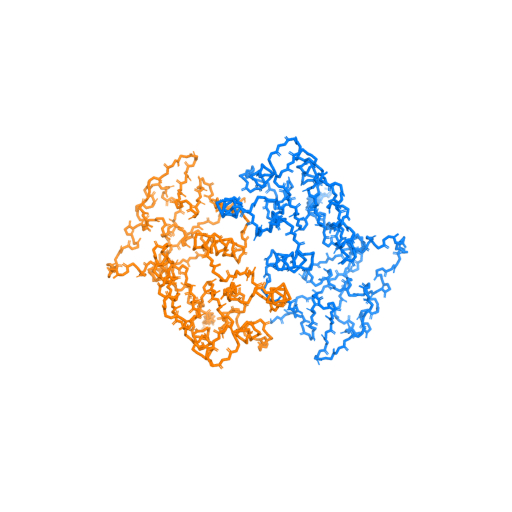ARG B 1 230 ? 23.031 -20.062 -10.367 1 90 230 ARG B N 1
ATOM 3813 C CA . ARG B 1 230 ? 24.406 -19.75 -9.977 1 90 230 ARG B CA 1
ATOM 3814 C C . ARG B 1 230 ? 25.312 -19.594 -11.203 1 90 230 ARG B C 1
ATOM 3816 O O . ARG B 1 230 ? 26.203 -18.75 -11.219 1 90 230 ARG B O 1
ATOM 3823 N N . LYS B 1 231 ? 25.078 -20.422 -12.094 1 91.19 231 LYS B N 1
ATOM 3824 C CA . LYS B 1 231 ? 25.844 -20.312 -13.328 1 91.19 231 LYS B CA 1
ATOM 3825 C C . LYS B 1 231 ? 25.625 -18.969 -14.016 1 91.19 231 LYS B C 1
ATOM 3827 O O . LYS B 1 231 ? 26.562 -18.375 -14.555 1 91.19 231 LYS B O 1
ATOM 3832 N N . LYS B 1 232 ? 24.453 -18.484 -13.953 1 90.94 232 LYS B N 1
ATOM 3833 C CA . LYS B 1 232 ? 24.078 -17.266 -14.664 1 90.94 232 LYS B CA 1
ATOM 3834 C C . LYS B 1 232 ? 24.391 -16.031 -13.828 1 90.94 232 LYS B C 1
ATOM 3836 O O . LYS B 1 232 ? 24.734 -14.984 -14.375 1 90.94 232 LYS B O 1
ATOM 3841 N N . LEU B 1 233 ? 24.219 -16.109 -12.531 1 89.12 233 LEU B N 1
ATOM 3842 C CA . LEU B 1 233 ? 24.281 -14.945 -11.672 1 89.12 233 LEU B CA 1
ATOM 3843 C C . LEU B 1 233 ? 25.578 -14.93 -10.859 1 89.12 233 LEU B C 1
ATOM 3845 O O . LEU B 1 233 ? 25.938 -13.898 -10.297 1 89.12 233 LEU B O 1
ATOM 3849 N N . GLY B 1 234 ? 26.266 -15.961 -10.789 1 83.25 234 GLY B N 1
ATOM 3850 C CA . GLY B 1 234 ? 27.453 -16.125 -9.977 1 83.25 234 GLY B CA 1
ATOM 3851 C C . GLY B 1 234 ? 27.266 -17.062 -8.805 1 83.25 234 GLY B C 1
ATOM 3852 O O . GLY B 1 234 ? 26.203 -17.062 -8.164 1 83.25 234 GLY B O 1
ATOM 3853 N N . ASN B 1 235 ? 28.25 -17.812 -8.508 1 78.88 235 ASN B N 1
ATOM 3854 C CA . ASN B 1 235 ? 28.188 -18.859 -7.508 1 78.88 235 ASN B CA 1
ATOM 3855 C C . ASN B 1 235 ? 27.844 -18.312 -6.125 1 78.88 235 ASN B C 1
ATOM 3857 O O . ASN B 1 235 ? 27.203 -18.984 -5.324 1 78.88 235 ASN B O 1
ATOM 3861 N N . ALA B 1 236 ? 28.266 -17.109 -5.949 1 72.88 236 ALA B N 1
ATOM 3862 C CA . ALA B 1 236 ? 28.094 -16.547 -4.617 1 72.88 236 ALA B CA 1
ATOM 3863 C C . ALA B 1 236 ? 26.719 -15.875 -4.48 1 72.88 236 ALA B C 1
ATOM 3865 O O . ALA B 1 236 ? 26.344 -15.422 -3.396 1 72.88 236 ALA B O 1
ATOM 3866 N N . SER B 1 237 ? 25.891 -15.922 -5.461 1 80.94 237 SER B N 1
ATOM 3867 C CA . SER B 1 237 ? 24.625 -15.203 -5.465 1 80.94 237 SER B CA 1
ATOM 3868 C C . SER B 1 237 ? 23.609 -15.883 -4.562 1 80.94 237 SER B C 1
ATOM 3870 O O . SER B 1 237 ? 22.812 -15.211 -3.898 1 80.94 237 SER B O 1
ATOM 3872 N N . ILE B 1 238 ? 23.672 -17.172 -4.59 1 85.12 238 ILE B N 1
ATOM 3873 C CA . ILE B 1 238 ? 22.766 -17.969 -3.77 1 85.12 238 ILE B CA 1
ATOM 3874 C C . ILE B 1 238 ? 23.578 -18.922 -2.885 1 85.12 238 ILE B C 1
ATOM 3876 O O . ILE B 1 238 ? 24.375 -19.719 -3.385 1 85.12 238 ILE B O 1
ATOM 3880 N N . VAL B 1 239 ? 23.406 -18.828 -1.608 1 83.38 239 VAL B N 1
ATOM 3881 C CA . VAL B 1 239 ? 24.203 -19.594 -0.662 1 83.38 239 VAL B CA 1
ATOM 3882 C C . VAL B 1 239 ? 23.422 -20.828 -0.204 1 83.38 239 VAL B C 1
ATOM 3884 O O . VAL B 1 239 ? 22.234 -20.75 0.067 1 83.38 239 VAL B O 1
ATOM 3887 N N . THR B 1 240 ? 24.156 -21.891 -0.163 1 85.94 240 THR B N 1
ATOM 3888 C CA . THR B 1 240 ? 23.594 -23.141 0.356 1 85.94 240 THR B CA 1
ATOM 3889 C C . THR B 1 240 ? 23.906 -23.297 1.844 1 85.94 240 THR B C 1
ATOM 3891 O O . THR B 1 240 ? 25.047 -23.141 2.266 1 85.94 240 THR B O 1
ATOM 3894 N N . MET B 1 241 ? 22.844 -23.375 2.584 1 78.44 241 MET B N 1
ATOM 3895 C CA . MET B 1 241 ? 23 -23.828 3.963 1 78.44 241 MET B CA 1
ATOM 3896 C C . MET B 1 241 ? 22.766 -25.328 4.074 1 78.44 241 MET B C 1
ATOM 3898 O O . MET B 1 241 ? 21.609 -25.781 4.066 1 78.44 241 MET B O 1
ATOM 3902 N N . ARG B 1 242 ? 23.828 -26 4.336 1 78.56 242 ARG B N 1
ATOM 3903 C CA . ARG B 1 242 ? 23.781 -27.469 4.277 1 78.56 242 ARG B CA 1
ATOM 3904 C C . ARG B 1 242 ? 22.719 -28.016 5.227 1 78.56 242 ARG B C 1
ATOM 3906 O O . ARG B 1 242 ? 22.703 -27.656 6.406 1 78.56 242 ARG B O 1
ATOM 3913 N N . GLY B 1 243 ? 21.875 -28.812 4.617 1 76.94 243 GLY B N 1
ATOM 3914 C CA . GLY B 1 243 ? 20.844 -29.5 5.375 1 76.94 243 GLY B CA 1
ATOM 3915 C C . GLY B 1 243 ? 19.641 -28.609 5.672 1 76.94 243 GLY B C 1
ATOM 3916 O O . GLY B 1 243 ? 18.656 -29.047 6.266 1 76.94 243 GLY B O 1
ATOM 3917 N N . VAL B 1 244 ? 19.844 -27.406 5.289 1 76.94 244 VAL B N 1
ATOM 3918 C CA . VAL B 1 244 ? 18.781 -26.484 5.656 1 76.94 244 VAL B CA 1
ATOM 3919 C C . VAL B 1 244 ? 18.109 -25.938 4.395 1 76.94 244 VAL B C 1
ATOM 3921 O O . VAL B 1 244 ? 16.906 -26.109 4.199 1 76.94 244 VAL B O 1
ATOM 3924 N N . GLY B 1 245 ? 18.844 -25.312 3.51 1 88.06 245 GLY B N 1
ATOM 3925 C CA . GLY B 1 245 ? 18.25 -24.734 2.318 1 88.06 245 GLY B CA 1
ATOM 3926 C C . GLY B 1 245 ? 19.109 -23.688 1.661 1 88.06 245 GLY B C 1
ATOM 3927 O O . GLY B 1 245 ? 20.328 -23.844 1.564 1 88.06 245 GLY B O 1
ATOM 3928 N N . TYR B 1 246 ? 18.469 -22.75 1.056 1 87.12 246 TYR B N 1
ATOM 3929 C CA . TYR B 1 246 ? 19.141 -21.75 0.241 1 87.12 246 TYR B CA 1
ATOM 3930 C C . TYR B 1 246 ? 18.75 -20.344 0.678 1 87.12 246 TYR B C 1
ATOM 3932 O O . TYR B 1 246 ? 17.656 -20.125 1.195 1 87.12 246 TYR B O 1
ATOM 3940 N N . PHE B 1 247 ? 19.594 -19.375 0.589 1 81.94 247 PHE B N 1
ATOM 3941 C CA . PHE B 1 247 ? 19.234 -17.984 0.833 1 81.94 247 PHE B CA 1
ATOM 3942 C C . PHE B 1 247 ? 20.109 -17.047 0.014 1 81.94 247 PHE B C 1
ATOM 3944 O O . PHE B 1 247 ? 21.156 -17.453 -0.503 1 81.94 247 PHE B O 1
ATOM 3951 N N . LEU B 1 248 ? 19.594 -15.812 -0.227 1 79.81 248 LEU B N 1
ATOM 3952 C CA . LEU B 1 248 ? 20.359 -14.727 -0.822 1 79.81 248 LEU B CA 1
ATOM 3953 C C . LEU B 1 248 ? 20.953 -13.82 0.256 1 79.81 248 LEU B C 1
ATOM 3955 O O . LEU B 1 248 ? 20.219 -13.25 1.062 1 79.81 248 LEU B O 1
ATOM 3959 N N . PRO B 1 249 ? 22.219 -13.812 0.293 1 73.06 249 PRO B N 1
ATOM 3960 C CA . PRO B 1 249 ? 22.828 -12.977 1.329 1 73.06 249 PRO B CA 1
ATOM 3961 C C . PRO B 1 249 ? 22.438 -11.508 1.216 1 73.06 249 PRO B C 1
ATOM 3963 O O . PRO B 1 249 ? 22.219 -11.008 0.109 1 73.06 249 PRO B O 1
ATOM 3966 N N . VAL B 1 250 ? 22.078 -10.859 2.416 1 63.62 250 VAL B N 1
ATOM 3967 C CA . VAL B 1 250 ? 21.828 -9.422 2.434 1 63.62 250 VAL B CA 1
ATOM 3968 C C . VAL B 1 250 ? 23.094 -8.664 2.066 1 63.62 250 VAL B C 1
ATOM 3970 O O . VAL B 1 250 ? 24.203 -9.102 2.393 1 63.62 250 VAL B O 1
ATOM 3973 N N . GLU B 1 251 ? 23.031 -7.828 1.076 1 56.47 251 GLU B N 1
ATOM 3974 C CA . GLU B 1 251 ? 24.219 -7.074 0.72 1 56.47 251 GLU B CA 1
ATOM 3975 C C . GLU B 1 251 ? 24.797 -6.336 1.93 1 56.47 251 GLU B C 1
ATOM 3977 O O . GLU B 1 251 ? 24.047 -5.805 2.748 1 56.47 251 GLU B O 1
ATOM 3982 N N . ASN B 1 252 ? 25.875 -6.863 2.523 1 44.41 252 ASN B N 1
ATOM 3983 C CA . ASN B 1 252 ? 26.625 -6.07 3.482 1 44.41 252 ASN B CA 1
ATOM 3984 C C . ASN B 1 252 ? 26.781 -4.625 3.014 1 44.41 252 ASN B C 1
ATOM 3986 O O . ASN B 1 252 ? 27.266 -4.379 1.908 1 44.41 252 ASN B O 1
ATOM 3990 N N . THR B 1 253 ? 25.641 -3.781 3.143 1 35.97 253 THR B N 1
ATOM 3991 C CA . THR B 1 253 ? 26.203 -2.436 3.008 1 35.97 253 THR B CA 1
ATOM 3992 C C . THR B 1 253 ? 27.438 -2.266 3.887 1 35.97 253 THR B C 1
ATOM 3994 O O . THR B 1 253 ? 27.453 -2.73 5.027 1 35.97 253 THR B O 1
#

Foldseek 3Di:
DDPPPPPPPPPPPPLPLAALAQEEEEAAQPPVVQVVLCVVVVVLVHHYHYHQALVVSQVPQQVDEHQEYEFEQDGPVHGRLVNLLVLCDDDDPPDDCSGTSNSLRAYEYEYQPDDPVVQVVSVVSPHPYYDHPPDDSVVVVVVVLCRSCVSLVHRDQWDDAQQWTAHSVVLWIDGVNHTFDDDPQLSSLVVSQSSVAPDFDAPVSSVSNRPSVVDDCDPCNSVVSLVVNCVRHNVLQWDDDPPGGIHGYHPPD/DDDPPPPPPPPPPPLLLAALAQEEEEAAQPPVVQVVLCVVVVVLVHHYHYHQALVVSQVCQQVDEHQEYEFEQDGDVHGRLVNLLVLCDDDDPPDDCSGTSNSLRAYEYEYQPDDPVVQVVSVVSPHPYYDHPPDDSVVVVVVVLCRSCVSLVHRDQWDDAQQWTAHSVVLWIDGVNHTFDDDPQLSSLVVSQSSVAPDFDAPNRSVSNRPVPVDDCDPCNSVVSLVVCCVRHNVLQWDDDPPGGIHGYHPPD

InterPro domains:
  IPR001789 Signal transduction response regulator, receiver domain [PF00072] (24-144)
  IPR001789 Signal transduction response regulator, receiver domain [PS50110] (23-148)
  IPR001789 Signal transduction response regulator, receiver domain [SM00448] (22-144)
  IPR001867 OmpR/PhoB-type DNA-binding domain [PF00486] 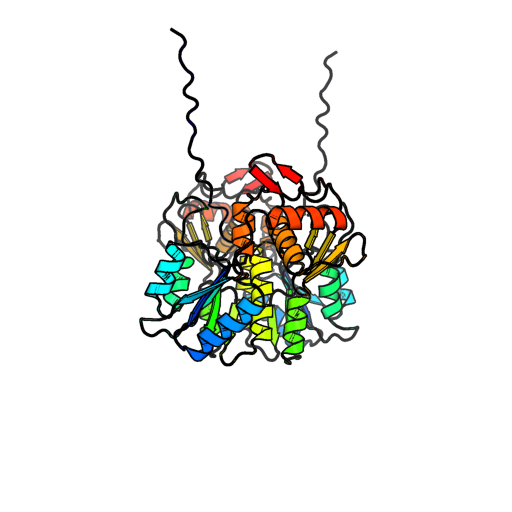(178-248)
  IPR001867 OmpR/PhoB-type DNA-binding domain [PS51755] (156-250)
  IPR001867 OmpR/PhoB-type DNA-binding domain [SM00862] (177-248)
  IPR001867 OmpR/PhoB-type DNA-binding domain [cd00383] (164-248)
  IPR011006 CheY-like superfamily [SSF52172] (21-210)
  IPR036388 Winged helix-like DNA-binding domain superfamily [G3DSA:1.10.10.10] (154-253)
  IPR039420 Transcriptional regulatory protein WalR-like [PTHR48111] (22-242)

Nearest PDB structures (foldseek):
  8jo2-assembly1_H  TM=8.726E-01  e=1.160E-21  Klebsiella pneumoniae JM45
  4s04-assembly2_F  TM=5.277E-01  e=1.783E-20  Klebsiella pneumoniae JM45
  1kgs-assembly1_A  TM=5.375E-01  e=1.904E-19  Thermotoga maritima
  4kfc-assembly1_B  TM=5.023E-01  e=9.275E-18  Escherichia coli K-12
  7lz9-assembly1_A  TM=4.861E-01  e=5.078E-17  Streptomyces coelicolor A3(2)

pLDDT: mean 80.68, std 20.14, range [20.16, 98.81]